Protein AF-A0A956Q7M1-F1 (afdb_monomer_lite)

Structure (mmCIF, N/CA/C/O backbone):
data_AF-A0A956Q7M1-F1
#
_entry.id   AF-A0A956Q7M1-F1
#
loop_
_atom_site.group_PDB
_atom_site.id
_atom_site.type_symbol
_atom_site.label_atom_id
_atom_site.label_alt_id
_atom_site.label_comp_id
_atom_site.label_asym_id
_atom_site.label_entity_id
_atom_site.label_seq_id
_atom_site.pdbx_PDB_ins_code
_atom_site.Cartn_x
_atom_site.Cartn_y
_atom_site.Cartn_z
_atom_site.occupancy
_atom_site.B_iso_or_equiv
_atom_site.auth_seq_id
_atom_site.auth_comp_id
_atom_site.auth_asym_id
_atom_site.auth_atom_id
_atom_site.pdbx_PDB_model_num
ATOM 1 N N . PRO A 1 1 ? 25.259 -17.061 -33.256 1.00 52.22 1 PRO A N 1
ATOM 2 C CA . PRO A 1 1 ? 23.980 -16.621 -33.874 1.00 52.22 1 PRO A CA 1
ATOM 3 C C . PRO A 1 1 ? 23.743 -17.303 -35.236 1.00 52.22 1 PRO A C 1
ATOM 5 O O . PRO A 1 1 ? 24.703 -17.543 -35.965 1.00 52.22 1 PRO A O 1
ATOM 8 N N . SER A 1 2 ? 22.492 -17.657 -35.560 1.00 52.94 2 SER A N 1
ATOM 9 C CA . SER A 1 2 ? 22.106 -18.120 -36.907 1.00 52.94 2 SER A CA 1
ATOM 10 C C . SER A 1 2 ? 22.308 -16.988 -37.921 1.00 52.94 2 SER A C 1
ATOM 12 O O . SER A 1 2 ? 21.996 -15.843 -37.611 1.00 52.94 2 SER A O 1
ATOM 14 N N . LYS A 1 3 ? 22.807 -17.294 -39.128 1.00 65.81 3 LYS A N 1
ATOM 15 C CA . LYS A 1 3 ? 22.867 -16.326 -40.244 1.00 65.81 3 LYS A CA 1
ATOM 16 C C . LYS A 1 3 ? 21.495 -16.071 -40.876 1.00 65.81 3 LYS A C 1
ATOM 18 O O . LYS A 1 3 ? 21.319 -15.090 -41.586 1.00 65.81 3 LYS A O 1
ATOM 23 N N . GLU A 1 4 ? 20.543 -16.971 -40.643 1.00 72.31 4 GLU A N 1
ATOM 24 C CA . GLU A 1 4 ? 19.163 -16.824 -41.092 1.00 72.31 4 GLU A CA 1
ATOM 25 C C . GLU A 1 4 ? 18.344 -16.098 -40.023 1.00 72.31 4 GLU A C 1
ATOM 27 O O . GLU A 1 4 ? 18.404 -16.466 -38.843 1.00 72.31 4 GLU A O 1
ATOM 32 N N . LEU A 1 5 ? 17.551 -15.110 -40.453 1.00 77.00 5 LEU A N 1
ATOM 33 C CA . LEU A 1 5 ? 16.520 -14.481 -39.635 1.00 77.00 5 LEU A CA 1
ATOM 34 C C . LEU A 1 5 ? 15.426 -15.514 -39.349 1.00 77.00 5 LEU A C 1
ATOM 36 O O . LEU A 1 5 ? 14.674 -15.918 -40.240 1.00 77.00 5 LEU A O 1
ATOM 40 N N . VAL A 1 6 ? 15.366 -15.949 -38.096 1.00 80.25 6 VAL A N 1
ATOM 41 C CA . VAL A 1 6 ? 14.472 -17.007 -37.635 1.00 80.25 6 VAL A CA 1
ATOM 42 C C . VAL A 1 6 ? 13.823 -16.563 -36.335 1.00 80.25 6 VAL A C 1
ATOM 44 O O . VAL A 1 6 ? 14.514 -16.111 -35.425 1.00 80.25 6 VAL A O 1
ATOM 47 N N . VAL A 1 7 ? 12.508 -16.738 -36.220 1.00 74.75 7 VAL A N 1
ATOM 48 C CA . VAL A 1 7 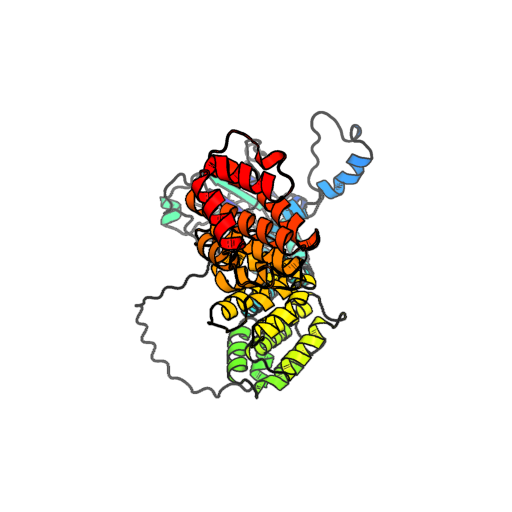? 11.799 -16.592 -34.945 1.00 74.75 7 VAL A CA 1
ATOM 49 C C . VAL A 1 7 ? 11.645 -17.991 -34.334 1.00 74.75 7 VAL A C 1
ATOM 51 O O . VAL A 1 7 ? 10.891 -18.803 -34.876 1.00 74.75 7 VAL A O 1
ATOM 54 N N . PRO A 1 8 ? 12.350 -18.311 -33.228 1.00 60.06 8 PRO A N 1
ATOM 55 C CA . PRO A 1 8 ? 12.337 -19.645 -32.615 1.00 60.06 8 PRO A CA 1
ATOM 56 C C . PRO A 1 8 ? 11.064 -19.946 -31.801 1.00 60.06 8 PRO A C 1
ATOM 58 O O . PRO A 1 8 ? 11.011 -20.934 -31.071 1.00 60.06 8 PRO A O 1
ATOM 61 N N . MET A 1 9 ? 10.033 -19.103 -31.889 1.00 58.81 9 MET A N 1
ATOM 62 C CA . MET A 1 9 ? 8.773 -19.315 -31.182 1.00 58.81 9 MET A CA 1
ATOM 63 C C . MET A 1 9 ? 7.777 -20.104 -32.026 1.00 58.81 9 MET A C 1
ATOM 65 O O . MET A 1 9 ? 7.472 -19.743 -33.160 1.00 58.81 9 MET A O 1
ATOM 69 N N . ARG A 1 10 ? 7.165 -21.106 -31.392 1.00 60.06 10 ARG A N 1
ATOM 70 C CA . ARG A 1 10 ? 5.869 -21.639 -31.810 1.00 60.06 10 ARG A CA 1
ATOM 71 C C . ARG A 1 10 ? 4.823 -20.593 -31.422 1.00 60.06 10 ARG A C 1
ATOM 73 O O . ARG A 1 10 ? 4.417 -20.547 -30.261 1.00 60.06 10 ARG A O 1
ATOM 80 N N . LEU A 1 11 ? 4.426 -19.719 -32.355 1.00 59.25 11 LEU A N 1
ATOM 81 C CA . LEU A 1 11 ? 3.188 -18.937 -32.196 1.00 59.25 11 LEU A CA 1
ATOM 82 C C . LEU A 1 11 ? 2.080 -19.911 -31.792 1.00 59.25 11 LEU A C 1
ATOM 84 O O . LEU A 1 11 ? 2.124 -21.057 -32.231 1.00 59.25 11 LEU A O 1
ATOM 88 N N . SER A 1 12 ? 1.166 -19.486 -30.918 1.00 58.25 12 SER A N 1
ATOM 89 C CA . SER A 1 12 ? 0.319 -20.349 -30.081 1.00 58.25 12 SER A CA 1
ATOM 90 C C . SER A 1 12 ? -0.614 -21.321 -30.832 1.00 58.25 12 SER A C 1
ATOM 92 O O . SER A 1 12 ? -1.838 -21.256 -30.750 1.00 58.25 12 SER A O 1
ATOM 94 N N . ALA A 1 13 ? -0.037 -22.293 -31.531 1.00 60.03 13 ALA A N 1
ATOM 95 C CA . ALA A 1 13 ? -0.723 -23.287 -32.339 1.00 60.03 13 ALA A CA 1
ATOM 96 C C . ALA A 1 13 ? -1.552 -24.247 -31.474 1.00 60.03 13 ALA A C 1
ATOM 98 O O . ALA A 1 13 ? -2.406 -24.962 -31.999 1.00 60.03 13 ALA A O 1
ATOM 99 N N . PHE A 1 14 ? -1.311 -24.240 -30.158 1.00 62.12 14 PHE A N 1
ATOM 100 C CA . PHE A 1 14 ? -1.936 -25.109 -29.164 1.00 62.12 14 PHE A CA 1
ATOM 101 C C . PHE A 1 14 ? -3.084 -24.442 -28.395 1.00 62.12 14 PHE A C 1
ATOM 103 O O . PHE A 1 14 ? -3.776 -25.131 -27.648 1.00 62.12 14 PHE A O 1
ATOM 110 N N . ASN A 1 15 ? -3.334 -23.141 -28.586 1.00 64.75 15 ASN A N 1
ATOM 111 C CA . ASN A 1 15 ? -4.529 -22.511 -28.027 1.00 64.75 15 ASN A CA 1
ATOM 112 C C . ASN A 1 15 ? -5.764 -22.891 -28.860 1.00 64.75 15 ASN A C 1
ATOM 114 O O . ASN A 1 15 ? -5.756 -22.825 -30.097 1.00 64.75 15 ASN A O 1
ATOM 118 N N . ALA A 1 16 ? -6.836 -23.290 -28.173 1.00 59.81 16 ALA A N 1
ATOM 119 C CA . ALA A 1 16 ? -8.153 -23.468 -28.777 1.00 59.81 16 ALA A CA 1
ATOM 120 C C . ALA A 1 16 ? -8.742 -22.096 -29.168 1.00 59.81 16 ALA A C 1
ATOM 122 O O . ALA A 1 16 ? -8.587 -21.139 -28.411 1.00 59.81 16 ALA A O 1
ATOM 123 N N . GLY A 1 17 ? -9.408 -22.000 -30.326 1.00 70.19 17 GLY A N 1
ATOM 124 C CA . GLY A 1 17 ? -10.055 -20.767 -30.813 1.00 70.19 17 GLY A CA 1
ATOM 125 C C . GLY A 1 17 ? -9.580 -20.288 -32.193 1.00 70.19 17 GLY A C 1
ATOM 126 O O . GLY A 1 17 ? -8.797 -20.968 -32.861 1.00 70.19 17 GLY A O 1
ATOM 127 N N . GLU A 1 18 ? -10.076 -19.126 -32.621 1.00 69.12 18 GLU A N 1
ATOM 128 C CA . GLU A 1 18 ? -9.603 -18.410 -33.817 1.00 69.12 18 GLU A CA 1
ATOM 129 C C . GLU A 1 18 ? -8.148 -17.965 -33.618 1.00 69.12 18 GLU A C 1
ATOM 131 O O . GLU A 1 18 ? -7.761 -17.551 -32.523 1.00 69.12 18 GLU A O 1
ATOM 136 N N . LEU A 1 19 ? -7.316 -18.119 -34.650 1.00 75.75 19 LEU A N 1
ATOM 137 C CA . LEU A 1 19 ? -5.864 -17.990 -34.542 1.00 75.75 19 LEU A CA 1
ATOM 138 C C . LEU A 1 19 ? -5.363 -16.801 -35.360 1.00 75.75 19 LEU A C 1
ATOM 140 O O . LEU A 1 19 ? -4.534 -16.956 -36.254 1.00 75.75 19 LEU A O 1
ATOM 144 N N . HIS A 1 20 ? -5.833 -15.608 -35.013 1.00 84.19 20 HIS A N 1
ATOM 145 C CA . HIS A 1 20 ? -5.389 -14.383 -35.665 1.00 84.19 20 HIS A CA 1
ATOM 146 C C . HIS A 1 20 ? -4.019 -13.961 -35.133 1.00 84.19 20 HIS A C 1
ATOM 148 O O . HIS A 1 20 ? -3.841 -13.765 -33.929 1.00 84.19 20 HIS A O 1
ATOM 154 N N . ASN A 1 21 ? -3.037 -13.824 -36.021 1.00 84.06 21 ASN A N 1
ATOM 155 C CA . ASN A 1 21 ? -1.682 -13.417 -35.661 1.00 84.06 21 ASN A CA 1
ATOM 156 C C . ASN A 1 21 ? -1.299 -12.142 -36.397 1.00 84.06 21 ASN A C 1
ATOM 158 O O . ASN A 1 21 ? -1.634 -11.972 -37.567 1.00 84.06 21 ASN A O 1
ATOM 162 N N . VAL A 1 22 ? -0.530 -11.286 -35.724 1.00 86.88 22 VAL A N 1
ATOM 163 C CA . VAL A 1 22 ? 0.079 -10.094 -36.317 1.00 86.88 22 VAL A CA 1
ATOM 164 C C . VAL A 1 22 ? 1.575 -10.127 -36.020 1.00 86.88 22 VAL A C 1
ATOM 166 O O . VAL A 1 22 ? 1.988 -10.231 -34.865 1.00 86.88 22 VAL A O 1
ATOM 169 N N . VAL A 1 23 ? 2.391 -10.046 -37.066 1.00 87.38 23 VAL A N 1
ATOM 170 C CA . VAL A 1 23 ? 3.852 -10.003 -36.997 1.00 87.38 23 VAL A CA 1
ATOM 171 C C . VAL A 1 23 ? 4.324 -8.678 -37.574 1.00 87.38 23 VAL A C 1
ATOM 173 O O . VAL A 1 23 ? 4.096 -8.376 -38.746 1.00 87.38 23 VAL A O 1
ATOM 176 N N . TYR A 1 24 ? 5.014 -7.908 -36.739 1.00 89.69 24 TYR A N 1
ATOM 177 C CA . TYR A 1 24 ? 5.732 -6.703 -37.132 1.00 89.69 24 TYR A CA 1
ATOM 178 C C . TYR A 1 24 ? 7.200 -7.068 -37.322 1.00 89.69 24 TYR A C 1
ATOM 180 O O . TYR A 1 24 ? 7.878 -7.424 -36.361 1.00 89.69 24 TYR A O 1
ATOM 188 N N . LEU A 1 25 ? 7.683 -7.005 -38.559 1.00 91.44 25 LEU A N 1
ATOM 189 C CA . LEU A 1 25 ? 9.064 -7.325 -38.893 1.00 91.44 25 LEU A CA 1
ATOM 190 C C . LEU A 1 25 ? 9.797 -6.081 -39.383 1.00 91.44 25 LEU A C 1
ATOM 192 O O . LEU A 1 25 ? 9.463 -5.554 -40.441 1.00 91.44 25 LEU A O 1
ATOM 196 N N . LEU A 1 26 ? 10.828 -5.659 -38.656 1.00 92.19 26 LEU A N 1
ATOM 197 C CA . LEU A 1 26 ? 11.768 -4.636 -39.102 1.00 92.19 26 LEU A CA 1
ATOM 198 C C . LEU A 1 26 ? 13.026 -5.321 -39.662 1.00 92.19 26 LEU A C 1
ATOM 200 O O . LEU A 1 26 ? 13.746 -5.982 -38.919 1.00 92.19 26 LEU A O 1
ATOM 204 N N . ALA A 1 27 ? 13.277 -5.191 -40.966 1.00 93.19 27 ALA A N 1
ATOM 205 C CA . ALA A 1 27 ? 14.401 -5.840 -41.655 1.00 93.19 27 ALA A CA 1
ATOM 206 C C . ALA A 1 27 ? 15.067 -4.899 -42.671 1.00 93.19 27 ALA A C 1
ATOM 208 O O . ALA A 1 27 ? 14.481 -3.890 -43.053 1.00 93.19 27 ALA A O 1
ATOM 209 N N . ASP A 1 28 ? 16.270 -5.233 -43.143 1.00 93.19 28 ASP A N 1
ATOM 210 C CA . ASP A 1 28 ? 17.030 -4.404 -44.102 1.00 93.19 28 ASP A CA 1
ATOM 211 C C . ASP A 1 28 ? 16.341 -4.260 -45.471 1.00 93.19 28 ASP A C 1
ATOM 213 O O . ASP A 1 28 ? 16.664 -3.376 -46.259 1.00 93.19 28 ASP A O 1
ATOM 217 N N . GLN A 1 29 ? 15.366 -5.122 -45.759 1.00 94.69 29 GLN A N 1
ATOM 218 C CA . GLN A 1 29 ? 14.578 -5.098 -46.985 1.00 94.69 29 GLN A CA 1
ATOM 219 C C . GLN A 1 29 ? 13.138 -5.562 -46.713 1.00 94.69 29 GLN A C 1
ATOM 221 O O . GLN A 1 29 ? 12.862 -6.114 -45.644 1.00 94.69 29 GLN A O 1
ATOM 226 N N . PRO A 1 30 ? 12.204 -5.356 -47.654 1.00 96.06 30 PRO A N 1
ATOM 227 C CA . PRO A 1 30 ? 10.853 -5.898 -47.570 1.00 96.06 30 PRO A CA 1
ATOM 228 C C . PRO A 1 30 ? 10.854 -7.437 -47.567 1.00 96.06 30 PRO A C 1
ATOM 230 O O . PRO A 1 30 ? 11.505 -8.069 -48.402 1.00 96.06 30 PRO A O 1
ATOM 233 N N . MET A 1 31 ? 10.129 -8.050 -46.629 1.00 95.56 31 MET A N 1
ATOM 234 C CA . MET A 1 31 ? 10.131 -9.505 -46.420 1.00 95.56 31 MET A CA 1
ATOM 235 C C . MET A 1 31 ? 8.704 -10.052 -46.282 1.00 95.56 31 MET A C 1
ATOM 237 O O . MET A 1 31 ? 7.760 -9.306 -46.033 1.00 95.56 31 MET A O 1
ATOM 241 N N . LYS A 1 32 ? 8.553 -11.375 -46.384 1.00 95.12 32 LYS A N 1
ATOM 242 C CA . LYS A 1 32 ? 7.367 -12.136 -45.959 1.00 95.12 32 LYS A CA 1
ATOM 243 C C . LYS A 1 32 ? 7.780 -13.382 -45.175 1.00 95.12 32 LYS A C 1
ATOM 245 O O . LYS A 1 32 ? 8.941 -13.787 -45.223 1.00 95.12 32 LYS A O 1
ATOM 250 N N . ILE A 1 33 ? 6.839 -14.004 -44.464 1.00 91.62 33 ILE A N 1
ATOM 251 C CA . ILE A 1 33 ? 7.066 -15.327 -43.865 1.00 91.62 33 ILE A CA 1
ATOM 252 C C . ILE A 1 33 ? 7.124 -16.362 -44.988 1.00 91.62 33 ILE A C 1
ATOM 254 O O . ILE A 1 33 ? 6.212 -16.457 -45.811 1.00 91.62 33 ILE A O 1
ATOM 258 N N . LYS A 1 34 ? 8.188 -17.162 -44.994 1.00 90.88 34 LYS A N 1
ATOM 259 C CA . LYS A 1 34 ? 8.374 -18.245 -45.954 1.00 90.88 34 LYS A CA 1
ATOM 260 C C . LYS A 1 34 ? 7.252 -19.275 -45.808 1.00 90.88 34 LYS A C 1
ATOM 262 O O . LYS A 1 34 ? 6.996 -19.770 -44.713 1.00 90.88 34 LYS A O 1
ATOM 267 N N . GLY A 1 35 ? 6.606 -19.611 -46.922 1.00 89.31 35 GLY A N 1
ATOM 268 C CA . GLY A 1 35 ? 5.497 -20.569 -46.959 1.00 89.31 35 GLY A CA 1
ATOM 269 C C . GLY A 1 35 ? 4.115 -19.979 -46.653 1.00 89.31 35 GLY A C 1
ATOM 270 O O . GLY A 1 35 ? 3.128 -20.692 -46.815 1.00 89.31 35 GLY A O 1
ATOM 271 N N . LEU A 1 36 ? 4.012 -18.695 -46.275 1.00 90.69 36 LEU A N 1
ATOM 272 C CA . LEU A 1 36 ? 2.723 -18.000 -46.235 1.00 90.69 36 LEU A CA 1
ATOM 273 C C . LEU A 1 36 ? 2.390 -17.351 -47.591 1.00 90.69 36 LEU A C 1
ATOM 275 O O . LEU A 1 36 ? 3.280 -16.804 -48.252 1.00 90.69 36 LEU A O 1
ATOM 279 N N . PRO A 1 37 ? 1.105 -17.352 -47.995 1.00 94.00 37 PRO A N 1
ATOM 280 C CA . PRO A 1 37 ? 0.623 -16.544 -49.109 1.00 94.00 37 PRO A CA 1
ATOM 281 C C . PRO A 1 37 ? 0.926 -15.050 -48.937 1.00 94.00 37 PRO A C 1
ATOM 283 O O . PRO A 1 37 ? 0.888 -14.498 -47.839 1.00 94.00 37 PRO A O 1
ATOM 286 N N . GLU A 1 38 ? 1.156 -14.364 -50.051 1.00 94.62 38 GLU A N 1
ATOM 287 C CA . GLU A 1 38 ? 1.489 -12.931 -50.075 1.00 94.62 38 GLU A CA 1
ATOM 288 C C . GLU A 1 38 ? 0.356 -12.036 -49.564 1.00 94.62 38 GLU A C 1
ATOM 290 O O . GLU A 1 38 ? 0.607 -10.940 -49.070 1.00 94.62 38 GLU A O 1
ATOM 295 N N . THR A 1 39 ? -0.881 -12.536 -49.591 1.00 92.88 39 THR A N 1
ATOM 296 C CA . THR A 1 39 ? -2.081 -11.875 -49.057 1.00 92.88 39 THR A CA 1
ATOM 297 C C . THR A 1 39 ? -2.038 -11.641 -47.545 1.00 92.88 39 THR A C 1
ATOM 299 O O . THR A 1 39 ? -2.829 -10.844 -47.029 1.00 92.88 39 THR A O 1
ATOM 302 N N . PHE A 1 40 ? -1.152 -12.338 -46.822 1.00 92.44 40 PHE A N 1
ATOM 303 C CA . PHE A 1 40 ? -0.914 -12.110 -45.395 1.00 92.44 40 PHE A CA 1
ATOM 304 C C . PHE A 1 40 ? -0.026 -10.895 -45.141 1.00 92.44 40 PHE A C 1
ATOM 306 O O . PHE A 1 40 ? -0.101 -10.311 -44.067 1.00 92.44 40 PHE A O 1
ATOM 313 N N . VAL A 1 41 ? 0.790 -10.468 -46.105 1.00 94.44 41 VAL A N 1
ATOM 314 C CA . VAL A 1 41 ? 1.486 -9.187 -45.986 1.00 94.44 41 VAL A CA 1
ATOM 315 C C . VAL A 1 41 ? 0.434 -8.097 -46.162 1.00 94.44 41 VAL A C 1
ATOM 317 O O . VAL A 1 41 ? -0.256 -8.067 -47.177 1.00 94.44 41 VAL A O 1
ATOM 320 N N . LYS A 1 42 ? 0.269 -7.225 -45.163 1.00 94.38 42 LYS A N 1
ATOM 321 C CA . LYS A 1 42 ? -0.743 -6.152 -45.167 1.00 94.38 42 LYS A CA 1
ATOM 322 C C . LYS A 1 42 ? -0.161 -4.776 -45.422 1.00 94.38 42 LYS A C 1
ATOM 324 O O . LYS A 1 42 ? -0.847 -3.903 -45.944 1.00 94.38 42 LYS A O 1
ATOM 329 N N . ARG A 1 43 ? 1.096 -4.564 -45.038 1.00 94.44 43 ARG A N 1
ATOM 330 C CA . ARG A 1 43 ? 1.747 -3.260 -45.157 1.00 94.44 43 ARG A CA 1
ATOM 331 C C . ARG A 1 43 ? 3.255 -3.415 -45.213 1.00 94.44 43 ARG A C 1
ATOM 333 O O . ARG A 1 43 ? 3.812 -4.226 -44.478 1.00 94.44 43 ARG A O 1
ATOM 340 N N . GLN A 1 44 ? 3.908 -2.588 -46.021 1.00 95.44 44 GLN A N 1
ATOM 341 C CA . GLN A 1 44 ? 5.355 -2.394 -45.975 1.00 95.44 44 GLN A CA 1
ATOM 342 C C . GLN A 1 44 ? 5.652 -0.899 -45.903 1.00 95.44 44 GLN A C 1
ATOM 344 O O . GLN A 1 44 ? 5.307 -0.145 -46.810 1.00 95.44 44 GLN A O 1
ATOM 349 N N . LEU A 1 45 ? 6.233 -0.457 -44.792 1.00 94.56 45 LEU A N 1
ATOM 350 C CA . LEU A 1 45 ? 6.570 0.942 -44.559 1.00 94.56 45 LEU A CA 1
ATOM 351 C C . LEU A 1 45 ? 8.077 1.147 -44.723 1.00 94.56 45 LEU A C 1
ATOM 353 O O . LEU A 1 45 ? 8.852 0.430 -44.077 1.00 94.56 45 LEU A O 1
ATOM 357 N N . PRO A 1 46 ? 8.511 2.134 -45.528 1.00 95.88 46 PRO A N 1
ATOM 358 C CA . PRO A 1 46 ? 9.917 2.488 -45.600 1.00 95.88 46 PRO A CA 1
ATOM 359 C C . PRO A 1 46 ? 10.378 3.041 -44.250 1.00 95.88 46 PRO A C 1
ATOM 361 O O . PRO A 1 46 ? 9.672 3.797 -43.579 1.00 95.88 46 PRO A O 1
ATOM 364 N N . GLY A 1 47 ? 11.603 2.708 -43.869 1.00 94.56 47 GLY A N 1
ATOM 365 C CA . GLY A 1 47 ? 12.186 3.057 -42.581 1.00 94.56 47 GLY A CA 1
ATOM 366 C C . GLY A 1 47 ? 12.207 4.553 -42.278 1.00 94.56 47 GLY A C 1
ATOM 367 O O . GLY A 1 47 ? 12.087 4.954 -41.125 1.00 94.56 47 GLY A O 1
ATOM 368 N N . VAL A 1 48 ? 12.300 5.405 -43.302 1.00 96.31 48 VAL A N 1
ATOM 369 C CA . VAL A 1 48 ? 12.214 6.868 -43.155 1.00 96.31 48 VAL A CA 1
ATOM 370 C C . VAL A 1 48 ? 10.841 7.304 -42.627 1.00 96.31 48 VAL A C 1
ATOM 372 O O . VAL A 1 48 ? 10.764 8.184 -41.771 1.00 96.31 48 VAL A O 1
ATOM 375 N N . GLU A 1 49 ? 9.759 6.672 -43.089 1.00 93.88 49 GLU A N 1
ATOM 376 C CA . GLU A 1 49 ? 8.402 6.943 -42.602 1.00 93.88 49 GLU A CA 1
ATOM 377 C C . GLU A 1 49 ? 8.217 6.429 -41.171 1.00 93.88 49 GLU A C 1
ATOM 379 O O . GLU A 1 49 ? 7.653 7.130 -40.330 1.00 93.88 49 GLU A O 1
ATOM 384 N N . VAL A 1 50 ? 8.745 5.237 -40.880 1.00 93.88 50 VAL A N 1
ATOM 385 C CA . VAL A 1 50 ? 8.746 4.665 -39.527 1.00 93.88 50 VAL A CA 1
ATOM 386 C C . VAL A 1 50 ? 9.494 5.589 -38.568 1.00 93.88 50 VAL A C 1
ATOM 388 O O . VAL A 1 50 ? 8.938 5.988 -37.551 1.00 93.88 50 VAL A O 1
ATOM 391 N N . TYR A 1 51 ? 10.712 6.006 -38.921 1.00 95.12 51 TYR A N 1
ATOM 392 C CA . TYR A 1 51 ? 11.518 6.940 -38.138 1.00 95.12 51 TYR A CA 1
ATOM 393 C C . TYR A 1 51 ? 10.757 8.239 -37.859 1.00 95.12 51 TYR A C 1
ATOM 395 O O . TYR A 1 51 ? 10.635 8.635 -36.702 1.00 95.12 51 TYR A O 1
ATOM 403 N N . ARG A 1 52 ? 10.160 8.851 -38.891 1.00 94.69 52 ARG A N 1
ATOM 404 C CA . ARG A 1 52 ? 9.335 10.056 -38.741 1.00 94.69 52 ARG A CA 1
ATOM 405 C C . ARG A 1 52 ? 8.212 9.857 -37.721 1.00 94.69 52 ARG A C 1
ATOM 407 O O . ARG A 1 52 ? 8.034 10.699 -36.851 1.00 94.69 52 ARG A O 1
ATOM 414 N N . ASN A 1 53 ? 7.491 8.739 -37.783 1.00 92.56 53 ASN A N 1
ATOM 415 C CA . ASN A 1 53 ? 6.404 8.446 -36.843 1.00 92.56 53 ASN A CA 1
ATOM 416 C C . ASN A 1 53 ? 6.892 8.226 -35.397 1.00 92.56 53 ASN A C 1
ATOM 418 O O . ASN A 1 53 ? 6.096 8.346 -34.467 1.00 92.56 53 ASN A O 1
ATOM 422 N N . LEU A 1 54 ? 8.171 7.902 -35.194 1.00 92.75 54 LEU A N 1
ATOM 423 C CA . LEU A 1 54 ? 8.766 7.679 -33.873 1.00 92.75 54 LEU A CA 1
ATOM 424 C C . LEU A 1 54 ? 9.378 8.947 -33.267 1.00 92.75 54 LEU A C 1
ATOM 426 O O . LEU A 1 54 ? 9.512 9.027 -32.046 1.00 92.75 54 LEU A O 1
ATOM 430 N N . THR A 1 55 ? 9.786 9.916 -34.093 1.00 92.62 55 THR A N 1
ATOM 431 C CA . THR A 1 55 ? 10.579 11.072 -33.638 1.00 92.62 55 THR A CA 1
ATOM 432 C C . THR A 1 55 ? 9.964 12.430 -33.937 1.00 92.62 55 THR A C 1
ATOM 434 O O . THR A 1 55 ? 10.266 13.392 -33.238 1.00 92.62 55 THR A O 1
ATOM 437 N N . GLU A 1 56 ? 9.144 12.547 -34.978 1.00 93.88 56 GLU A N 1
ATOM 438 C CA . GLU A 1 56 ? 8.567 13.820 -35.412 1.00 93.88 56 GLU A CA 1
ATOM 439 C C . GLU A 1 56 ? 7.099 13.949 -34.977 1.00 93.88 56 GLU A C 1
ATOM 441 O O . GLU A 1 56 ? 6.442 12.945 -34.680 1.00 93.88 56 GLU A O 1
ATOM 446 N N . PRO A 1 57 ? 6.541 15.176 -34.948 1.00 93.69 57 PRO A N 1
ATOM 447 C CA . PRO A 1 57 ? 5.130 15.374 -34.653 1.00 93.69 57 PRO A CA 1
ATOM 448 C C . PRO A 1 57 ? 4.235 14.571 -35.602 1.00 93.69 57 PRO A C 1
ATOM 450 O O . PRO A 1 57 ? 4.252 14.784 -36.818 1.00 93.69 57 PRO A O 1
ATOM 453 N N . LEU A 1 58 ? 3.400 13.700 -35.031 1.00 92.00 58 LEU A N 1
ATOM 454 C CA . LEU A 1 58 ? 2.516 12.795 -35.768 1.00 92.00 58 LEU A CA 1
ATOM 455 C C . LEU A 1 58 ? 1.670 13.538 -36.814 1.00 92.00 58 LEU A C 1
ATOM 457 O O . LEU A 1 58 ? 1.333 14.708 -36.604 1.00 92.00 58 LEU A O 1
ATOM 461 N N . PRO A 1 59 ? 1.310 12.903 -37.941 1.00 88.94 59 PRO A N 1
ATOM 462 C CA . PRO A 1 59 ? 0.557 13.564 -39.003 1.00 88.94 59 PRO A CA 1
ATOM 463 C C . PRO A 1 59 ? -0.775 14.133 -38.491 1.00 88.94 59 PRO A C 1
ATOM 465 O O . PRO A 1 59 ? -1.496 13.489 -37.730 1.00 88.94 59 PRO A O 1
ATOM 468 N N . LEU A 1 60 ? -1.093 15.360 -38.912 1.00 88.00 60 LEU A N 1
ATOM 469 C CA . LEU A 1 60 ? -2.344 16.041 -38.584 1.00 88.00 60 LEU A CA 1
ATOM 470 C C . LEU A 1 60 ? -3.393 15.736 -39.658 1.00 88.00 60 LEU A C 1
ATOM 472 O O . LEU A 1 60 ? -3.145 15.955 -40.842 1.00 88.00 60 LEU A O 1
ATOM 476 N N . LYS A 1 61 ? -4.577 15.286 -39.239 1.00 86.19 61 LYS A N 1
ATOM 477 C CA . LYS A 1 61 ? -5.757 15.150 -40.099 1.00 86.19 61 LYS A CA 1
ATOM 478 C C . LYS A 1 61 ? -6.901 15.960 -39.498 1.00 86.19 61 LYS A C 1
ATOM 480 O O . LYS A 1 61 ? -7.273 15.722 -38.353 1.00 86.19 61 LYS A O 1
ATOM 485 N N . ILE A 1 62 ? -7.445 16.899 -40.269 1.00 85.19 62 ILE A N 1
ATOM 486 C CA . ILE A 1 62 ? -8.610 17.708 -39.890 1.00 85.19 62 ILE A CA 1
ATOM 487 C C . ILE A 1 62 ? -9.805 17.195 -40.690 1.00 85.19 62 ILE A C 1
ATOM 489 O O . ILE A 1 62 ? -9.709 17.004 -41.902 1.00 85.19 62 ILE A O 1
ATOM 493 N N . LEU A 1 63 ? -10.907 16.900 -40.002 1.00 85.94 63 LEU A N 1
ATOM 494 C CA . LEU A 1 63 ? -12.139 16.406 -40.613 1.00 85.94 63 LEU A CA 1
ATOM 495 C C . LEU A 1 63 ? -13.137 17.562 -40.708 1.00 85.94 63 LEU A C 1
ATOM 497 O O . LEU A 1 63 ? -13.421 18.197 -39.699 1.00 85.94 63 LEU A O 1
ATOM 501 N N . GLY A 1 64 ? -13.667 17.820 -41.906 1.00 87.81 64 GLY A N 1
ATOM 502 C CA . GLY A 1 64 ? -14.694 18.848 -42.113 1.00 87.81 64 GLY A CA 1
ATOM 503 C C . GLY A 1 64 ? -14.190 20.297 -42.100 1.00 87.81 64 GLY A C 1
ATOM 504 O O . GLY A 1 64 ? -15.001 21.197 -41.922 1.00 87.81 64 GLY A O 1
ATOM 505 N N . GLY A 1 65 ? -12.885 20.527 -42.286 1.00 90.31 65 GLY A N 1
ATOM 506 C CA . GLY A 1 65 ? -12.294 21.867 -42.307 1.00 90.31 65 GLY A CA 1
ATOM 507 C C . GLY A 1 65 ? -10.787 21.859 -42.569 1.00 90.31 65 GLY A C 1
ATOM 508 O O . GLY A 1 65 ? -10.209 20.856 -42.995 1.00 90.31 65 GLY A O 1
ATOM 509 N N . THR A 1 66 ? -10.152 22.988 -42.288 1.00 91.19 66 THR A N 1
ATOM 510 C CA . THR A 1 66 ? -8.732 23.288 -42.482 1.00 91.19 66 THR A CA 1
ATOM 511 C C . THR A 1 66 ? -8.073 23.693 -41.161 1.00 91.19 66 THR A C 1
ATOM 513 O O . THR A 1 66 ? -8.731 23.868 -40.137 1.00 91.19 66 THR A O 1
ATOM 516 N N . ILE A 1 67 ? -6.745 23.853 -41.163 1.00 89.38 67 ILE A N 1
ATOM 517 C CA . ILE A 1 67 ? -6.023 24.352 -39.980 1.00 89.38 67 ILE A CA 1
ATOM 518 C C . ILE A 1 67 ? -6.457 25.771 -39.612 1.00 89.38 67 ILE A C 1
ATOM 520 O O . ILE A 1 67 ? -6.315 26.174 -38.455 1.00 89.38 67 ILE A O 1
ATOM 524 N N . ASP A 1 68 ? -7.005 26.507 -40.582 1.00 92.19 68 ASP A N 1
ATOM 525 C CA . ASP A 1 68 ? -7.415 27.881 -40.375 1.00 92.19 68 ASP A CA 1
ATOM 526 C C . ASP A 1 68 ? -8.688 28.015 -39.542 1.00 92.19 68 ASP A C 1
ATOM 528 O O . ASP A 1 68 ? -8.836 28.992 -38.808 1.00 92.19 68 ASP A O 1
ATOM 532 N N . ASP A 1 69 ? -9.501 26.958 -39.522 1.00 92.94 69 ASP A N 1
ATOM 533 C CA . ASP A 1 69 ? -10.721 26.854 -38.722 1.00 92.94 69 ASP A CA 1
ATOM 534 C C . ASP A 1 69 ? -10.439 26.576 -37.232 1.00 92.94 69 ASP A C 1
ATOM 536 O O . ASP A 1 69 ? -11.343 26.624 -36.396 1.00 92.94 69 ASP A O 1
ATOM 540 N N . LEU A 1 70 ? -9.182 26.293 -36.864 1.00 91.44 70 LEU A N 1
ATOM 541 C CA . LEU A 1 70 ? -8.783 26.086 -35.473 1.00 91.44 70 LEU A CA 1
ATOM 542 C C . LEU A 1 70 ? -8.572 27.419 -34.750 1.00 91.44 70 LEU A C 1
ATOM 544 O O . LEU A 1 70 ? -7.801 28.277 -35.197 1.00 91.44 70 LEU A O 1
ATOM 548 N N . SER A 1 71 ? -9.155 27.537 -33.556 1.00 94.31 71 SER A N 1
ATOM 549 C CA . SER A 1 71 ? -8.881 28.641 -32.631 1.00 94.31 71 SER A CA 1
ATOM 550 C C . SER A 1 71 ? -7.403 28.692 -32.217 1.00 94.31 71 SER A C 1
ATOM 552 O O . SER A 1 71 ? -6.699 27.679 -32.215 1.00 94.31 71 SER A O 1
ATOM 554 N N . ALA A 1 72 ? -6.928 29.864 -31.785 1.00 94.50 72 ALA A N 1
ATOM 555 C CA . ALA A 1 72 ? -5.545 30.040 -31.331 1.00 94.50 72 ALA A CA 1
ATOM 556 C C . ALA A 1 72 ? -5.161 29.076 -30.189 1.00 94.50 72 ALA A C 1
ATOM 558 O O . ALA A 1 72 ? -4.067 28.511 -30.198 1.00 94.50 72 ALA A O 1
ATOM 559 N N . ALA A 1 73 ? -6.080 28.822 -29.249 1.00 93.19 73 ALA A N 1
ATOM 560 C CA . ALA A 1 73 ? -5.873 27.868 -28.160 1.00 93.19 73 ALA A CA 1
ATOM 561 C C . ALA A 1 73 ? -5.727 26.424 -28.669 1.00 93.19 73 ALA A C 1
ATOM 563 O O . ALA A 1 73 ? -4.842 25.700 -28.218 1.00 93.19 73 ALA A O 1
ATOM 564 N N . GLN A 1 74 ? -6.541 26.010 -29.647 1.00 91.69 74 GLN A N 1
ATOM 565 C CA . GLN A 1 74 ? -6.417 24.685 -30.260 1.00 91.69 74 GLN A CA 1
ATOM 566 C C . GLN A 1 74 ? -5.095 24.544 -31.021 1.00 91.69 74 GLN A C 1
ATOM 568 O O . GLN A 1 74 ? -4.408 23.537 -30.856 1.00 91.69 74 GLN A O 1
ATOM 573 N N . ARG A 1 75 ? -4.690 25.565 -31.792 1.00 92.19 75 ARG A N 1
ATOM 574 C CA . ARG A 1 75 ? -3.395 25.567 -32.496 1.00 92.19 75 ARG A CA 1
ATOM 575 C C . ARG A 1 75 ? -2.216 25.449 -31.527 1.00 92.19 75 ARG A C 1
ATOM 577 O O . ARG A 1 75 ? -1.295 24.684 -31.798 1.00 92.19 75 ARG A O 1
ATOM 584 N N . ALA A 1 76 ? -2.272 26.135 -30.383 1.00 92.62 76 ALA A N 1
ATOM 585 C CA . ALA A 1 76 ? -1.239 26.064 -29.349 1.00 92.62 76 ALA A CA 1
ATOM 586 C C . ALA A 1 76 ? -1.096 24.663 -28.723 1.00 92.62 76 ALA A C 1
ATOM 588 O O . ALA A 1 76 ? -0.008 24.292 -28.290 1.00 92.62 76 ALA A O 1
ATOM 589 N N . GLN A 1 77 ? -2.164 23.858 -28.709 1.00 93.38 77 GLN A N 1
ATOM 590 C CA . GLN A 1 77 ? -2.133 22.487 -28.187 1.00 93.38 77 GLN A CA 1
ATOM 591 C C . GLN A 1 77 ? -1.663 21.442 -29.211 1.00 93.38 77 GLN A C 1
ATOM 593 O O . GLN A 1 77 ? -1.279 20.339 -28.812 1.00 93.38 77 GLN A O 1
ATOM 598 N N . LEU A 1 78 ? -1.658 21.761 -30.513 1.00 91.69 78 LEU A N 1
ATOM 599 C CA . LEU A 1 78 ? -1.304 20.804 -31.570 1.00 91.69 78 LEU A CA 1
ATOM 600 C C . LEU A 1 78 ? 0.064 20.130 -31.366 1.00 91.69 78 LEU A C 1
ATOM 602 O O . LEU A 1 78 ? 0.127 18.917 -31.560 1.00 91.69 78 LEU A O 1
ATOM 606 N N . PRO A 1 79 ? 1.152 20.822 -30.963 1.00 91.62 79 PRO A N 1
ATOM 607 C CA . PRO A 1 79 ? 2.437 20.158 -30.734 1.00 91.62 79 PRO A CA 1
ATOM 608 C C . PRO A 1 79 ? 2.360 19.058 -29.668 1.00 91.62 79 PRO A C 1
ATOM 610 O O . PRO A 1 79 ? 2.843 17.953 -29.898 1.00 91.62 79 PRO A O 1
ATOM 613 N N . ALA A 1 80 ? 1.687 19.321 -28.542 1.00 92.00 80 ALA A N 1
ATOM 614 C CA . ALA A 1 80 ? 1.526 18.349 -27.461 1.00 92.00 80 ALA A CA 1
ATOM 615 C C . ALA A 1 80 ? 0.649 17.160 -27.885 1.00 92.00 80 ALA A C 1
ATOM 617 O O . ALA A 1 80 ? 0.997 16.008 -27.640 1.00 92.00 80 ALA A O 1
ATOM 618 N N . GLN A 1 81 ? -0.455 17.419 -28.595 1.00 91.12 81 GLN A N 1
ATOM 619 C CA . GLN A 1 81 ? -1.346 16.368 -29.110 1.00 91.12 81 GLN A CA 1
ATOM 620 C C . GLN A 1 81 ? -0.664 15.467 -30.151 1.00 91.12 81 GLN A C 1
ATOM 622 O O . GLN A 1 81 ? -1.014 14.291 -30.307 1.00 91.12 81 GLN A O 1
ATOM 627 N N . ARG A 1 82 ? 0.309 16.021 -30.877 1.00 94.06 82 ARG A N 1
ATOM 628 C CA . ARG A 1 82 ? 1.085 15.338 -31.915 1.00 94.06 82 ARG A CA 1
ATOM 629 C C . ARG A 1 82 ? 2.395 14.753 -31.391 1.00 94.06 82 ARG A C 1
ATOM 631 O O . ARG A 1 82 ? 3.129 14.189 -32.197 1.00 94.06 82 ARG A O 1
ATOM 638 N N . ASN A 1 83 ? 2.683 14.853 -30.091 1.00 93.31 83 ASN A N 1
ATOM 639 C CA . ASN A 1 83 ? 3.870 14.238 -29.511 1.00 93.31 83 ASN A CA 1
ATOM 640 C C . ASN A 1 83 ? 3.832 12.710 -29.753 1.00 93.31 83 ASN A C 1
ATOM 642 O O . ASN A 1 83 ? 2.853 12.067 -29.349 1.00 93.31 83 ASN A O 1
ATOM 646 N N . PRO A 1 84 ? 4.844 12.121 -30.422 1.00 93.62 84 PRO A N 1
ATOM 647 C CA . PRO A 1 84 ? 4.909 10.680 -30.619 1.00 93.62 84 PRO A CA 1
ATOM 648 C C . PRO A 1 84 ? 5.200 9.907 -29.326 1.00 93.62 84 PRO A C 1
ATOM 650 O O . PRO A 1 84 ? 4.800 8.753 -29.252 1.00 93.62 84 PRO A O 1
ATOM 653 N N . ASP A 1 85 ? 5.825 10.495 -28.301 1.00 89.31 85 ASP A N 1
ATOM 654 C CA . ASP A 1 85 ? 6.247 9.781 -27.082 1.00 89.31 85 ASP A CA 1
ATOM 655 C C . ASP A 1 85 ? 5.133 8.948 -26.414 1.00 89.31 85 ASP A C 1
ATOM 657 O O . ASP A 1 85 ? 5.308 7.736 -26.281 1.00 89.31 85 ASP A O 1
ATOM 661 N N . PRO A 1 86 ? 3.957 9.509 -26.054 1.00 89.56 86 PRO A N 1
ATOM 662 C CA . PRO A 1 86 ? 2.905 8.739 -25.381 1.00 89.56 86 PRO A CA 1
ATOM 663 C C . PRO A 1 86 ? 2.232 7.682 -26.271 1.00 89.56 86 PRO A C 1
ATOM 665 O O . PRO A 1 86 ? 1.457 6.874 -25.770 1.00 89.56 86 PRO A O 1
ATOM 668 N N . LYS A 1 87 ? 2.467 7.709 -27.589 1.00 89.88 87 LYS A N 1
ATOM 669 C CA . LYS A 1 87 ? 1.782 6.853 -28.574 1.00 89.88 87 LYS A CA 1
ATOM 670 C C . LYS A 1 87 ? 2.704 5.778 -29.148 1.00 89.88 87 LYS A C 1
ATOM 672 O O . LYS A 1 87 ? 2.312 4.624 -29.262 1.00 89.88 87 LYS A O 1
ATOM 677 N N . ASN A 1 88 ? 3.932 6.169 -29.474 1.00 92.06 88 ASN A N 1
ATOM 678 C CA . ASN A 1 88 ? 4.925 5.381 -30.194 1.00 92.06 88 ASN A CA 1
ATOM 679 C C . ASN A 1 88 ? 6.251 5.240 -29.420 1.00 92.06 88 ASN A C 1
ATOM 681 O O . ASN A 1 88 ? 7.167 4.593 -29.925 1.00 92.06 88 ASN A O 1
ATOM 685 N N . GLY A 1 89 ? 6.381 5.810 -28.214 1.00 88.56 89 GLY A N 1
ATOM 686 C CA . GLY A 1 89 ? 7.620 5.776 -27.424 1.00 88.56 89 GLY A CA 1
ATOM 687 C C . GLY A 1 89 ? 8.110 4.359 -27.115 1.00 88.56 89 GLY A C 1
ATOM 688 O O . GLY A 1 89 ? 9.286 4.068 -27.311 1.00 88.56 89 GLY A O 1
ATOM 689 N N . ILE A 1 90 ? 7.200 3.445 -26.759 1.00 87.56 90 ILE A N 1
ATOM 690 C CA . ILE A 1 90 ? 7.526 2.026 -26.523 1.00 87.56 90 ILE A CA 1
ATOM 691 C C . ILE A 1 90 ? 8.092 1.372 -27.791 1.00 87.56 90 ILE A C 1
ATOM 693 O O . ILE A 1 90 ? 9.120 0.705 -27.736 1.00 87.56 90 ILE A O 1
ATOM 697 N N . ALA A 1 91 ? 7.450 1.580 -28.946 1.00 89.38 91 ALA A N 1
ATOM 698 C CA . ALA A 1 91 ? 7.929 1.031 -30.215 1.00 89.38 91 ALA A CA 1
ATOM 699 C C . ALA A 1 91 ? 9.297 1.616 -30.598 1.00 89.38 91 ALA A C 1
ATOM 701 O O . ALA A 1 91 ? 10.170 0.893 -31.072 1.00 89.38 91 ALA A O 1
ATOM 702 N N . ARG A 1 92 ? 9.503 2.916 -30.348 1.00 92.50 92 ARG A N 1
ATOM 703 C CA . ARG A 1 92 ? 10.788 3.591 -30.565 1.00 92.50 92 ARG A CA 1
ATOM 704 C C . ARG A 1 92 ? 11.894 2.943 -29.741 1.00 92.50 92 ARG A C 1
ATOM 706 O O . ARG A 1 92 ? 12.965 2.680 -30.282 1.00 92.50 92 ARG A O 1
ATOM 713 N N . GLU A 1 93 ? 11.639 2.709 -28.457 1.00 90.06 93 GLU A N 1
ATOM 714 C CA . GLU A 1 93 ? 12.598 2.074 -27.554 1.00 90.06 93 GLU A CA 1
ATOM 715 C C . GLU A 1 93 ? 12.881 0.628 -27.957 1.00 90.06 93 GLU A C 1
ATOM 717 O O . GLU A 1 93 ? 14.047 0.260 -28.059 1.00 90.06 93 GLU A O 1
ATOM 722 N N . LEU A 1 94 ? 11.847 -0.155 -28.280 1.00 89.56 94 LEU A N 1
ATOM 723 C CA . LEU A 1 94 ? 11.992 -1.547 -28.708 1.00 89.56 94 LEU A CA 1
ATOM 724 C C . LEU A 1 94 ? 12.829 -1.662 -29.987 1.00 89.56 94 LEU A C 1
ATOM 726 O O . LEU A 1 94 ? 13.821 -2.385 -30.005 1.00 89.56 94 LEU A O 1
ATOM 730 N N . PHE A 1 95 ? 12.509 -0.885 -31.028 1.00 91.88 95 PHE A N 1
ATOM 731 C CA . PHE A 1 95 ? 13.289 -0.904 -32.268 1.00 91.88 95 PHE A CA 1
ATOM 732 C C . PHE A 1 95 ? 14.736 -0.468 -32.049 1.00 91.88 95 PHE A C 1
ATOM 734 O O . PHE A 1 95 ? 15.652 -1.077 -32.595 1.00 91.88 95 PHE A O 1
ATOM 741 N N . ALA A 1 96 ? 14.967 0.586 -31.263 1.00 92.69 96 ALA A N 1
ATOM 742 C CA . ALA A 1 96 ? 16.324 1.033 -30.986 1.00 92.69 96 ALA A CA 1
ATOM 743 C C . ALA A 1 96 ? 17.110 -0.002 -30.164 1.00 92.69 96 ALA A C 1
ATOM 745 O O . ALA A 1 96 ? 18.291 -0.206 -30.442 1.00 92.69 96 ALA A O 1
ATOM 746 N N . SER A 1 97 ? 16.466 -0.660 -29.194 1.00 91.50 97 SER A N 1
ATOM 747 C CA . SER A 1 97 ? 17.079 -1.698 -28.360 1.00 91.50 97 SER A CA 1
ATOM 748 C C . SER A 1 97 ? 17.470 -2.920 -29.192 1.00 91.50 97 SER A C 1
ATOM 750 O O . SER A 1 97 ? 18.624 -3.349 -29.150 1.00 91.50 97 SER A O 1
ATOM 752 N N . ASP A 1 98 ? 16.567 -3.416 -30.041 1.00 89.44 98 ASP A N 1
ATOM 753 C CA . ASP A 1 98 ? 16.843 -4.546 -30.934 1.00 89.44 98 ASP A CA 1
ATOM 754 C C . ASP A 1 98 ? 17.979 -4.223 -31.914 1.00 89.44 98 ASP A C 1
ATOM 756 O O . ASP A 1 98 ? 18.881 -5.031 -32.148 1.00 89.44 98 ASP A O 1
ATOM 760 N N . LEU A 1 99 ? 17.998 -3.007 -32.466 1.00 91.56 99 LEU A N 1
ATOM 761 C CA . LEU A 1 99 ? 19.061 -2.586 -33.378 1.00 91.56 99 LEU A CA 1
ATOM 762 C C . LEU A 1 99 ? 20.410 -2.412 -32.686 1.00 91.56 99 LEU A C 1
ATOM 764 O O . LEU A 1 99 ? 21.454 -2.652 -33.306 1.00 91.56 99 LEU A O 1
ATOM 768 N N . LEU A 1 100 ? 20.403 -1.994 -31.421 1.00 92.62 100 LEU A N 1
ATOM 769 C CA . LEU A 1 100 ? 21.604 -1.928 -30.603 1.00 92.62 100 LEU A CA 1
ATOM 770 C C . LEU A 1 100 ? 22.119 -3.347 -30.344 1.00 92.62 100 LEU A C 1
ATOM 772 O O . LEU A 1 100 ? 23.310 -3.589 -30.518 1.00 92.62 100 LEU A O 1
ATOM 776 N N . ALA A 1 101 ? 21.220 -4.290 -30.040 1.00 90.62 101 ALA A N 1
ATOM 777 C CA . ALA A 1 101 ? 21.541 -5.693 -29.769 1.00 90.62 101 ALA A CA 1
ATOM 778 C C . ALA A 1 101 ? 22.205 -6.350 -30.979 1.00 90.62 101 ALA A C 1
ATOM 780 O O . ALA A 1 101 ? 23.294 -6.914 -30.871 1.00 90.62 101 ALA A O 1
ATOM 781 N N . VAL A 1 102 ? 21.612 -6.166 -32.162 1.00 87.06 102 VAL A N 1
ATOM 782 C CA . VAL A 1 102 ? 22.197 -6.609 -33.435 1.00 87.06 102 VAL A CA 1
ATOM 783 C C . VAL A 1 102 ? 23.552 -5.943 -33.687 1.00 87.06 102 VAL A C 1
ATOM 785 O O . VAL A 1 102 ? 24.484 -6.597 -34.144 1.00 87.06 102 VAL A O 1
ATOM 788 N N . GLY A 1 103 ? 23.682 -4.644 -33.400 1.00 87.56 103 GLY A N 1
ATOM 789 C CA . GLY A 1 103 ? 24.930 -3.904 -33.608 1.00 87.56 103 GLY A CA 1
ATOM 790 C C . GLY A 1 103 ? 26.074 -4.323 -32.680 1.00 87.56 103 GLY A C 1
ATOM 791 O O . GLY A 1 103 ? 27.234 -4.182 -33.058 1.00 87.56 103 GLY A O 1
ATOM 792 N N . GLN A 1 104 ? 25.756 -4.824 -31.487 1.00 89.94 104 GLN A N 1
ATOM 793 C CA . GLN A 1 104 ? 26.725 -5.226 -30.464 1.00 89.94 104 GLN A CA 1
ATOM 794 C C . GLN A 1 104 ? 26.942 -6.744 -30.379 1.00 89.94 104 GLN A C 1
ATOM 796 O O . GLN A 1 104 ? 27.792 -7.177 -29.608 1.00 89.94 104 GLN A O 1
ATOM 801 N N . ASP A 1 105 ? 26.187 -7.542 -31.144 1.00 87.81 105 ASP A N 1
ATOM 802 C CA . ASP A 1 105 ? 26.107 -9.007 -31.001 1.00 87.81 105 ASP A CA 1
ATOM 803 C C . ASP A 1 105 ? 25.810 -9.434 -29.547 1.00 87.81 105 ASP A C 1
ATOM 805 O O . ASP A 1 105 ? 26.384 -10.379 -29.005 1.00 87.81 105 ASP A O 1
ATOM 809 N N . ALA A 1 106 ? 24.908 -8.696 -28.890 1.00 87.88 106 ALA A N 1
ATOM 810 C CA . ALA A 1 106 ? 24.536 -8.885 -27.491 1.00 87.88 106 ALA A CA 1
ATOM 811 C C . ALA A 1 106 ? 23.020 -9.059 -27.351 1.00 87.88 106 ALA A C 1
ATOM 813 O O . ALA A 1 106 ? 22.250 -8.375 -28.013 1.00 87.88 106 ALA A O 1
ATOM 814 N N . LEU A 1 107 ? 22.582 -9.965 -26.470 1.00 84.44 107 LEU A N 1
ATOM 815 C CA . LEU A 1 107 ? 21.154 -10.213 -26.213 1.00 84.44 107 LEU A CA 1
ATOM 816 C C . LEU A 1 107 ? 20.555 -9.318 -25.120 1.00 84.44 107 LEU A C 1
ATOM 818 O O . LEU A 1 107 ? 19.338 -9.292 -24.975 1.00 84.44 107 LEU A O 1
ATOM 822 N N . ILE A 1 108 ? 21.397 -8.681 -24.303 1.00 87.38 108 ILE A N 1
ATOM 823 C CA . ILE A 1 108 ? 20.980 -7.853 -23.167 1.00 87.38 108 ILE A CA 1
ATOM 824 C C . ILE A 1 108 ? 21.924 -6.658 -23.066 1.00 87.38 108 ILE A C 1
ATOM 826 O O . ILE A 1 108 ? 23.146 -6.839 -23.054 1.00 87.38 108 ILE A O 1
ATOM 830 N N . HIS A 1 109 ? 21.356 -5.467 -22.912 1.00 90.81 109 HIS A N 1
ATOM 831 C CA . HIS A 1 109 ? 22.092 -4.212 -22.759 1.00 90.81 109 HIS A CA 1
ATOM 832 C C . HIS A 1 109 ? 22.447 -3.898 -21.311 1.00 90.81 109 HIS A C 1
ATOM 834 O O . HIS A 1 109 ? 21.774 -4.321 -20.372 1.00 90.81 109 HIS A O 1
ATOM 840 N N . ASP A 1 110 ? 23.457 -3.054 -21.106 1.00 89.94 110 ASP A N 1
ATOM 841 C CA . ASP A 1 110 ? 23.864 -2.632 -19.760 1.00 89.94 110 ASP A CA 1
ATOM 842 C C . ASP A 1 110 ? 22.735 -1.939 -18.981 1.00 89.94 110 ASP A C 1
ATOM 844 O O . ASP A 1 110 ? 22.600 -2.147 -17.773 1.00 89.94 110 ASP A O 1
ATOM 848 N N . PHE A 1 111 ? 21.893 -1.137 -19.645 1.00 91.06 111 PHE A N 1
ATOM 849 C CA . PHE A 1 111 ? 20.753 -0.489 -18.985 1.00 91.06 111 PHE A CA 1
ATOM 850 C C . PHE A 1 111 ? 19.654 -1.492 -18.598 1.00 91.06 111 PHE A C 1
ATOM 852 O O . PHE A 1 111 ? 19.029 -1.314 -17.557 1.00 91.06 111 PHE A O 1
ATOM 859 N N . GLU A 1 112 ? 19.469 -2.577 -19.357 1.00 91.81 112 GLU A N 1
ATOM 860 C CA . GLU A 1 112 ? 18.522 -3.659 -19.031 1.00 91.81 112 GLU A CA 1
ATOM 861 C C . GLU A 1 112 ? 19.042 -4.511 -17.867 1.00 91.81 112 GLU A C 1
ATOM 863 O O . GLU A 1 112 ? 18.289 -4.889 -16.967 1.00 91.81 112 GLU A O 1
ATOM 868 N N . LYS A 1 113 ? 20.359 -4.766 -17.819 1.00 92.56 113 LYS A N 1
ATOM 869 C CA . LYS A 1 113 ? 21.000 -5.409 -16.660 1.00 92.56 113 LYS A CA 1
ATOM 870 C C . LYS A 1 113 ? 20.822 -4.568 -15.395 1.00 92.56 113 LYS A C 1
ATOM 872 O O . LYS A 1 113 ? 20.492 -5.113 -14.341 1.00 92.56 113 LYS A O 1
ATOM 877 N N . LYS A 1 114 ? 20.998 -3.245 -15.496 1.00 92.94 114 LYS A N 1
ATOM 878 C CA . LYS A 1 114 ? 20.737 -2.310 -14.391 1.00 92.94 114 LYS A CA 1
ATOM 879 C C . LYS A 1 114 ? 19.271 -2.318 -13.985 1.00 92.94 114 LYS A C 1
ATOM 881 O O . LYS A 1 114 ? 18.986 -2.432 -12.802 1.00 92.94 114 LYS A O 1
ATOM 886 N N . GLU A 1 115 ? 18.345 -2.268 -14.936 1.00 94.19 115 GLU A N 1
ATOM 887 C CA . GLU A 1 115 ? 16.913 -2.362 -14.650 1.00 94.19 115 GLU A CA 1
ATOM 888 C C . GLU A 1 115 ? 16.574 -3.624 -13.855 1.00 94.19 115 GLU A C 1
ATOM 890 O O . GLU A 1 115 ? 15.931 -3.549 -12.807 1.00 94.19 115 GLU A O 1
ATOM 895 N N . LYS A 1 116 ? 17.098 -4.777 -14.282 1.00 94.19 116 LYS A N 1
ATOM 896 C CA . LYS A 1 116 ? 16.945 -6.038 -13.555 1.00 94.19 116 LYS A CA 1
ATOM 897 C C . LYS A 1 116 ? 17.490 -5.953 -12.125 1.00 94.19 116 LYS A C 1
ATOM 899 O O . LYS A 1 116 ? 16.817 -6.409 -11.202 1.00 94.19 116 LYS A O 1
ATOM 904 N N . ALA A 1 117 ? 18.660 -5.345 -11.930 1.00 95.31 117 ALA A N 1
ATOM 905 C CA . ALA A 1 117 ? 19.232 -5.129 -10.603 1.00 95.31 117 ALA A CA 1
ATOM 906 C C . ALA A 1 117 ? 18.329 -4.247 -9.717 1.00 95.31 117 ALA A C 1
ATOM 908 O O . ALA A 1 117 ? 18.076 -4.596 -8.564 1.00 95.31 117 ALA A O 1
ATOM 909 N N . LEU A 1 118 ? 17.777 -3.150 -10.250 1.00 96.31 118 LEU A N 1
ATOM 910 C CA . LEU A 1 118 ? 16.844 -2.275 -9.523 1.00 96.31 118 LEU A CA 1
ATOM 911 C C . LEU A 1 118 ? 15.544 -2.997 -9.150 1.00 96.31 118 LEU A C 1
ATOM 913 O O . LEU A 1 118 ? 15.045 -2.836 -8.034 1.00 96.31 118 LEU A O 1
ATOM 917 N N . LEU A 1 119 ? 15.005 -3.819 -10.056 1.00 96.06 119 LEU A N 1
ATOM 918 C CA . LEU A 1 119 ? 13.828 -4.646 -9.785 1.00 96.06 119 LEU A CA 1
ATOM 919 C C . LEU A 1 119 ? 14.105 -5.668 -8.679 1.00 96.06 119 LEU A C 1
ATOM 921 O O . LEU A 1 119 ? 13.239 -5.900 -7.838 1.00 96.06 119 LEU A O 1
ATOM 925 N N . GLU A 1 120 ? 15.301 -6.253 -8.653 1.00 96.88 120 GLU A N 1
ATOM 926 C CA . GLU A 1 120 ? 15.696 -7.195 -7.609 1.00 96.88 120 GLU A CA 1
ATOM 927 C C . GLU A 1 120 ? 15.869 -6.516 -6.242 1.00 96.88 120 GLU A C 1
ATOM 929 O O . GLU A 1 120 ? 15.407 -7.040 -5.227 1.00 96.88 120 GLU A O 1
ATOM 934 N N . ILE A 1 121 ? 16.474 -5.326 -6.205 1.00 98.12 121 ILE A N 1
ATOM 935 C CA . ILE A 1 121 ? 16.543 -4.497 -4.991 1.00 98.12 121 ILE A CA 1
ATOM 936 C C . ILE A 1 121 ? 15.127 -4.198 -4.486 1.00 98.12 121 ILE A C 1
ATOM 938 O O . ILE A 1 121 ? 14.858 -4.343 -3.292 1.00 98.12 121 ILE A O 1
ATOM 942 N N . GLY A 1 122 ? 14.217 -3.839 -5.399 1.00 97.69 122 GLY A N 1
ATOM 943 C CA . GLY A 1 122 ? 12.806 -3.627 -5.098 1.00 97.69 122 GLY A CA 1
ATOM 944 C C . GLY A 1 122 ? 12.153 -4.853 -4.459 1.00 97.69 122 GLY A C 1
ATOM 945 O O . GLY A 1 122 ? 11.567 -4.733 -3.388 1.00 97.69 122 GLY A O 1
ATOM 946 N N . GLU A 1 123 ? 12.326 -6.043 -5.040 1.00 97.12 123 GLU A N 1
ATOM 947 C CA . GLU A 1 123 ? 11.809 -7.302 -4.476 1.00 97.12 123 GLU A CA 1
ATOM 948 C C . GLU A 1 123 ? 12.367 -7.605 -3.085 1.00 97.12 123 GLU A C 1
ATOM 950 O O . GLU A 1 123 ? 11.623 -7.955 -2.170 1.00 97.12 123 GLU A O 1
ATOM 955 N N . ARG A 1 124 ? 13.676 -7.425 -2.878 1.00 97.38 124 ARG A N 1
ATOM 956 C CA . ARG A 1 124 ? 14.311 -7.682 -1.574 1.00 97.38 124 ARG A CA 1
ATOM 957 C C . ARG A 1 124 ? 13.778 -6.763 -0.466 1.00 97.38 124 ARG A C 1
ATOM 959 O O . ARG A 1 124 ? 13.836 -7.158 0.703 1.00 97.38 124 ARG A O 1
ATOM 966 N N . LEU A 1 125 ? 13.269 -5.586 -0.838 1.00 98.25 125 LEU A N 1
ATOM 967 C CA . LEU A 1 125 ? 12.678 -4.564 0.031 1.00 98.25 125 LEU A CA 1
ATOM 968 C C . LEU A 1 125 ? 11.137 -4.532 -0.007 1.00 98.25 125 LEU A C 1
ATOM 970 O O . LEU A 1 125 ? 10.543 -3.617 0.565 1.00 98.25 125 LEU A O 1
ATOM 974 N N . ASP A 1 126 ? 10.481 -5.492 -0.670 1.00 97.69 126 ASP A N 1
ATOM 975 C CA . ASP A 1 126 ? 9.018 -5.540 -0.834 1.00 97.69 126 ASP A CA 1
ATOM 976 C C . ASP A 1 126 ? 8.412 -4.282 -1.510 1.00 97.69 126 ASP A C 1
ATOM 978 O O . ASP A 1 126 ? 7.252 -3.910 -1.305 1.00 97.69 126 ASP A O 1
ATOM 982 N N . LEU A 1 127 ? 9.194 -3.623 -2.368 1.00 97.50 127 LEU A N 1
ATOM 983 C CA . LEU A 1 127 ? 8.793 -2.451 -3.142 1.00 97.50 127 LEU A CA 1
ATOM 984 C C . LEU A 1 127 ? 8.267 -2.865 -4.517 1.00 97.50 127 LEU A C 1
ATOM 986 O O . LEU A 1 127 ? 9.019 -3.304 -5.387 1.00 97.50 127 LEU A O 1
ATOM 990 N N . ARG A 1 128 ? 6.965 -2.668 -4.735 1.00 95.06 128 ARG A N 1
ATOM 991 C CA . ARG A 1 128 ? 6.282 -2.868 -6.020 1.00 95.06 128 ARG A CA 1
ATOM 992 C C . ARG A 1 128 ? 5.166 -1.841 -6.182 1.00 95.06 128 ARG A C 1
ATOM 994 O O . ARG A 1 128 ? 4.495 -1.523 -5.205 1.00 95.06 128 ARG A O 1
ATOM 1001 N N . GLY A 1 129 ? 4.935 -1.390 -7.412 1.00 94.00 129 GLY A N 1
ATOM 1002 C CA . GLY A 1 129 ? 3.872 -0.437 -7.737 1.00 94.00 129 GLY A CA 1
ATOM 1003 C C . GLY A 1 129 ? 4.326 0.643 -8.720 1.00 94.00 129 GLY A C 1
ATOM 1004 O O . GLY A 1 129 ? 5.519 0.728 -9.023 1.00 94.00 129 GLY A O 1
ATOM 1005 N N . PRO A 1 130 ? 3.390 1.459 -9.231 1.00 95.56 130 PRO A N 1
ATOM 1006 C CA . PRO A 1 130 ? 3.704 2.525 -10.178 1.00 95.56 130 PRO A CA 1
ATOM 1007 C C . PRO A 1 130 ? 4.708 3.536 -9.611 1.00 95.56 130 PRO A C 1
ATOM 1009 O O . PRO A 1 130 ? 5.585 3.980 -10.342 1.00 95.56 130 PRO A O 1
ATOM 1012 N N . GLU A 1 131 ? 4.658 3.829 -8.310 1.00 96.06 131 GLU A N 1
ATOM 1013 C CA . GLU A 1 131 ? 5.512 4.838 -7.680 1.00 96.06 131 GLU A CA 1
ATOM 1014 C C . GLU A 1 131 ? 6.995 4.443 -7.706 1.00 96.06 131 GLU A C 1
ATOM 1016 O O . GLU A 1 131 ? 7.848 5.262 -8.033 1.00 96.06 131 GLU A O 1
ATOM 1021 N N . ILE A 1 132 ? 7.331 3.182 -7.395 1.00 97.31 132 ILE A N 1
ATOM 1022 C CA . ILE A 1 132 ? 8.728 2.722 -7.473 1.00 97.31 132 ILE A CA 1
ATOM 1023 C C . ILE A 1 132 ? 9.175 2.504 -8.922 1.00 97.31 132 ILE A C 1
ATOM 1025 O O . ILE A 1 132 ? 10.336 2.751 -9.245 1.00 97.31 132 ILE A O 1
ATOM 1029 N N . ASN A 1 133 ? 8.261 2.080 -9.801 1.00 95.06 133 ASN A N 1
ATOM 1030 C CA . ASN A 1 133 ? 8.556 1.912 -11.222 1.00 95.06 133 ASN A CA 1
ATOM 1031 C C . ASN A 1 133 ? 8.938 3.251 -11.861 1.00 95.06 133 ASN A C 1
ATOM 1033 O O . ASN A 1 133 ? 9.908 3.308 -12.609 1.00 95.06 133 ASN A O 1
ATOM 1037 N N . GLU A 1 134 ? 8.233 4.329 -11.514 1.00 95.56 134 GLU A N 1
ATOM 1038 C CA . GLU A 1 134 ? 8.549 5.673 -11.990 1.00 95.56 134 GLU A CA 1
ATOM 1039 C C . GLU A 1 134 ? 9.938 6.132 -11.524 1.00 95.56 134 GLU A C 1
ATOM 1041 O O . GLU A 1 134 ? 10.715 6.645 -12.326 1.00 95.56 134 GLU A O 1
ATOM 1046 N N . LEU A 1 135 ? 10.304 5.897 -10.258 1.00 97.06 135 LEU A N 1
ATOM 1047 C CA . LEU A 1 135 ? 11.634 6.255 -9.749 1.00 97.06 135 LEU A CA 1
ATOM 1048 C C . LEU A 1 135 ? 12.760 5.474 -10.445 1.00 97.06 135 LEU A C 1
ATOM 1050 O O . LEU A 1 135 ? 13.813 6.043 -10.743 1.00 97.06 135 LEU A O 1
ATOM 1054 N N . ASN A 1 136 ? 12.541 4.184 -10.718 1.00 96.31 136 ASN A N 1
ATOM 1055 C CA . ASN A 1 136 ? 13.481 3.367 -11.487 1.00 96.31 136 ASN A CA 1
ATOM 1056 C C . ASN A 1 136 ? 13.614 3.889 -12.924 1.00 96.31 136 ASN A C 1
ATOM 1058 O O . ASN A 1 136 ? 14.729 4.058 -13.416 1.00 96.31 136 ASN A O 1
ATOM 1062 N N . GLU A 1 137 ? 12.492 4.198 -13.574 1.00 93.12 137 GLU A N 1
ATOM 1063 C CA . GLU A 1 137 ? 12.461 4.719 -14.940 1.00 93.12 137 GLU A CA 1
ATOM 1064 C C . GLU A 1 137 ? 13.168 6.076 -15.043 1.00 93.12 137 GLU A C 1
ATOM 1066 O O . GLU A 1 137 ? 14.023 6.270 -15.904 1.00 93.12 137 GLU A O 1
ATOM 1071 N N . GLN A 1 138 ? 12.916 6.996 -14.108 1.00 94.00 138 GLN A N 1
ATOM 1072 C CA . GLN A 1 138 ? 13.608 8.285 -14.047 1.00 94.00 138 GLN A CA 1
ATOM 1073 C C . GLN A 1 138 ? 15.130 8.113 -13.943 1.00 94.00 138 GLN A C 1
ATOM 1075 O O . GLN A 1 138 ? 15.874 8.841 -14.604 1.00 94.00 138 GLN A O 1
ATOM 1080 N N . TYR A 1 139 ? 15.603 7.136 -13.162 1.00 93.88 139 TYR A N 1
ATOM 1081 C CA . TYR A 1 139 ? 17.030 6.843 -13.037 1.00 93.88 139 TYR A CA 1
ATOM 1082 C C . TYR A 1 139 ? 17.628 6.258 -14.327 1.00 93.88 139 TYR A C 1
ATOM 1084 O O . TYR A 1 139 ? 18.719 6.659 -14.742 1.00 93.88 139 TYR A O 1
ATOM 1092 N N . LEU A 1 140 ? 16.918 5.336 -14.981 1.00 93.88 140 LEU A N 1
ATOM 1093 C CA . LEU A 1 140 ? 17.403 4.640 -16.175 1.00 93.88 140 LEU A CA 1
ATOM 1094 C C . LEU A 1 140 ? 17.310 5.494 -17.445 1.00 93.88 140 LEU A C 1
ATOM 1096 O O . LEU A 1 140 ? 18.185 5.377 -18.309 1.00 93.88 140 LEU A O 1
ATOM 1100 N N . SER A 1 141 ? 16.307 6.373 -17.531 1.00 91.62 141 SER A N 1
ATOM 1101 C CA . SER A 1 141 ? 15.914 7.124 -18.733 1.00 91.62 141 SER A CA 1
ATOM 1102 C C . SER A 1 141 ? 17.088 7.783 -19.456 1.00 91.62 141 SER A C 1
ATOM 1104 O O . SER A 1 141 ? 17.275 7.562 -20.646 1.00 91.62 141 SER A O 1
ATOM 1106 N N . LYS A 1 142 ? 17.952 8.519 -18.743 1.00 88.94 142 LYS A N 1
ATOM 1107 C CA . LYS A 1 142 ? 19.110 9.206 -19.342 1.00 88.94 142 LYS A CA 1
ATOM 1108 C C . LYS A 1 142 ? 20.112 8.239 -19.965 1.00 88.94 142 LYS A C 1
ATOM 1110 O O . LYS A 1 142 ? 20.626 8.497 -21.049 1.00 88.94 142 LYS A O 1
ATOM 1115 N N . SER A 1 143 ? 20.410 7.141 -19.270 1.00 89.56 143 SER A N 1
ATOM 1116 C CA . SER A 1 143 ? 21.355 6.134 -19.767 1.00 89.56 143 SER A CA 1
ATOM 1117 C C . SER A 1 143 ? 20.778 5.361 -20.951 1.00 89.56 143 SER A C 1
ATOM 1119 O O . SER A 1 143 ? 21.487 5.124 -21.928 1.00 89.56 143 SER A O 1
ATOM 1121 N N . ARG A 1 144 ? 19.476 5.051 -20.895 1.00 92.94 144 ARG A N 1
ATOM 1122 C CA . ARG A 1 144 ? 18.738 4.410 -21.981 1.00 92.94 144 ARG A CA 1
ATOM 1123 C C . ARG A 1 144 ? 18.692 5.325 -23.204 1.00 92.94 144 ARG A C 1
ATOM 1125 O O . ARG A 1 144 ? 19.109 4.916 -24.280 1.00 92.94 144 ARG A O 1
ATOM 1132 N N . GLU A 1 145 ? 18.289 6.585 -23.050 1.00 91.06 145 GLU A N 1
ATOM 1133 C CA . GLU A 1 145 ? 18.237 7.554 -24.152 1.00 91.06 145 GLU A CA 1
ATOM 1134 C C . GLU A 1 145 ? 19.617 7.750 -24.796 1.00 91.06 145 GLU A C 1
ATOM 1136 O O . GLU A 1 145 ? 19.732 7.704 -26.021 1.00 91.06 145 GLU A O 1
ATOM 1141 N N . ALA A 1 146 ? 20.674 7.910 -23.992 1.00 91.25 146 ALA A N 1
ATOM 1142 C CA . ALA A 1 146 ? 22.035 8.073 -24.497 1.00 91.25 146 ALA A CA 1
ATOM 1143 C C . ALA A 1 146 ? 22.505 6.870 -25.336 1.00 91.25 146 ALA A C 1
ATOM 1145 O O . ALA A 1 146 ? 23.183 7.064 -26.345 1.00 91.25 146 ALA A O 1
ATOM 1146 N N . ALA A 1 147 ? 22.121 5.649 -24.949 1.00 92.44 147 ALA A N 1
ATOM 1147 C CA . ALA A 1 147 ? 22.444 4.430 -25.686 1.00 92.44 147 ALA A CA 1
ATOM 1148 C C . ALA A 1 147 ? 21.592 4.262 -26.957 1.00 92.44 147 ALA A C 1
ATOM 1150 O O . ALA A 1 147 ? 22.111 3.892 -28.010 1.00 92.44 147 ALA A O 1
ATOM 1151 N N . LEU A 1 148 ? 20.289 4.551 -26.880 1.00 93.12 148 LEU A N 1
ATOM 1152 C CA . LEU A 1 148 ? 19.330 4.257 -27.949 1.00 93.12 148 LEU A CA 1
ATOM 1153 C C . LEU A 1 148 ? 19.280 5.332 -29.044 1.00 93.12 148 LEU A C 1
ATOM 1155 O O . LEU A 1 148 ? 19.093 5.018 -30.223 1.00 93.12 148 LEU A O 1
ATOM 1159 N N . LYS A 1 149 ? 19.469 6.609 -28.693 1.00 91.38 149 LYS A N 1
ATOM 1160 C CA . LYS A 1 149 ? 19.332 7.742 -29.624 1.00 91.38 149 LYS A CA 1
ATOM 1161 C C . LYS A 1 149 ? 20.254 7.665 -30.852 1.00 91.38 149 LYS A C 1
ATOM 1163 O O . LYS A 1 149 ? 19.755 7.915 -31.952 1.00 91.38 149 LYS A O 1
ATOM 1168 N N . PRO A 1 150 ? 21.548 7.297 -30.738 1.00 91.31 150 PRO A N 1
ATOM 1169 C CA . PRO A 1 150 ? 2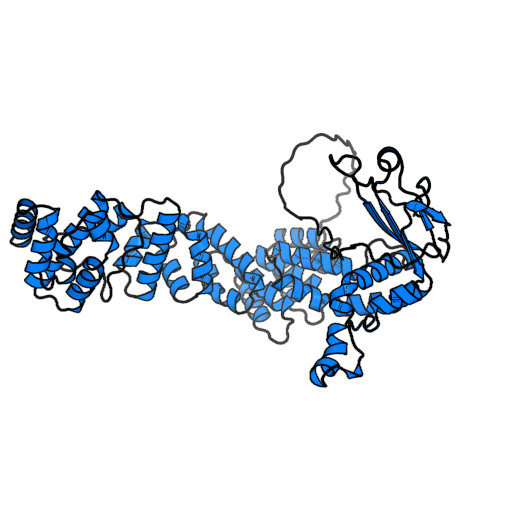2.424 7.157 -31.905 1.00 91.31 150 PRO A CA 1
ATOM 1170 C C . PRO A 1 150 ? 21.997 6.018 -32.839 1.00 91.31 150 PRO A C 1
ATOM 1172 O O . PRO A 1 150 ? 22.182 6.100 -34.052 1.00 91.31 150 PRO A O 1
ATOM 1175 N N . VAL A 1 151 ? 21.405 4.961 -32.279 1.00 93.19 151 VAL A N 1
ATOM 1176 C CA . VAL A 1 151 ? 21.022 3.754 -33.020 1.00 93.19 151 VAL A CA 1
ATOM 1177 C C . VAL A 1 151 ? 19.711 3.943 -33.769 1.00 93.19 151 VAL A C 1
ATOM 1179 O O . VAL A 1 151 ? 19.566 3.431 -34.876 1.00 93.19 151 VAL A O 1
ATOM 1182 N N . LEU A 1 152 ? 18.780 4.725 -33.217 1.00 93.81 152 LEU A N 1
ATOM 1183 C CA . LEU A 1 152 ? 17.446 4.919 -33.788 1.00 93.81 152 LEU A CA 1
ATOM 1184 C C . LEU A 1 152 ? 17.475 5.403 -35.249 1.00 93.81 152 LEU A C 1
ATOM 1186 O O . LEU A 1 152 ? 16.600 5.054 -36.036 1.00 93.81 152 LEU A O 1
ATOM 1190 N N . ALA A 1 153 ? 18.499 6.162 -35.653 1.00 94.19 153 ALA A N 1
ATOM 1191 C CA . ALA A 1 153 ? 18.659 6.604 -37.038 1.00 94.19 153 ALA A CA 1
ATOM 1192 C C . ALA A 1 153 ? 18.821 5.445 -38.042 1.00 94.19 153 ALA A C 1
ATOM 1194 O O . ALA A 1 153 ? 18.468 5.616 -39.210 1.00 94.19 153 ALA A O 1
ATOM 1195 N N . ARG A 1 154 ? 19.286 4.264 -37.605 1.00 94.50 154 ARG A N 1
ATOM 1196 C CA . ARG A 1 154 ? 19.409 3.061 -38.449 1.00 94.50 154 ARG A CA 1
ATOM 1197 C C . ARG A 1 154 ? 18.059 2.558 -38.949 1.00 94.50 154 ARG A C 1
ATOM 1199 O O . ARG A 1 154 ? 18.006 2.014 -40.045 1.00 94.50 154 ARG A O 1
ATOM 1206 N N . VAL A 1 155 ? 16.964 2.843 -38.233 1.00 95.00 155 VAL A N 1
ATOM 1207 C CA . VAL A 1 155 ? 15.597 2.531 -38.687 1.00 95.00 155 VAL A CA 1
ATOM 1208 C C . VAL A 1 155 ? 15.335 3.093 -40.086 1.00 95.00 155 VAL A C 1
ATOM 1210 O O . VAL A 1 155 ? 14.647 2.450 -40.866 1.00 95.00 155 VAL A O 1
ATOM 1213 N N . LYS A 1 156 ? 15.934 4.239 -40.456 1.00 96.06 156 LYS A N 1
ATOM 1214 C CA . LYS A 1 156 ? 15.772 4.860 -41.786 1.00 96.06 156 LYS A CA 1
ATOM 1215 C C . LYS A 1 156 ? 16.178 3.954 -42.952 1.00 96.06 156 LYS A C 1
ATOM 1217 O O . LYS A 1 156 ? 15.687 4.160 -44.056 1.00 96.06 156 LYS A O 1
ATOM 1222 N N . GLN A 1 157 ? 17.070 2.996 -42.711 1.00 95.69 157 GLN A N 1
ATOM 1223 C CA . GLN A 1 157 ? 17.628 2.093 -43.721 1.00 95.69 157 GLN A CA 1
ATOM 1224 C C . GLN A 1 157 ? 16.862 0.766 -43.820 1.00 95.69 157 GLN A C 1
ATOM 1226 O O . GLN A 1 157 ? 17.261 -0.110 -44.575 1.00 95.69 157 GLN A O 1
ATOM 1231 N N . MET A 1 158 ? 15.783 0.608 -43.053 1.00 95.69 158 MET A N 1
ATOM 1232 C CA . MET A 1 158 ? 15.047 -0.647 -42.923 1.00 95.69 158 MET A CA 1
ATOM 1233 C C . MET A 1 158 ? 13.659 -0.556 -43.558 1.00 95.69 158 MET A C 1
ATOM 1235 O O . MET A 1 158 ? 13.228 0.495 -44.028 1.00 95.69 158 MET A O 1
ATOM 1239 N N . THR A 1 159 ? 12.932 -1.666 -43.555 1.00 96.19 159 THR A N 1
ATOM 1240 C CA . THR A 1 159 ? 11.521 -1.757 -43.928 1.00 96.19 159 THR A CA 1
ATOM 1241 C C . THR A 1 159 ? 10.753 -2.426 -42.798 1.00 96.19 159 THR A C 1
ATOM 1243 O O . THR A 1 159 ? 11.126 -3.512 -42.353 1.00 96.19 159 THR A O 1
ATOM 1246 N N . LEU A 1 160 ? 9.663 -1.798 -42.351 1.00 95.62 160 LEU A N 1
ATOM 1247 C CA . LEU A 1 160 ? 8.708 -2.419 -41.435 1.00 95.62 160 LEU A CA 1
ATOM 1248 C C . LEU A 1 160 ? 7.628 -3.133 -42.249 1.00 95.62 160 LEU A C 1
ATOM 1250 O O . LEU A 1 160 ? 6.835 -2.492 -42.935 1.00 95.62 160 LEU A O 1
ATOM 1254 N N . THR A 1 161 ? 7.581 -4.455 -42.153 1.00 94.81 161 THR A N 1
ATOM 1255 C CA . THR A 1 161 ? 6.557 -5.303 -42.766 1.00 94.81 161 THR A CA 1
ATOM 1256 C C . THR A 1 161 ? 5.534 -5.713 -41.710 1.00 94.81 161 THR A C 1
ATOM 1258 O O . THR A 1 161 ? 5.904 -6.254 -40.670 1.00 94.81 161 THR A O 1
ATOM 1261 N N . VAL A 1 162 ? 4.249 -5.496 -41.991 1.00 93.50 162 VAL A N 1
ATOM 1262 C CA . VAL A 1 162 ? 3.127 -6.026 -41.205 1.00 93.50 162 VAL A CA 1
ATOM 1263 C C . VAL A 1 162 ? 2.586 -7.260 -41.911 1.00 93.50 162 VAL A C 1
ATOM 1265 O O . VAL A 1 162 ? 2.158 -7.178 -43.066 1.00 93.50 162 VAL A O 1
ATOM 1268 N N . ILE A 1 163 ? 2.615 -8.396 -41.221 1.00 91.38 163 ILE A N 1
ATOM 1269 C CA . ILE A 1 163 ? 2.107 -9.681 -41.703 1.00 91.38 163 ILE A CA 1
ATOM 1270 C C . ILE A 1 163 ? 0.991 -10.109 -40.760 1.00 91.38 163 ILE A C 1
ATOM 1272 O O . ILE A 1 163 ? 1.232 -10.280 -39.570 1.00 91.38 163 ILE A O 1
ATOM 1276 N N . GLU A 1 164 ? -0.224 -10.257 -41.268 1.00 91.06 164 GLU A N 1
ATOM 1277 C CA . GLU A 1 164 ? -1.412 -10.440 -40.442 1.00 91.06 164 GLU A CA 1
ATOM 1278 C C . GLU A 1 164 ? -2.409 -11.417 -41.064 1.00 91.06 164 GLU A C 1
ATOM 1280 O O . GLU A 1 164 ? -2.698 -11.362 -42.265 1.00 91.06 164 GLU A O 1
ATOM 1285 N N . GLY A 1 165 ? -2.960 -12.282 -40.214 1.00 89.25 165 GLY A N 1
ATOM 1286 C CA . GLY A 1 165 ? -4.101 -13.143 -40.505 1.00 89.25 165 GLY A CA 1
ATOM 1287 C C . GLY A 1 165 ? -4.063 -14.465 -39.740 1.00 89.25 165 GLY A C 1
ATOM 1288 O O . GLY A 1 165 ? -3.218 -14.687 -38.867 1.00 89.25 165 GLY A O 1
ATOM 1289 N N . ASP A 1 166 ? -4.962 -15.369 -40.120 1.00 88.81 166 ASP A N 1
ATOM 1290 C CA . ASP A 1 166 ? -5.011 -16.738 -39.611 1.00 88.81 166 ASP A CA 1
ATOM 1291 C C . ASP A 1 166 ? -3.916 -17.608 -40.238 1.00 88.81 166 ASP A C 1
ATOM 1293 O O . ASP A 1 166 ? -4.091 -18.234 -41.288 1.00 88.81 166 ASP A O 1
ATOM 1297 N N . PHE A 1 167 ? -2.740 -17.624 -39.612 1.00 86.56 167 PHE A N 1
ATOM 1298 C CA . PHE A 1 167 ? -1.617 -18.420 -40.101 1.00 86.56 167 PHE A CA 1
ATOM 1299 C C . PHE A 1 167 ? -1.919 -19.927 -39.976 1.00 86.56 167 PHE A C 1
ATOM 1301 O O . PHE A 1 167 ? -2.436 -20.365 -38.942 1.00 86.56 167 PHE A O 1
ATOM 1308 N N . PRO A 1 168 ? -1.561 -20.763 -40.972 1.00 86.31 168 PRO A N 1
ATOM 1309 C CA . PRO A 1 168 ? -1.795 -22.201 -40.908 1.00 86.31 168 PRO A CA 1
ATOM 1310 C C . PRO A 1 168 ? -1.128 -22.827 -39.677 1.00 86.31 168 PRO A C 1
ATOM 1312 O O . PRO A 1 168 ? 0.087 -22.731 -39.498 1.00 86.31 168 PRO A O 1
ATOM 1315 N N . ARG A 1 169 ? -1.915 -23.514 -38.837 1.00 82.94 169 ARG A N 1
ATOM 1316 C CA . ARG A 1 169 ? -1.429 -24.141 -37.591 1.00 82.94 169 ARG A CA 1
ATOM 1317 C C . ARG A 1 169 ? -0.279 -25.116 -37.831 1.00 82.94 169 ARG A C 1
ATOM 1319 O O . ARG A 1 169 ? 0.656 -25.153 -37.038 1.00 82.94 169 ARG A O 1
ATOM 1326 N N . ASP A 1 170 ? -0.316 -25.851 -38.941 1.00 81.44 170 ASP A N 1
ATOM 1327 C CA . ASP A 1 170 ? 0.741 -26.794 -39.316 1.00 81.44 170 ASP A CA 1
ATOM 1328 C C . ASP A 1 170 ? 2.087 -26.099 -39.552 1.00 81.44 170 ASP A C 1
ATOM 1330 O O . ASP A 1 170 ? 3.123 -26.639 -39.168 1.00 81.44 170 ASP A O 1
ATOM 1334 N N . LEU A 1 171 ? 2.071 -24.889 -40.126 1.00 80.19 171 LEU A N 1
ATOM 1335 C CA . LEU A 1 171 ? 3.274 -24.083 -40.338 1.00 80.19 171 LEU A CA 1
ATOM 1336 C C . LEU A 1 171 ? 3.854 -23.611 -38.997 1.00 80.19 171 LEU A C 1
ATOM 1338 O O . LEU A 1 171 ? 5.060 -23.681 -38.791 1.00 80.19 171 LEU A O 1
ATOM 1342 N N . LEU A 1 172 ? 2.993 -23.184 -38.067 1.00 78.62 172 LEU A N 1
ATOM 1343 C CA . LEU A 1 172 ? 3.399 -22.690 -36.744 1.00 78.62 172 LEU A CA 1
ATOM 1344 C C . LEU A 1 172 ? 3.860 -23.793 -35.780 1.00 78.62 172 LEU A C 1
ATOM 1346 O O . LEU A 1 172 ? 4.639 -23.530 -34.863 1.00 78.62 172 LEU A O 1
ATOM 1350 N N . ALA A 1 173 ? 3.344 -25.013 -35.942 1.00 75.25 173 ALA A N 1
ATOM 1351 C CA . ALA A 1 173 ? 3.622 -26.132 -35.047 1.00 75.25 173 ALA A CA 1
ATOM 1352 C C . ALA A 1 173 ? 4.898 -26.907 -35.414 1.00 75.25 173 ALA A C 1
ATOM 1354 O O . ALA A 1 173 ? 5.517 -27.500 -34.525 1.00 75.25 173 ALA A O 1
ATOM 1355 N N . ARG A 1 174 ? 5.267 -26.946 -36.702 1.00 72.00 174 ARG A N 1
ATOM 1356 C CA . ARG A 1 174 ? 6.337 -27.816 -37.218 1.00 72.00 174 ARG A CA 1
ATOM 1357 C C . ARG A 1 174 ? 7.705 -27.147 -37.256 1.00 72.00 174 ARG A C 1
ATOM 1359 O O . ARG A 1 174 ? 8.676 -27.769 -36.835 1.00 72.00 174 ARG A O 1
ATOM 1366 N N . ASP A 1 175 ? 7.769 -25.902 -37.715 1.00 69.25 175 ASP A N 1
ATOM 1367 C CA . ASP A 1 175 ? 9.026 -25.236 -38.047 1.00 69.25 175 ASP A CA 1
ATOM 1368 C C . ASP A 1 175 ? 9.182 -23.901 -37.317 1.00 69.25 175 ASP A C 1
ATOM 1370 O O . ASP A 1 175 ? 8.211 -23.238 -36.954 1.00 69.25 175 ASP A O 1
ATOM 1374 N N . ASN A 1 176 ? 10.433 -23.473 -37.133 1.00 81.44 176 ASN A N 1
ATOM 1375 C CA . ASN A 1 176 ? 10.691 -22.082 -36.785 1.00 81.44 176 ASN A CA 1
ATOM 1376 C C . ASN A 1 176 ? 10.303 -21.186 -37.968 1.00 81.44 176 ASN A C 1
ATOM 1378 O O . ASN A 1 176 ? 10.588 -21.511 -39.124 1.00 81.44 176 ASN A O 1
ATOM 1382 N N . ILE A 1 177 ? 9.722 -20.024 -37.678 1.00 85.25 177 ILE A N 1
ATOM 1383 C CA . ILE A 1 177 ? 9.292 -19.082 -38.711 1.00 85.25 177 ILE A CA 1
ATOM 1384 C C . ILE A 1 177 ? 10.533 -18.481 -39.373 1.00 85.25 177 ILE A C 1
ATOM 1386 O O . ILE A 1 177 ? 11.369 -17.867 -38.704 1.00 85.25 177 ILE A O 1
ATOM 1390 N N . ARG A 1 178 ? 10.641 -18.664 -40.692 1.00 89.06 178 ARG A N 1
ATOM 1391 C CA . ARG A 1 178 ? 11.690 -18.078 -41.537 1.00 89.06 178 ARG A CA 1
ATOM 1392 C C . ARG A 1 178 ? 11.104 -17.005 -42.435 1.00 89.06 178 ARG A C 1
ATOM 1394 O O . ARG A 1 178 ? 9.912 -17.029 -42.740 1.00 89.06 178 ARG A O 1
ATOM 1401 N N . PHE A 1 179 ? 11.961 -16.115 -42.913 1.00 91.94 179 PHE A N 1
ATOM 1402 C CA . PHE A 1 179 ? 11.559 -15.013 -43.776 1.00 91.94 179 PHE A CA 1
ATOM 1403 C C . PHE A 1 179 ? 12.291 -15.060 -45.111 1.00 91.94 179 PHE A C 1
ATOM 1405 O O . PHE A 1 179 ? 13.446 -15.478 -45.182 1.00 91.94 179 PHE A O 1
ATOM 1412 N N . GLU A 1 180 ? 11.615 -14.613 -46.163 1.00 94.19 180 GLU A N 1
ATOM 1413 C CA . GLU A 1 180 ? 12.182 -14.462 -47.501 1.00 94.19 180 GLU A CA 1
ATOM 1414 C C . GLU A 1 180 ? 11.845 -13.083 -48.088 1.00 94.19 180 GLU A C 1
ATOM 1416 O O . GLU A 1 180 ? 10.850 -12.478 -47.674 1.00 94.19 180 GLU A O 1
ATOM 1421 N N . PRO A 1 181 ? 12.665 -12.559 -49.018 1.00 96.50 181 PRO A N 1
ATOM 1422 C CA . PRO A 1 181 ? 12.427 -11.253 -49.622 1.00 96.50 181 PRO A CA 1
ATOM 1423 C C . PRO A 1 181 ? 11.095 -11.221 -50.371 1.00 96.50 181 PRO A C 1
ATOM 1425 O O . PRO A 1 181 ? 10.780 -12.129 -51.139 1.00 96.50 181 PRO A O 1
ATOM 1428 N N . TYR A 1 182 ? 10.321 -10.162 -50.164 1.00 96.94 182 TYR A N 1
ATOM 1429 C CA . TYR A 1 182 ? 9.076 -9.923 -50.887 1.00 96.94 182 TYR A CA 1
ATOM 1430 C C . TYR A 1 182 ? 8.734 -8.441 -50.835 1.00 96.94 182 TYR A C 1
ATOM 1432 O O . TYR A 1 182 ? 8.576 -7.895 -49.747 1.00 96.94 182 TYR A O 1
ATOM 1440 N N . ALA A 1 183 ? 8.581 -7.810 -51.997 1.00 96.69 183 ALA A N 1
ATOM 1441 C CA . ALA A 1 183 ? 8.128 -6.431 -52.117 1.00 96.69 183 ALA A CA 1
ATOM 1442 C C . ALA A 1 183 ? 6.666 -6.411 -52.571 1.00 96.69 183 ALA A C 1
ATOM 1444 O O . ALA A 1 183 ? 6.327 -6.902 -53.648 1.00 96.69 183 ALA A O 1
ATOM 1445 N N . MET A 1 184 ? 5.801 -5.840 -51.741 1.00 94.25 184 MET A N 1
ATOM 1446 C CA . MET A 1 184 ? 4.393 -5.663 -52.053 1.00 94.25 184 MET A CA 1
ATOM 1447 C C . MET A 1 184 ? 4.229 -4.630 -53.179 1.00 94.25 184 MET A C 1
ATOM 1449 O O . MET A 1 184 ? 4.827 -3.557 -53.095 1.00 94.25 184 MET A O 1
ATOM 1453 N N . PRO A 1 185 ? 3.379 -4.887 -54.191 1.00 93.94 185 PRO A N 1
ATOM 1454 C CA . PRO A 1 185 ? 3.071 -3.891 -55.213 1.00 93.94 185 PRO A CA 1
ATOM 1455 C C . PRO A 1 185 ? 2.471 -2.614 -54.607 1.00 93.94 185 PRO A C 1
ATOM 1457 O O . PRO A 1 185 ? 1.556 -2.696 -53.785 1.00 93.94 185 PRO A O 1
ATOM 1460 N N . ASP A 1 186 ? 2.896 -1.433 -55.066 1.00 88.50 186 ASP A N 1
ATOM 1461 C CA . ASP A 1 186 ? 2.427 -0.131 -54.546 1.00 88.50 186 ASP A CA 1
ATOM 1462 C C . ASP A 1 186 ? 0.898 0.014 -54.559 1.00 88.50 186 ASP A C 1
ATOM 1464 O O . ASP A 1 186 ? 0.297 0.595 -53.654 1.00 88.50 186 ASP A O 1
ATOM 1468 N N . ALA A 1 187 ? 0.240 -0.563 -55.570 1.00 87.94 187 ALA A N 1
ATOM 1469 C CA . ALA A 1 187 ? -1.214 -0.562 -55.678 1.00 87.94 187 ALA A CA 1
ATOM 1470 C C . ALA A 1 187 ? -1.904 -1.303 -54.517 1.00 87.94 187 ALA A C 1
ATOM 1472 O O . ALA A 1 187 ? -3.004 -0.909 -54.132 1.00 87.94 187 ALA A O 1
ATOM 1473 N N . ALA A 1 188 ? -1.259 -2.335 -53.965 1.00 86.31 188 ALA A N 1
ATOM 1474 C CA . ALA A 1 188 ? -1.725 -3.111 -52.818 1.00 86.31 188 ALA A CA 1
ATOM 1475 C C . ALA A 1 188 ? -1.212 -2.546 -51.481 1.00 86.31 188 ALA A C 1
ATOM 1477 O O . ALA A 1 188 ? -1.887 -2.681 -50.463 1.00 86.31 188 ALA A O 1
ATOM 1478 N N . ASN A 1 189 ? -0.069 -1.849 -51.480 1.00 88.00 189 ASN A N 1
ATOM 1479 C CA . ASN A 1 189 ? 0.513 -1.222 -50.294 1.00 88.00 189 ASN A CA 1
ATOM 1480 C C . ASN A 1 189 ? -0.163 0.120 -49.970 1.00 88.00 189 ASN A C 1
ATOM 1482 O O . ASN A 1 189 ? 0.462 1.185 -49.947 1.00 88.00 189 ASN A O 1
ATOM 1486 N N . ARG A 1 190 ? -1.467 0.079 -49.690 1.00 80.56 190 ARG A N 1
ATOM 1487 C CA . ARG A 1 190 ? -2.267 1.245 -49.287 1.00 80.56 190 ARG A CA 1
ATOM 1488 C C . ARG A 1 190 ? -2.541 1.221 -47.782 1.00 80.56 190 ARG A C 1
ATOM 1490 O O . ARG A 1 190 ? -2.579 0.143 -47.194 1.00 80.56 190 ARG A O 1
ATOM 1497 N N . PRO A 1 191 ? -2.719 2.382 -47.130 1.00 69.69 191 PRO A N 1
ATOM 1498 C CA . PRO A 1 191 ? -3.224 2.415 -45.764 1.00 69.69 191 PRO A CA 1
ATOM 1499 C C . PRO A 1 191 ? -4.628 1.803 -45.770 1.00 69.69 191 PRO A C 1
ATOM 1501 O O . PRO A 1 191 ? -5.548 2.376 -46.355 1.00 69.69 191 PRO A O 1
ATOM 1504 N N . VAL A 1 192 ? -4.794 0.619 -45.186 1.00 59.00 192 VAL A N 1
ATOM 1505 C CA . VAL A 1 192 ? -6.113 -0.009 -45.075 1.00 59.00 192 VAL A CA 1
ATOM 1506 C C . VAL A 1 192 ? -6.896 0.764 -44.010 1.00 59.00 192 VAL A C 1
ATOM 1508 O O . V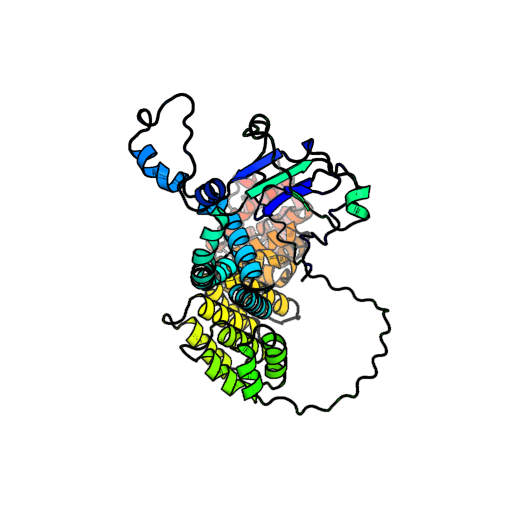AL A 1 192 ? -6.465 0.864 -42.865 1.00 59.00 192 VAL A O 1
ATOM 1511 N N . HIS A 1 193 ? -8.014 1.381 -44.406 1.00 45.19 193 HIS A N 1
ATOM 1512 C CA . HIS A 1 193 ? -8.896 2.153 -43.518 1.00 45.19 193 HIS A CA 1
ATOM 1513 C C . HIS A 1 193 ? -9.883 1.278 -42.726 1.00 45.19 193 HIS A C 1
ATOM 1515 O O . HIS A 1 193 ? -10.684 1.801 -41.952 1.00 45.19 193 HIS A O 1
ATOM 1521 N N . GLU A 1 194 ? -9.835 -0.041 -42.892 1.00 36.19 194 GLU A N 1
ATOM 1522 C CA . GLU A 1 194 ? -10.631 -0.960 -42.091 1.00 36.19 194 GLU A CA 1
ATOM 1523 C C . GLU A 1 194 ? -10.036 -1.029 -40.697 1.00 36.19 194 GLU A C 1
ATOM 1525 O O . GLU A 1 194 ? -8.973 -1.607 -40.525 1.00 36.19 194 GLU A O 1
ATOM 1530 N N . GLY A 1 195 ? -10.705 -0.398 -39.730 1.00 33.31 195 GLY A N 1
ATOM 1531 C CA . GLY A 1 195 ? -10.957 -0.994 -38.418 1.00 33.31 195 GLY A CA 1
ATOM 1532 C C . GLY A 1 195 ? -9.786 -1.613 -37.654 1.00 33.31 195 GLY A C 1
ATOM 1533 O O . GLY A 1 195 ? -10.045 -2.361 -36.717 1.00 33.31 195 GLY A O 1
ATOM 1534 N N . LEU A 1 196 ? -8.531 -1.292 -37.972 1.00 36.22 196 LEU A N 1
ATOM 1535 C CA . LEU A 1 196 ? -7.419 -1.419 -37.057 1.00 36.22 196 LEU A CA 1
ATOM 1536 C C . LEU A 1 196 ? -7.726 -0.389 -35.984 1.00 36.22 196 LEU A C 1
ATOM 1538 O O . LEU A 1 196 ? -7.267 0.755 -36.001 1.00 36.22 196 LEU A O 1
ATOM 1542 N N . ALA A 1 197 ? -8.541 -0.825 -35.021 1.00 31.47 197 ALA A N 1
ATOM 1543 C CA . ALA A 1 197 ? -8.230 -0.558 -33.645 1.00 31.47 197 ALA A CA 1
ATOM 1544 C C . ALA A 1 197 ? -6.703 -0.554 -33.592 1.00 31.47 197 ALA A C 1
ATOM 1546 O O . ALA A 1 197 ? -6.058 -1.572 -33.855 1.00 31.47 197 ALA A O 1
ATOM 1547 N N . LEU A 1 198 ? -6.122 0.612 -33.310 1.00 34.00 198 LEU A N 1
ATOM 1548 C CA . LEU A 1 198 ? -4.944 0.605 -32.478 1.00 34.00 198 LEU A CA 1
ATOM 1549 C C . LEU A 1 198 ? -5.376 -0.220 -31.264 1.00 34.00 198 LEU A C 1
ATOM 1551 O O . LEU A 1 198 ? -5.911 0.304 -30.290 1.00 34.00 198 LEU A O 1
ATOM 1555 N N . VAL A 1 199 ? -5.202 -1.539 -31.357 1.00 32.16 199 VAL A N 1
ATOM 1556 C CA . VAL A 1 199 ? -4.816 -2.343 -30.229 1.00 32.16 199 VAL A CA 1
ATOM 1557 C C . VAL A 1 199 ? -3.576 -1.598 -29.801 1.00 32.16 199 VAL A C 1
ATOM 1559 O O . VAL A 1 199 ? -2.524 -1.677 -30.438 1.00 32.16 199 VAL A O 1
ATOM 1562 N N . GLY A 1 200 ? -3.766 -0.723 -28.808 1.00 28.27 200 GLY A N 1
ATOM 1563 C CA . GLY A 1 200 ? -2.655 -0.167 -28.078 1.00 28.27 200 GLY A CA 1
ATOM 1564 C C . GLY A 1 200 ? -1.723 -1.333 -27.814 1.00 28.27 200 GLY A C 1
ATOM 1565 O O . GLY A 1 200 ? -2.185 -2.461 -27.633 1.00 28.27 200 GLY A O 1
ATOM 1566 N N . LEU A 1 201 ? -0.426 -1.077 -27.863 1.00 32.22 201 LEU A N 1
ATOM 1567 C CA . LEU A 1 201 ? 0.572 -1.977 -27.314 1.00 32.22 201 LEU A CA 1
ATOM 1568 C C . LEU A 1 201 ? 0.225 -2.243 -25.832 1.00 32.22 201 LEU A C 1
ATOM 1570 O O . LEU A 1 201 ? 0.855 -1.732 -24.918 1.00 32.22 201 LEU A O 1
ATOM 1574 N N . ALA A 1 202 ? -0.786 -3.073 -25.585 1.00 27.86 202 ALA A N 1
ATOM 1575 C CA . ALA A 1 202 ? -0.878 -3.988 -24.485 1.00 27.86 202 ALA A CA 1
ATOM 1576 C C . ALA A 1 202 ? 0.153 -5.049 -24.842 1.00 27.86 202 ALA A C 1
ATOM 1578 O O . ALA A 1 202 ? -0.156 -6.147 -25.307 1.00 27.86 202 ALA A O 1
ATOM 1579 N N . LEU A 1 203 ? 1.420 -4.662 -24.683 1.00 29.22 203 LEU A N 1
ATOM 1580 C CA . LEU A 1 203 ? 2.446 -5.635 -24.413 1.00 29.22 203 LEU A CA 1
ATOM 1581 C C . LEU A 1 203 ? 1.878 -6.513 -23.309 1.00 29.22 203 LEU A C 1
ATOM 1583 O O . LEU A 1 203 ? 1.460 -6.031 -22.253 1.00 29.22 203 LEU A O 1
ATOM 1587 N N . LEU A 1 204 ? 1.855 -7.805 -23.604 1.00 28.91 204 LEU A N 1
ATOM 1588 C CA . LEU A 1 204 ? 2.001 -8.870 -22.638 1.00 28.91 204 LEU A CA 1
ATOM 1589 C C . LEU A 1 204 ? 3.233 -8.555 -21.770 1.00 28.91 204 LEU A C 1
ATOM 1591 O O . LEU A 1 204 ? 4.296 -9.148 -21.922 1.00 28.91 204 LEU A O 1
ATOM 1595 N N . GLY A 1 205 ? 3.080 -7.605 -20.847 1.00 26.08 205 GLY A N 1
ATOM 1596 C CA . GLY A 1 205 ? 3.802 -7.559 -19.596 1.00 26.08 205 GLY A CA 1
ATOM 1597 C C . GLY A 1 205 ? 3.354 -8.800 -18.855 1.00 26.08 205 GLY A C 1
ATOM 1598 O O . GLY A 1 205 ? 2.341 -8.796 -18.157 1.00 26.08 205 GLY A O 1
ATOM 1599 N N . GLY A 1 206 ? 4.048 -9.900 -19.141 1.00 25.34 206 GLY A N 1
ATOM 1600 C CA . GLY A 1 206 ? 3.809 -11.184 -18.526 1.00 25.34 206 GLY A CA 1
ATOM 1601 C C . GLY A 1 206 ? 3.742 -11.005 -17.019 1.00 25.34 206 GLY A C 1
ATOM 1602 O O . GLY A 1 206 ? 4.700 -10.569 -16.384 1.00 25.34 206 GLY A O 1
ATOM 1603 N N . LEU A 1 207 ? 2.575 -11.349 -16.484 1.00 26.80 207 LEU A N 1
ATOM 1604 C CA . LEU A 1 207 ? 2.321 -11.685 -15.096 1.00 26.80 207 LEU A CA 1
ATOM 1605 C C . LEU A 1 207 ? 3.505 -12.468 -14.515 1.00 26.80 207 LEU A C 1
ATOM 1607 O O . LEU A 1 207 ? 3.576 -13.690 -14.624 1.00 26.80 207 LEU A O 1
ATOM 1611 N N . TRP A 1 208 ? 4.401 -11.773 -13.819 1.00 27.53 208 TRP A N 1
ATOM 1612 C CA . TRP A 1 208 ? 5.262 -12.381 -12.811 1.00 27.53 208 TRP A CA 1
ATOM 1613 C C . TRP A 1 208 ? 4.421 -12.596 -11.548 1.00 27.53 208 TRP A C 1
ATOM 1615 O O . TRP A 1 208 ? 4.572 -11.941 -10.521 1.00 27.53 208 TRP A O 1
ATOM 1625 N N . ALA A 1 209 ? 3.453 -13.506 -11.654 1.00 26.53 209 ALA A N 1
ATOM 1626 C CA . ALA A 1 209 ? 2.741 -14.045 -10.512 1.00 26.53 209 ALA A CA 1
ATOM 1627 C C . ALA A 1 209 ? 3.540 -15.242 -9.999 1.00 26.53 209 ALA A C 1
ATOM 1629 O O . ALA A 1 209 ? 3.464 -16.353 -10.525 1.00 26.53 209 ALA A O 1
ATOM 1630 N N . GLY A 1 210 ? 4.330 -15.006 -8.955 1.00 26.91 210 GLY A N 1
ATOM 1631 C CA . GLY A 1 210 ? 4.942 -16.079 -8.197 1.00 26.91 210 GLY A CA 1
ATOM 1632 C C . GLY A 1 210 ? 3.879 -17.029 -7.645 1.00 26.91 210 GLY A C 1
ATOM 1633 O O . GLY A 1 210 ? 3.028 -16.640 -6.846 1.00 26.91 210 GLY A O 1
ATOM 1634 N N . ARG A 1 211 ? 3.978 -18.312 -7.996 1.00 27.17 211 ARG A N 1
ATOM 1635 C CA . ARG A 1 211 ? 3.558 -19.392 -7.101 1.00 27.17 211 ARG A CA 1
ATOM 1636 C C . ARG A 1 211 ? 4.373 -20.652 -7.360 1.00 27.17 211 ARG A C 1
ATOM 1638 O O . ARG A 1 211 ? 4.194 -21.356 -8.345 1.00 27.17 211 ARG A O 1
ATOM 1645 N N . ARG A 1 212 ? 5.270 -20.927 -6.411 1.00 32.47 212 ARG A N 1
ATOM 1646 C CA . ARG A 1 212 ? 5.928 -22.221 -6.212 1.00 32.47 212 ARG A CA 1
ATOM 1647 C C . ARG A 1 212 ? 4.886 -23.343 -6.169 1.00 32.47 212 ARG A C 1
ATOM 1649 O O . ARG A 1 212 ? 3.947 -23.247 -5.381 1.00 32.47 212 ARG A O 1
ATOM 1656 N N . ARG A 1 213 ? 5.162 -24.449 -6.862 1.00 27.05 213 ARG A N 1
ATOM 1657 C CA . ARG A 1 213 ? 5.086 -25.810 -6.304 1.00 27.05 213 ARG A CA 1
ATOM 1658 C C . ARG A 1 213 ? 6.064 -26.725 -7.046 1.00 27.05 213 ARG A C 1
ATOM 1660 O O . ARG A 1 213 ? 6.024 -26.842 -8.262 1.00 27.05 213 ARG A O 1
ATOM 1667 N N . LEU A 1 214 ? 6.962 -27.316 -6.260 1.00 30.22 214 LEU A N 1
ATOM 1668 C CA . LEU A 1 214 ? 7.868 -28.405 -6.612 1.00 30.22 214 LEU A CA 1
ATOM 1669 C C . LEU A 1 214 ? 7.102 -29.657 -7.067 1.00 30.22 214 LEU A C 1
ATOM 1671 O O . LEU A 1 214 ? 6.093 -29.994 -6.452 1.00 30.22 214 LEU A O 1
ATOM 1675 N N . THR A 1 215 ? 7.651 -30.389 -8.042 1.00 27.80 215 THR A N 1
ATOM 1676 C CA . THR A 1 215 ? 8.119 -31.800 -7.944 1.00 27.80 215 THR A CA 1
ATOM 1677 C C . THR A 1 215 ? 8.660 -32.227 -9.326 1.00 27.80 215 THR A C 1
ATOM 1679 O O . THR A 1 215 ? 7.955 -32.125 -10.317 1.00 27.80 215 THR A O 1
ATOM 1682 N N . LEU A 1 216 ? 9.982 -32.336 -9.510 1.00 26.27 216 LEU A N 1
ATOM 1683 C CA . LEU A 1 216 ? 10.871 -33.502 -9.319 1.00 26.27 216 LEU A CA 1
ATOM 1684 C C . LEU A 1 216 ? 10.789 -34.554 -10.445 1.00 26.27 216 LEU A C 1
ATOM 1686 O O . LEU A 1 216 ? 9.790 -35.253 -10.542 1.00 26.27 216 LEU A O 1
ATOM 1690 N N . ALA A 1 217 ? 11.877 -34.678 -11.221 1.00 24.20 217 ALA A N 1
ATOM 1691 C CA . ALA A 1 217 ? 12.542 -35.927 -11.647 1.00 24.20 217 ALA A CA 1
ATOM 1692 C C . ALA A 1 217 ? 13.253 -35.746 -13.005 1.00 24.20 217 ALA A C 1
ATOM 1694 O O . ALA A 1 217 ? 12.746 -36.115 -14.058 1.00 24.20 217 ALA A O 1
ATOM 1695 N N . GLY A 1 218 ? 14.461 -35.183 -12.965 1.00 25.11 218 GLY A N 1
ATOM 1696 C CA . GLY A 1 218 ? 15.399 -35.155 -14.086 1.00 25.11 218 GLY A CA 1
ATOM 1697 C C . GLY A 1 218 ? 16.801 -35.387 -13.543 1.00 25.11 218 GLY A C 1
ATOM 1698 O O . GLY A 1 218 ? 17.519 -34.442 -13.239 1.00 25.11 218 GLY A O 1
ATOM 1699 N N . LEU A 1 219 ? 17.121 -36.659 -13.316 1.00 26.61 219 LEU A N 1
ATOM 1700 C CA . LEU A 1 219 ? 18.375 -37.161 -12.768 1.00 26.61 219 LEU A CA 1
ATOM 1701 C C . LEU A 1 219 ? 19.532 -36.861 -13.743 1.00 26.61 219 LEU A C 1
ATOM 1703 O O . LEU A 1 219 ? 19.788 -37.634 -14.661 1.00 26.61 219 LEU A O 1
ATOM 1707 N N . LEU A 1 220 ? 20.236 -35.746 -13.543 1.00 28.05 220 LEU A N 1
ATOM 1708 C CA . LEU A 1 220 ? 21.553 -35.500 -14.133 1.00 28.05 220 LEU A CA 1
ATOM 1709 C C . LEU A 1 220 ? 22.615 -35.817 -13.077 1.00 28.05 220 LEU A C 1
ATOM 1711 O O . LEU A 1 220 ? 22.954 -34.991 -12.232 1.00 28.05 220 LEU A O 1
ATOM 1715 N N . LEU A 1 221 ? 23.125 -37.048 -13.131 1.00 31.00 221 LEU A N 1
ATOM 1716 C CA . LEU A 1 221 ? 24.376 -37.453 -12.494 1.00 31.00 221 LEU A CA 1
ATOM 1717 C C . LEU A 1 221 ? 25.538 -36.763 -13.225 1.00 31.00 221 LEU A C 1
ATOM 1719 O O . LEU A 1 221 ? 26.191 -37.347 -14.083 1.00 31.00 221 LEU A O 1
ATOM 1723 N N . ALA A 1 222 ? 25.773 -35.494 -12.899 1.00 33.41 222 ALA A N 1
ATOM 1724 C CA . ALA A 1 222 ? 27.037 -34.830 -13.173 1.00 33.41 222 ALA A CA 1
ATOM 1725 C C . ALA A 1 222 ? 27.947 -35.054 -11.962 1.00 33.41 222 ALA A C 1
ATOM 1727 O O . ALA A 1 222 ? 27.754 -34.470 -10.897 1.00 33.41 222 ALA A O 1
ATOM 1728 N N . THR A 1 223 ? 28.936 -35.930 -12.109 1.00 38.12 223 THR A N 1
ATOM 1729 C CA . THR A 1 223 ? 30.037 -36.086 -11.157 1.00 38.12 223 THR A CA 1
ATOM 1730 C C . THR A 1 223 ? 30.914 -34.834 -11.207 1.00 38.12 223 THR A C 1
ATOM 1732 O O . THR A 1 223 ? 31.897 -34.779 -11.944 1.00 38.12 223 THR A O 1
ATOM 1735 N N . SER A 1 224 ? 30.540 -33.795 -10.462 1.00 39.38 224 SER A N 1
ATOM 1736 C CA . SER A 1 224 ? 31.375 -32.612 -10.275 1.00 39.38 224 SER A CA 1
ATOM 1737 C C . SER A 1 224 ? 32.441 -32.904 -9.223 1.00 39.38 224 SER A C 1
ATOM 1739 O O . SER A 1 224 ? 32.140 -33.027 -8.036 1.00 39.38 224 SER A O 1
ATOM 1741 N N . LEU A 1 225 ? 33.696 -32.969 -9.662 1.00 39.47 225 LEU A N 1
ATOM 1742 C CA . LEU A 1 225 ? 34.856 -32.682 -8.824 1.00 39.47 225 LEU A CA 1
ATOM 1743 C C . LEU A 1 225 ? 34.656 -31.285 -8.220 1.00 39.47 225 LEU A C 1
ATOM 1745 O O . LEU A 1 225 ? 34.867 -30.274 -8.888 1.00 39.47 225 LEU A O 1
ATOM 1749 N N . THR A 1 226 ? 34.194 -31.210 -6.973 1.00 43.53 226 THR A N 1
ATOM 1750 C CA . THR A 1 226 ? 34.122 -29.948 -6.238 1.00 43.53 226 THR A CA 1
ATOM 1751 C C . THR A 1 226 ? 35.541 -29.536 -5.882 1.00 43.53 226 THR A C 1
ATOM 1753 O O . THR A 1 226 ? 36.089 -29.957 -4.862 1.00 43.53 226 THR A O 1
ATOM 1756 N N . VAL A 1 227 ? 36.150 -28.713 -6.730 1.00 43.22 227 VAL A N 1
ATOM 1757 C CA . VAL A 1 227 ? 37.260 -27.865 -6.305 1.00 43.22 227 VAL A CA 1
ATOM 1758 C C . VAL A 1 227 ? 36.703 -27.000 -5.175 1.00 43.22 227 VAL A C 1
ATOM 1760 O O . VAL A 1 227 ? 35.818 -26.178 -5.406 1.00 43.22 227 VAL A O 1
ATOM 1763 N N . TRP A 1 228 ? 37.155 -27.238 -3.942 1.00 52.69 228 TRP A N 1
ATOM 1764 C CA . TRP A 1 228 ? 36.865 -26.382 -2.792 1.00 52.69 228 TRP A CA 1
ATOM 1765 C C . TRP A 1 228 ? 37.514 -25.017 -3.044 1.00 52.69 228 TRP A C 1
ATOM 1767 O O . TRP A 1 228 ? 38.642 -24.760 -2.632 1.00 52.69 228 TRP A O 1
ATOM 1777 N N . ALA A 1 229 ? 36.831 -24.148 -3.786 1.00 68.25 229 ALA A N 1
ATOM 1778 C CA . ALA A 1 229 ? 37.225 -22.756 -3.890 1.00 68.25 229 ALA A CA 1
ATOM 1779 C C . ALA A 1 229 ? 37.058 -22.123 -2.503 1.00 68.25 229 ALA A C 1
ATOM 1781 O O . ALA A 1 229 ? 36.003 -22.256 -1.877 1.00 68.25 229 ALA A O 1
ATOM 1782 N N . ALA A 1 230 ? 38.107 -21.466 -2.005 1.00 81.56 230 ALA A N 1
ATOM 1783 C CA . ALA A 1 230 ? 38.028 -20.714 -0.761 1.00 81.56 230 ALA A CA 1
ATOM 1784 C C . ALA A 1 230 ? 36.858 -19.718 -0.835 1.00 81.56 230 ALA A C 1
ATOM 1786 O O . ALA A 1 230 ? 36.662 -19.063 -1.862 1.00 81.56 230 ALA A O 1
ATOM 1787 N N . ALA A 1 231 ? 36.079 -19.613 0.246 1.00 87.69 231 ALA A N 1
ATOM 1788 C CA . ALA A 1 231 ? 34.962 -18.679 0.296 1.00 87.69 231 ALA A CA 1
ATOM 1789 C C . ALA A 1 231 ? 35.465 -17.248 0.007 1.00 87.69 231 ALA A C 1
ATOM 1791 O O . ALA A 1 231 ? 36.486 -16.842 0.571 1.00 87.69 231 ALA A O 1
ATOM 1792 N N . PRO A 1 232 ? 34.773 -16.467 -0.843 1.00 93.62 232 PRO A N 1
ATOM 1793 C CA . PRO A 1 232 ? 35.222 -15.127 -1.217 1.00 93.62 232 PRO A CA 1
ATOM 1794 C C . PRO A 1 232 ? 35.352 -14.221 0.016 1.00 93.62 232 PRO A C 1
ATOM 1796 O O . PRO A 1 232 ? 34.613 -14.372 0.991 1.00 93.62 232 PRO A O 1
ATOM 1799 N N . SER A 1 233 ? 36.280 -13.263 0.010 1.00 96.69 233 SER A N 1
ATOM 1800 C CA . SER A 1 233 ? 36.393 -12.278 1.096 1.00 96.69 233 SER A CA 1
ATOM 1801 C C . SER A 1 233 ? 35.173 -11.343 1.131 1.00 96.69 233 SER A C 1
ATOM 1803 O O . SER A 1 233 ? 34.441 -11.223 0.149 1.00 96.69 233 SER A O 1
ATOM 1805 N N . VAL A 1 234 ? 34.937 -10.664 2.263 1.00 97.44 234 VAL A N 1
ATOM 1806 C CA . VAL A 1 234 ? 33.856 -9.661 2.366 1.00 97.44 234 VAL A CA 1
ATOM 1807 C C . VAL A 1 234 ? 34.041 -8.553 1.324 1.00 97.44 234 VAL A C 1
ATOM 1809 O O . VAL A 1 234 ? 33.072 -8.178 0.675 1.00 97.44 234 VAL A O 1
ATOM 1812 N N . ASP A 1 235 ? 35.272 -8.093 1.094 1.00 97.56 235 ASP A N 1
ATOM 1813 C CA . ASP A 1 235 ? 35.560 -7.060 0.091 1.00 97.56 235 ASP A CA 1
ATOM 1814 C C . ASP A 1 235 ? 35.251 -7.526 -1.337 1.00 97.56 235 ASP A C 1
ATOM 1816 O O . ASP A 1 235 ? 34.669 -6.773 -2.118 1.00 97.56 235 ASP A O 1
ATOM 1820 N N . ALA A 1 236 ? 35.566 -8.785 -1.670 1.00 97.38 236 ALA A N 1
ATOM 1821 C CA . ALA A 1 236 ? 35.223 -9.361 -2.969 1.00 97.38 236 ALA A CA 1
ATOM 1822 C C . ALA A 1 236 ? 33.700 -9.445 -3.167 1.00 97.38 236 ALA A C 1
ATOM 1824 O O . ALA A 1 236 ? 33.198 -9.149 -4.251 1.00 97.38 236 ALA A O 1
ATOM 1825 N N . LEU A 1 237 ? 32.956 -9.793 -2.112 1.00 98.00 237 LEU A N 1
ATOM 1826 C CA . LEU A 1 237 ? 31.494 -9.811 -2.140 1.00 98.00 237 LEU A CA 1
ATOM 1827 C C . LEU A 1 237 ? 30.896 -8.401 -2.268 1.00 98.00 237 LEU A C 1
ATOM 1829 O O . LEU A 1 237 ? 29.962 -8.207 -3.039 1.00 98.00 237 LEU A O 1
ATOM 1833 N N . LEU A 1 238 ? 31.444 -7.405 -1.564 1.00 97.44 238 LEU A N 1
ATOM 1834 C CA . LEU A 1 238 ? 31.007 -6.007 -1.678 1.00 97.44 238 LEU A CA 1
ATOM 1835 C C . LEU A 1 238 ? 31.249 -5.453 -3.086 1.00 97.44 238 LEU A C 1
ATOM 1837 O O . LEU A 1 238 ? 30.389 -4.754 -3.623 1.00 97.44 238 LEU A O 1
ATOM 1841 N N . ALA A 1 239 ? 32.386 -5.785 -3.702 1.00 96.75 239 ALA A N 1
ATOM 1842 C CA . ALA A 1 239 ? 32.669 -5.433 -5.091 1.00 96.75 239 ALA A CA 1
ATOM 1843 C C . ALA A 1 239 ? 31.689 -6.117 -6.062 1.00 96.75 239 ALA A C 1
ATOM 1845 O O . ALA A 1 239 ? 31.199 -5.478 -6.990 1.00 96.75 239 ALA A O 1
ATOM 1846 N N . ALA A 1 240 ? 31.336 -7.382 -5.810 1.00 96.81 240 ALA A N 1
ATOM 1847 C CA . ALA A 1 240 ? 30.396 -8.138 -6.637 1.00 96.81 240 ALA A CA 1
ATOM 1848 C C . ALA A 1 240 ? 28.953 -7.595 -6.611 1.00 96.81 240 ALA A C 1
ATOM 1850 O O . ALA A 1 240 ? 28.180 -7.921 -7.505 1.00 96.81 240 ALA A O 1
ATOM 1851 N N . LEU A 1 241 ? 28.586 -6.731 -5.653 1.00 96.75 241 LEU A N 1
ATOM 1852 C CA . LEU A 1 241 ? 27.282 -6.049 -5.656 1.00 96.75 241 LEU A CA 1
ATOM 1853 C C . LEU A 1 241 ? 27.103 -5.068 -6.830 1.00 96.75 241 LEU A C 1
ATOM 1855 O O . LEU A 1 241 ? 25.977 -4.664 -7.105 1.00 96.75 241 LEU A O 1
ATOM 1859 N N . ALA A 1 242 ? 28.187 -4.667 -7.504 1.00 94.12 242 ALA A N 1
ATOM 1860 C CA . ALA A 1 242 ? 28.128 -3.824 -8.700 1.00 94.12 242 ALA A CA 1
ATOM 1861 C C . ALA A 1 242 ? 27.884 -4.627 -9.992 1.00 94.12 242 ALA A C 1
ATOM 1863 O O . ALA A 1 242 ? 27.626 -4.033 -11.035 1.00 94.12 242 ALA A O 1
ATOM 1864 N N . ASP A 1 243 ? 27.983 -5.958 -9.936 1.00 93.44 243 ASP A N 1
ATOM 1865 C CA . ASP A 1 243 ? 27.777 -6.853 -11.075 1.00 93.44 243 ASP A CA 1
ATOM 1866 C C . ASP A 1 243 ? 26.344 -7.414 -11.036 1.00 93.44 243 ASP A C 1
ATOM 1868 O O . ASP A 1 243 ? 26.049 -8.243 -10.171 1.00 93.44 243 ASP A O 1
ATOM 1872 N N . PRO A 1 244 ? 25.446 -7.027 -11.963 1.00 90.25 244 PRO A N 1
ATOM 1873 C CA . PRO A 1 244 ? 24.054 -7.483 -11.972 1.00 90.25 244 PRO A CA 1
ATOM 1874 C C . PRO A 1 244 ? 23.875 -9.007 -12.029 1.00 90.25 244 PRO A C 1
ATOM 1876 O O . PRO A 1 244 ? 22.830 -9.513 -11.627 1.00 90.25 244 PRO A O 1
ATOM 1879 N N . GLU A 1 245 ? 24.866 -9.754 -12.522 1.00 90.25 245 GLU A N 1
ATOM 1880 C CA . GLU A 1 245 ? 24.798 -11.216 -12.617 1.00 90.25 245 GLU A CA 1
ATOM 1881 C C . GLU A 1 245 ? 25.207 -11.903 -11.306 1.00 90.25 245 GLU A C 1
ATOM 1883 O O . GLU A 1 245 ? 24.774 -13.023 -11.027 1.00 90.25 245 GLU A O 1
ATOM 1888 N N . ARG A 1 246 ? 26.014 -11.231 -10.474 1.00 95.31 246 ARG A N 1
ATOM 1889 C CA . ARG A 1 246 ? 26.561 -11.784 -9.221 1.00 95.31 246 ARG A CA 1
ATOM 1890 C C . ARG A 1 246 ? 25.995 -11.138 -7.963 1.00 95.31 246 ARG A C 1
ATOM 1892 O O . ARG A 1 246 ? 26.077 -11.749 -6.896 1.00 95.31 246 ARG A O 1
ATOM 1899 N N . ALA A 1 247 ? 25.408 -9.949 -8.074 1.00 96.12 247 ALA A N 1
ATOM 1900 C CA . ALA A 1 247 ? 24.974 -9.139 -6.944 1.00 96.12 247 ALA A CA 1
ATOM 1901 C C . ALA A 1 247 ? 24.003 -9.885 -6.024 1.00 96.12 247 ALA A C 1
ATOM 1903 O O . ALA A 1 247 ? 24.162 -9.826 -4.808 1.00 96.12 247 ALA A O 1
ATOM 1904 N N . SER A 1 248 ? 23.070 -10.658 -6.587 1.00 94.69 248 SER A N 1
ATOM 1905 C CA . SER A 1 248 ? 22.120 -11.465 -5.813 1.00 94.69 248 SER A CA 1
ATOM 1906 C C . SER A 1 248 ? 22.814 -12.479 -4.898 1.00 94.69 248 SER A C 1
ATOM 1908 O O . SER A 1 248 ? 22.632 -12.466 -3.680 1.00 94.69 248 SER A O 1
ATOM 1910 N N . SER A 1 249 ? 23.683 -13.317 -5.472 1.00 96.31 249 SER A N 1
ATOM 1911 C CA . SER A 1 249 ? 24.416 -14.337 -4.715 1.00 96.31 249 SER A CA 1
ATOM 1912 C C . SER A 1 249 ? 25.384 -13.707 -3.713 1.00 96.31 249 SER A C 1
ATOM 1914 O O . SER A 1 249 ? 25.541 -14.207 -2.597 1.00 96.31 249 SER A O 1
ATOM 1916 N N . ALA A 1 250 ? 26.015 -12.589 -4.083 1.00 97.75 250 ALA A N 1
ATOM 1917 C CA . ALA A 1 250 ? 26.899 -11.863 -3.187 1.00 97.75 250 ALA A CA 1
ATOM 1918 C C . ALA A 1 250 ? 26.140 -11.247 -2.000 1.00 97.75 250 ALA A C 1
ATOM 1920 O O . ALA A 1 250 ? 26.612 -11.331 -0.866 1.00 97.75 250 ALA A O 1
ATOM 1921 N N . ALA A 1 251 ? 24.950 -10.688 -2.238 1.00 98.06 251 ALA A N 1
ATOM 1922 C CA . ALA A 1 251 ? 24.075 -10.151 -1.202 1.00 98.06 251 ALA A CA 1
ATOM 1923 C C . ALA A 1 251 ? 23.676 -11.230 -0.186 1.00 98.06 251 ALA A C 1
ATOM 1925 O O . ALA A 1 251 ? 23.778 -10.999 1.018 1.00 98.06 251 ALA A O 1
ATOM 1926 N N . ASP A 1 252 ? 23.298 -12.422 -0.648 1.00 97.62 252 ASP A N 1
ATOM 1927 C CA . ASP A 1 252 ? 22.922 -13.528 0.240 1.00 97.62 252 ASP A CA 1
ATOM 1928 C C . ASP A 1 252 ? 24.096 -13.959 1.135 1.00 97.62 252 ASP A C 1
ATOM 1930 O O . ASP A 1 252 ? 23.953 -14.030 2.358 1.00 97.62 252 ASP A O 1
ATOM 1934 N N . GLN A 1 253 ? 25.295 -14.108 0.563 1.00 97.81 253 GLN A N 1
ATOM 1935 C CA . GLN A 1 253 ? 26.508 -14.422 1.329 1.00 97.81 253 GLN A CA 1
ATOM 1936 C C . GLN A 1 253 ? 26.892 -13.310 2.322 1.00 97.81 253 GLN A C 1
ATOM 1938 O O . GLN A 1 253 ? 27.400 -13.587 3.411 1.00 97.81 253 GLN A O 1
ATOM 1943 N N . LEU A 1 254 ? 26.663 -12.037 1.980 1.00 98.31 254 LEU A N 1
ATOM 1944 C CA . LEU A 1 254 ? 26.891 -10.913 2.895 1.00 98.31 254 LEU A CA 1
ATOM 1945 C C . LEU A 1 254 ? 25.880 -10.898 4.045 1.00 98.31 254 LEU A C 1
ATOM 1947 O O . LEU A 1 254 ? 26.269 -10.578 5.170 1.00 98.31 254 LEU A O 1
ATOM 1951 N N . ILE A 1 255 ? 24.619 -11.258 3.797 1.00 97.88 255 ILE A N 1
ATOM 1952 C CA . ILE A 1 255 ? 23.583 -11.377 4.834 1.00 97.88 255 ILE A CA 1
ATOM 1953 C C . ILE A 1 255 ? 23.934 -12.505 5.811 1.00 97.88 255 ILE A C 1
ATOM 1955 O O . ILE A 1 255 ? 23.840 -12.311 7.025 1.00 97.88 255 ILE A O 1
ATOM 1959 N N . GLU A 1 256 ? 24.401 -13.652 5.313 1.00 97.44 256 GLU A N 1
ATOM 1960 C CA . GLU A 1 256 ? 24.827 -14.788 6.144 1.00 97.44 256 GLU A CA 1
ATOM 1961 C C . GLU A 1 256 ? 25.976 -14.426 7.098 1.00 97.44 256 GLU A C 1
ATOM 1963 O O . GLU A 1 256 ? 26.001 -14.875 8.246 1.00 97.44 256 GLU A O 1
ATOM 1968 N N . ARG A 1 257 ? 26.889 -13.545 6.669 1.00 97.75 257 ARG A N 1
ATOM 1969 C CA . ARG A 1 257 ? 28.048 -13.096 7.465 1.00 97.75 257 ARG A CA 1
ATOM 1970 C C . ARG A 1 257 ? 27.724 -12.047 8.531 1.00 97.75 257 ARG A C 1
ATOM 1972 O O . ARG A 1 257 ? 28.546 -11.819 9.424 1.00 97.75 257 ARG A O 1
ATOM 1979 N N . ARG A 1 258 ? 26.541 -11.424 8.470 1.00 96.75 258 ARG A N 1
ATOM 1980 C CA . ARG A 1 258 ? 26.005 -10.476 9.466 1.00 96.75 258 ARG A CA 1
ATOM 1981 C C . ARG A 1 258 ? 27.040 -9.442 9.938 1.00 96.75 258 ARG A C 1
ATOM 1983 O O . ARG A 1 258 ? 27.392 -8.531 9.204 1.00 96.75 258 ARG A O 1
ATOM 1990 N N . GLN A 1 259 ? 27.547 -9.584 11.166 1.00 96.88 259 GLN A N 1
ATOM 1991 C CA . GLN A 1 259 ? 28.425 -8.603 11.811 1.00 96.88 259 GLN A CA 1
ATOM 1992 C C . GLN A 1 259 ? 29.733 -8.366 11.045 1.00 96.88 259 GLN A C 1
ATOM 1994 O O . GLN A 1 259 ? 30.246 -7.251 11.069 1.00 96.88 259 GLN A O 1
ATOM 1999 N N . GLN A 1 260 ? 30.258 -9.381 10.349 1.00 97.56 260 GLN A N 1
ATOM 2000 C CA . GLN A 1 260 ? 31.515 -9.256 9.603 1.00 97.56 260 GLN A CA 1
ATOM 2001 C C . GLN A 1 260 ? 31.365 -8.361 8.362 1.00 97.56 260 GLN A C 1
ATOM 2003 O O . GLN A 1 260 ? 32.311 -7.678 7.979 1.00 97.56 260 GLN A O 1
ATOM 2008 N N . SER A 1 261 ? 30.185 -8.350 7.734 1.00 98.19 261 SER A N 1
ATOM 2009 C CA . SER A 1 261 ? 29.889 -7.551 6.539 1.00 98.19 261 SER A CA 1
ATOM 2010 C C . SER A 1 261 ? 29.296 -6.177 6.855 1.00 98.19 261 SER A C 1
ATOM 2012 O O . SER A 1 261 ? 29.438 -5.263 6.039 1.00 98.19 261 SER A O 1
ATOM 2014 N N . THR A 1 262 ? 28.672 -5.993 8.025 1.00 98.38 262 THR A N 1
ATOM 2015 C CA . THR A 1 262 ? 27.978 -4.746 8.392 1.00 98.38 262 THR A CA 1
ATOM 2016 C C . THR A 1 262 ? 28.826 -3.481 8.197 1.00 98.38 262 THR A C 1
ATOM 2018 O O . THR A 1 262 ? 28.320 -2.552 7.567 1.00 98.38 262 THR A O 1
ATOM 2021 N N . PRO A 1 263 ? 30.098 -3.390 8.648 1.00 98.56 263 PRO A N 1
ATOM 2022 C CA . PRO A 1 263 ? 30.889 -2.167 8.470 1.00 98.56 263 PRO A CA 1
ATOM 2023 C C . PRO A 1 263 ? 31.085 -1.786 6.996 1.00 98.56 263 PRO A C 1
ATOM 2025 O O . PRO A 1 263 ? 30.937 -0.619 6.627 1.00 98.56 263 PRO A O 1
ATOM 2028 N N . GLY A 1 264 ? 31.366 -2.776 6.144 1.00 98.44 264 GLY A N 1
ATOM 2029 C CA . GLY A 1 264 ? 31.541 -2.574 4.708 1.00 98.44 264 GLY A CA 1
ATOM 2030 C C . GLY A 1 264 ? 30.239 -2.184 4.008 1.00 98.44 264 GLY A C 1
ATOM 2031 O O . GLY A 1 264 ? 30.231 -1.246 3.215 1.00 98.44 264 GLY A O 1
ATOM 2032 N N . LEU A 1 265 ? 29.121 -2.820 4.370 1.00 98.56 265 LEU A N 1
ATOM 2033 C CA . LEU A 1 265 ? 27.788 -2.476 3.864 1.00 98.56 265 LEU A CA 1
ATOM 2034 C C . LEU A 1 265 ? 27.364 -1.053 4.259 1.00 98.56 265 LEU A C 1
ATOM 2036 O O . LEU A 1 265 ? 26.849 -0.312 3.424 1.00 98.56 265 LEU A O 1
ATOM 2040 N N . LEU A 1 266 ? 27.615 -0.642 5.507 1.00 98.38 266 LEU A N 1
ATOM 2041 C CA . LEU A 1 266 ? 27.335 0.718 5.981 1.00 98.38 266 LEU A CA 1
ATOM 2042 C C . LEU A 1 266 ? 28.154 1.761 5.217 1.00 98.38 266 LEU A C 1
ATOM 2044 O O . LEU A 1 266 ? 27.607 2.790 4.816 1.00 98.38 266 LEU A O 1
ATOM 2048 N N . LYS A 1 267 ? 29.449 1.490 5.000 1.00 98.25 267 LYS A N 1
ATOM 2049 C CA . LYS A 1 267 ? 30.337 2.351 4.208 1.00 98.25 267 LYS A CA 1
ATOM 2050 C C . LYS A 1 267 ? 29.871 2.439 2.755 1.00 98.25 267 LYS A C 1
ATOM 2052 O O . LYS A 1 267 ? 29.832 3.531 2.202 1.00 98.25 267 LYS A O 1
ATOM 2057 N N . LEU A 1 268 ? 29.489 1.315 2.154 1.00 98.38 268 LEU A N 1
ATOM 2058 C CA . LEU A 1 268 ? 29.047 1.253 0.765 1.00 98.38 268 LEU A CA 1
ATOM 2059 C C . LEU A 1 268 ? 27.709 1.972 0.550 1.00 98.38 268 LEU A C 1
ATOM 2061 O O . LEU A 1 268 ? 27.606 2.808 -0.341 1.00 98.38 268 LEU A O 1
ATOM 2065 N N . ALA A 1 269 ? 26.711 1.748 1.410 1.00 98.12 269 ALA A N 1
ATOM 2066 C CA . ALA A 1 269 ? 25.438 2.474 1.353 1.00 98.12 269 ALA A CA 1
ATOM 2067 C C . ALA A 1 269 ? 25.636 4.003 1.469 1.00 98.12 269 ALA A C 1
ATOM 2069 O O . ALA A 1 269 ? 24.870 4.788 0.906 1.00 98.12 269 ALA A O 1
ATOM 2070 N N . ALA A 1 270 ? 26.690 4.428 2.173 1.00 97.31 270 ALA A N 1
ATOM 2071 C CA . ALA A 1 270 ? 27.080 5.820 2.371 1.00 97.31 270 ALA A CA 1
ATOM 2072 C C . ALA A 1 270 ? 27.914 6.451 1.251 1.00 97.31 270 ALA A C 1
ATOM 2074 O O . ALA A 1 270 ? 28.110 7.664 1.274 1.00 97.31 270 ALA A O 1
ATOM 2075 N N . ALA A 1 271 ? 28.471 5.650 0.346 1.00 97.19 271 ALA A N 1
ATOM 2076 C CA . ALA A 1 271 ? 29.494 6.109 -0.578 1.00 97.19 271 ALA A CA 1
ATOM 2077 C C . ALA A 1 271 ? 28.886 6.984 -1.684 1.00 97.19 271 ALA A C 1
ATOM 2079 O O . ALA A 1 271 ? 28.292 6.480 -2.639 1.00 97.19 271 ALA A O 1
ATOM 2080 N N . GLN A 1 272 ? 29.048 8.302 -1.562 1.00 93.31 272 GLN A N 1
ATOM 2081 C CA . GLN A 1 272 ? 28.700 9.237 -2.630 1.00 93.31 272 GLN A CA 1
ATOM 2082 C C . GLN A 1 272 ? 29.521 8.917 -3.888 1.00 93.31 272 GLN A C 1
ATOM 2084 O O . GLN A 1 272 ? 30.721 8.658 -3.808 1.00 93.31 272 GLN A O 1
ATOM 2089 N N . GLY A 1 273 ? 28.861 8.893 -5.048 1.00 90.12 273 GLY A N 1
ATOM 2090 C CA . GLY A 1 273 ? 29.481 8.550 -6.332 1.00 90.12 273 GLY A CA 1
ATOM 2091 C C . GLY A 1 273 ? 29.640 7.050 -6.615 1.00 90.12 273 GLY A C 1
ATOM 2092 O O . GLY A 1 273 ? 30.015 6.702 -7.731 1.00 90.12 273 GLY A O 1
ATOM 2093 N N . ALA A 1 274 ? 29.334 6.159 -5.663 1.00 92.88 274 ALA A N 1
ATOM 2094 C CA . ALA A 1 274 ? 29.259 4.727 -5.954 1.00 92.88 274 ALA A CA 1
ATOM 2095 C C . ALA A 1 274 ? 28.055 4.399 -6.856 1.00 92.88 274 ALA A C 1
ATOM 2097 O O . ALA A 1 274 ? 27.065 5.139 -6.878 1.00 92.88 274 ALA A O 1
ATOM 2098 N N . ASP A 1 275 ? 28.132 3.270 -7.570 1.00 93.94 275 ASP A N 1
ATOM 2099 C CA . ASP A 1 275 ? 27.035 2.789 -8.413 1.00 93.94 275 ASP A CA 1
ATOM 2100 C C . ASP A 1 275 ? 25.749 2.626 -7.590 1.00 93.94 275 ASP A C 1
ATOM 2102 O O . ASP A 1 275 ? 25.751 2.074 -6.485 1.00 93.94 275 ASP A O 1
ATOM 2106 N N . LEU A 1 276 ? 24.633 3.125 -8.125 1.00 95.38 276 LEU A N 1
ATOM 2107 C CA . LEU A 1 276 ? 23.383 3.178 -7.376 1.00 95.38 276 LEU A CA 1
ATOM 2108 C C . LEU A 1 276 ? 22.844 1.775 -7.072 1.00 95.38 276 LEU A C 1
ATOM 2110 O O . LEU A 1 276 ? 22.331 1.551 -5.976 1.00 95.38 276 LEU A O 1
ATOM 2114 N N . SER A 1 277 ? 23.009 0.825 -7.995 1.00 95.19 277 SER A N 1
ATOM 2115 C CA . SER A 1 277 ? 22.602 -0.573 -7.807 1.00 95.19 277 SER A CA 1
ATOM 2116 C C . SER A 1 277 ? 23.411 -1.204 -6.677 1.00 95.19 277 SER A C 1
ATOM 2118 O O . SER A 1 277 ? 22.847 -1.810 -5.767 1.00 95.19 277 SER A O 1
ATOM 2120 N N . GLN A 1 278 ? 24.726 -0.968 -6.665 1.00 97.19 278 GLN A N 1
ATOM 2121 C CA . GLN A 1 278 ? 25.617 -1.443 -5.606 1.00 97.19 278 GLN A CA 1
ATOM 2122 C C . GLN A 1 278 ? 25.191 -0.915 -4.222 1.00 97.19 278 GLN A C 1
ATOM 2124 O O . GLN A 1 278 ? 25.106 -1.675 -3.250 1.00 97.19 278 GLN A O 1
ATOM 2129 N N . ARG A 1 279 ? 24.863 0.382 -4.128 1.00 98.25 279 ARG A N 1
ATOM 2130 C CA . ARG A 1 279 ? 24.339 1.002 -2.898 1.00 98.25 279 ARG A CA 1
ATOM 2131 C C . ARG A 1 279 ? 22.976 0.428 -2.502 1.00 98.25 279 ARG A C 1
ATOM 2133 O O . ARG A 1 279 ? 22.747 0.169 -1.321 1.00 98.25 279 ARG A O 1
ATOM 2140 N N . GLY A 1 280 ? 22.084 0.205 -3.467 1.00 98.19 280 GLY A N 1
ATOM 2141 C CA . GLY A 1 280 ? 20.755 -0.363 -3.241 1.00 98.19 280 GLY A CA 1
ATOM 2142 C C . GLY A 1 280 ? 20.801 -1.794 -2.704 1.00 98.19 280 GLY A C 1
ATOM 2143 O O . GLY A 1 280 ? 20.138 -2.095 -1.711 1.00 98.19 280 GLY A O 1
ATOM 2144 N N . PHE A 1 281 ? 21.660 -2.654 -3.259 1.00 98.56 281 PHE A N 1
ATOM 2145 C CA . PHE A 1 281 ? 21.896 -3.989 -2.703 1.00 98.56 281 PHE A CA 1
ATOM 2146 C C . PHE A 1 281 ? 22.482 -3.933 -1.293 1.00 98.56 281 PHE A C 1
ATOM 2148 O O . PHE A 1 281 ? 22.071 -4.714 -0.431 1.00 98.56 281 PHE A O 1
ATOM 2155 N N . ALA A 1 282 ? 23.397 -2.997 -1.021 1.00 98.69 282 ALA A N 1
ATOM 2156 C CA . ALA A 1 282 ? 23.928 -2.824 0.326 1.00 98.69 282 ALA A CA 1
ATOM 2157 C C . ALA A 1 282 ? 22.817 -2.458 1.329 1.00 98.69 282 ALA A C 1
ATOM 2159 O O . ALA A 1 282 ? 22.740 -3.055 2.403 1.00 98.69 282 ALA A O 1
ATOM 2160 N N . ILE A 1 283 ? 21.908 -1.547 0.959 1.00 98.81 283 ILE A N 1
ATOM 2161 C CA . ILE A 1 283 ? 20.720 -1.190 1.753 1.00 98.81 283 ILE A CA 1
ATOM 2162 C C . ILE A 1 283 ? 19.800 -2.403 1.964 1.00 98.81 283 ILE A C 1
ATOM 2164 O O . ILE A 1 283 ? 19.353 -2.639 3.087 1.00 98.81 283 ILE A O 1
ATOM 2168 N N . ALA A 1 284 ? 19.558 -3.209 0.927 1.00 98.62 284 ALA A N 1
ATOM 2169 C CA . ALA A 1 284 ? 18.753 -4.425 1.032 1.00 98.62 284 ALA A CA 1
ATOM 2170 C C . ALA A 1 284 ? 19.378 -5.470 1.978 1.00 98.62 284 ALA A C 1
ATOM 2172 O O . ALA A 1 284 ? 18.670 -6.079 2.781 1.00 98.62 284 ALA A O 1
ATOM 2173 N N . CYS A 1 285 ? 20.705 -5.639 1.951 1.00 98.62 285 CYS A N 1
ATOM 2174 C CA . CYS A 1 285 ? 21.416 -6.495 2.907 1.00 98.62 285 CYS A CA 1
ATOM 2175 C C . CYS A 1 285 ? 21.269 -5.969 4.340 1.00 98.62 285 CYS A C 1
ATOM 2177 O O . CYS A 1 285 ? 20.952 -6.725 5.258 1.00 98.62 285 CYS A O 1
ATOM 2179 N N . LEU A 1 286 ? 21.454 -4.660 4.527 1.00 98.69 286 LEU A N 1
ATOM 2180 C CA . LEU A 1 286 ? 21.313 -3.992 5.819 1.00 98.69 286 LEU A CA 1
ATOM 2181 C C . LEU A 1 286 ? 19.900 -4.152 6.402 1.00 98.69 286 LEU A C 1
ATOM 2183 O O . LEU A 1 286 ? 19.777 -4.410 7.597 1.00 98.69 286 LEU A O 1
ATOM 2187 N N . ALA A 1 287 ? 18.851 -4.090 5.574 1.00 98.31 287 ALA A N 1
ATOM 2188 C CA . ALA A 1 287 ? 17.469 -4.335 5.997 1.00 98.31 287 ALA A CA 1
ATOM 2189 C C . ALA A 1 287 ? 17.287 -5.721 6.644 1.00 98.31 287 ALA A C 1
ATOM 2191 O O . ALA A 1 287 ? 16.579 -5.859 7.641 1.00 98.31 287 ALA A O 1
ATOM 2192 N N . ARG A 1 288 ? 17.956 -6.745 6.093 1.00 97.88 288 ARG A N 1
ATOM 2193 C CA . ARG A 1 288 ? 17.900 -8.134 6.579 1.00 97.88 288 ARG A CA 1
ATOM 2194 C C . ARG A 1 288 ? 18.770 -8.370 7.812 1.00 97.88 288 ARG A C 1
ATOM 2196 O O . ARG A 1 288 ? 18.412 -9.190 8.652 1.00 97.88 288 ARG A O 1
ATOM 2203 N N . ILE A 1 289 ? 19.899 -7.669 7.923 1.00 98.00 289 ILE A N 1
ATOM 2204 C CA . ILE A 1 289 ? 20.804 -7.772 9.077 1.00 98.00 289 ILE A CA 1
ATOM 2205 C C . ILE A 1 289 ? 20.223 -7.040 10.298 1.00 98.00 289 ILE A C 1
ATOM 2207 O O . ILE A 1 289 ? 20.259 -7.575 11.406 1.00 98.00 289 ILE A O 1
ATOM 2211 N N . GLY A 1 290 ? 19.676 -5.838 10.099 1.00 96.88 290 GLY A N 1
ATOM 2212 C CA . GLY A 1 290 ? 19.121 -4.999 11.161 1.00 96.88 290 GLY A CA 1
ATOM 2213 C C . GLY A 1 290 ? 20.160 -4.485 12.171 1.00 96.88 290 GLY A C 1
ATOM 2214 O O . GLY A 1 290 ? 21.369 -4.522 11.945 1.00 96.88 290 GLY A O 1
ATOM 2215 N N . GLY A 1 291 ? 19.676 -3.980 13.309 1.00 96.31 291 GLY A N 1
ATOM 2216 C CA . GLY A 1 291 ? 20.498 -3.442 14.401 1.00 96.31 291 GLY A CA 1
ATOM 2217 C C . GLY A 1 291 ? 20.500 -1.910 14.486 1.00 96.31 291 GLY A C 1
ATOM 2218 O O . GLY A 1 291 ? 20.228 -1.209 13.515 1.00 96.31 291 GLY A O 1
ATOM 2219 N N . SER A 1 292 ? 20.820 -1.367 15.664 1.00 96.38 292 SER A N 1
ATOM 2220 C CA . SER A 1 292 ? 20.703 0.075 15.958 1.00 96.38 292 SER A CA 1
ATOM 2221 C C . SER A 1 292 ? 21.634 0.960 15.121 1.00 96.38 292 SER A C 1
ATOM 2223 O O . SER A 1 292 ? 21.236 2.038 14.677 1.00 96.38 292 SER A O 1
ATOM 2225 N N . GLN A 1 293 ? 22.866 0.505 14.862 1.00 97.38 293 GLN A N 1
ATOM 2226 C CA . GLN A 1 293 ? 23.802 1.207 13.974 1.00 97.38 293 GLN A CA 1
ATOM 2227 C C . GLN A 1 293 ? 23.275 1.264 12.536 1.00 97.38 293 GLN A C 1
ATOM 2229 O O . GLN A 1 293 ? 23.403 2.291 11.867 1.00 97.38 293 GLN A O 1
ATOM 2234 N N . VAL A 1 294 ? 22.651 0.173 12.083 1.00 98.00 294 VAL A N 1
ATOM 2235 C CA . VAL A 1 294 ? 22.022 0.089 10.765 1.00 98.00 294 VAL A CA 1
ATOM 2236 C C . VAL A 1 294 ? 20.836 1.039 10.680 1.00 98.00 294 VAL A C 1
ATOM 2238 O O . VAL A 1 294 ? 20.801 1.859 9.765 1.00 98.00 294 VAL A O 1
ATOM 2241 N N . ASP A 1 295 ? 19.929 1.014 11.660 1.00 97.75 295 ASP A N 1
ATOM 2242 C CA . ASP A 1 295 ? 18.778 1.924 11.686 1.00 97.75 295 ASP A CA 1
ATOM 2243 C C . ASP A 1 295 ? 19.215 3.394 11.679 1.00 97.75 295 ASP A C 1
ATOM 2245 O O . ASP A 1 295 ? 18.733 4.178 10.864 1.00 97.75 295 ASP A O 1
ATOM 2249 N N . THR A 1 296 ? 20.212 3.750 12.497 1.00 98.06 296 THR A N 1
ATOM 2250 C CA . THR A 1 296 ? 20.776 5.109 12.538 1.00 98.06 296 THR A CA 1
ATOM 2251 C C . THR A 1 296 ? 21.304 5.534 11.167 1.00 98.06 296 THR A C 1
ATOM 2253 O O . THR A 1 296 ? 21.087 6.667 10.730 1.00 98.06 296 THR A O 1
ATOM 2256 N N . ARG A 1 297 ? 22.006 4.639 10.460 1.00 98.12 297 ARG A N 1
ATOM 2257 C CA . ARG A 1 297 ? 22.538 4.938 9.127 1.00 98.12 297 ARG A CA 1
ATOM 2258 C C . ARG A 1 297 ? 21.423 5.092 8.098 1.00 98.12 297 ARG A C 1
ATOM 2260 O O . ARG A 1 297 ? 21.445 6.065 7.345 1.00 98.12 297 ARG A O 1
ATOM 2267 N N . LEU A 1 298 ? 20.462 4.172 8.069 1.00 98.44 298 LEU A N 1
ATOM 2268 C CA . LEU A 1 298 ? 19.322 4.239 7.155 1.00 98.44 298 LEU A CA 1
ATOM 2269 C C . LEU A 1 298 ? 18.464 5.481 7.429 1.00 98.44 298 LEU A C 1
ATOM 2271 O O . LEU A 1 298 ? 17.970 6.102 6.491 1.00 98.44 298 LEU A O 1
ATOM 2275 N N . GLN A 1 299 ? 18.337 5.888 8.697 1.00 98.19 299 GLN A N 1
ATOM 2276 C CA . GLN A 1 299 ? 17.622 7.099 9.088 1.00 98.19 299 GLN A CA 1
ATOM 2277 C C . GLN A 1 299 ? 18.273 8.358 8.526 1.00 98.19 299 GLN A C 1
ATOM 2279 O O . GLN A 1 299 ? 17.574 9.241 8.034 1.00 98.19 299 GLN A O 1
ATOM 2284 N N . ARG A 1 300 ? 19.607 8.440 8.585 1.00 98.25 300 ARG A N 1
ATOM 2285 C CA . ARG A 1 300 ? 20.350 9.540 7.960 1.00 98.25 300 ARG A CA 1
ATOM 2286 C C . ARG A 1 300 ? 20.156 9.534 6.448 1.00 98.25 300 ARG A C 1
ATOM 2288 O O . ARG A 1 300 ? 19.857 10.581 5.898 1.00 98.25 300 ARG A O 1
ATOM 2295 N N . LEU A 1 301 ? 20.253 8.366 5.807 1.00 98.12 301 LEU A N 1
ATOM 2296 C CA . LEU A 1 301 ? 20.123 8.244 4.353 1.00 98.12 301 LEU A CA 1
ATOM 2297 C C . LEU A 1 301 ? 18.756 8.703 3.831 1.00 98.12 301 LEU A C 1
ATOM 2299 O O . LEU A 1 301 ? 18.722 9.462 2.874 1.00 98.12 301 LEU A O 1
ATOM 2303 N N . HIS A 1 302 ? 17.629 8.298 4.432 1.00 98.12 302 HIS A N 1
ATOM 2304 C CA . HIS A 1 302 ? 16.316 8.725 3.905 1.00 98.12 302 HIS A CA 1
ATOM 2305 C C . HIS A 1 302 ? 15.997 10.207 4.168 1.00 98.12 302 HIS A C 1
ATOM 2307 O O . HIS A 1 302 ? 15.213 10.807 3.427 1.00 98.12 302 HIS A O 1
ATOM 2313 N N . ARG A 1 303 ? 16.640 10.811 5.176 1.00 98.00 303 ARG A N 1
ATOM 2314 C CA . ARG A 1 303 ? 16.526 12.243 5.503 1.00 98.00 303 ARG A CA 1
ATOM 2315 C C . ARG A 1 303 ? 17.483 13.138 4.720 1.00 98.00 303 ARG A C 1
ATOM 2317 O O . ARG A 1 303 ? 17.293 14.347 4.737 1.00 98.00 303 ARG A O 1
ATOM 2324 N N . ASP A 1 304 ? 18.500 12.575 4.079 1.00 97.88 304 ASP A N 1
ATOM 2325 C CA . ASP A 1 304 ? 19.490 13.343 3.334 1.00 97.88 304 ASP A CA 1
ATOM 2326 C C . ASP A 1 304 ? 18.911 13.779 1.984 1.00 97.88 304 ASP A C 1
ATOM 2328 O O . ASP A 1 304 ? 18.773 12.980 1.062 1.00 97.88 304 ASP A O 1
ATOM 2332 N N . GLU A 1 305 ? 18.543 15.054 1.870 1.00 97.19 305 GLU A N 1
ATOM 2333 C CA . GLU A 1 305 ? 17.969 15.620 0.646 1.00 97.19 305 GLU A CA 1
ATOM 2334 C C . GLU A 1 305 ? 18.977 15.727 -0.505 1.00 97.19 305 GLU A C 1
ATOM 2336 O O . GLU A 1 305 ? 18.559 15.896 -1.649 1.00 97.19 305 GLU A O 1
ATOM 2341 N N . SER A 1 306 ? 20.281 15.588 -0.230 1.00 96.56 306 SER A N 1
ATOM 2342 C CA . SER A 1 306 ? 21.302 15.519 -1.282 1.00 96.56 306 SER A CA 1
ATOM 2343 C C . SER A 1 306 ? 21.316 14.168 -2.006 1.00 96.56 306 SER A C 1
ATOM 2345 O O . SER A 1 306 ? 21.839 14.064 -3.117 1.00 96.56 306 SER A O 1
ATOM 2347 N N . GLU A 1 307 ? 20.717 13.134 -1.409 1.00 97.38 307 GLU A N 1
ATOM 2348 C CA . GLU A 1 307 ? 20.587 11.816 -2.018 1.00 97.38 307 GLU A CA 1
ATOM 2349 C C . GLU A 1 307 ? 19.383 11.744 -2.965 1.00 97.38 307 GLU A C 1
ATOM 2351 O O . GLU A 1 307 ? 18.345 12.382 -2.769 1.00 97.38 307 GLU A O 1
ATOM 2356 N N . SER A 1 308 ? 19.487 10.886 -3.984 1.00 96.62 308 SER A N 1
ATOM 2357 C CA . SER A 1 308 ? 18.371 10.641 -4.906 1.00 96.62 308 SER A CA 1
ATOM 2358 C C . SER A 1 308 ? 17.125 10.129 -4.171 1.00 96.62 308 SER A C 1
ATOM 2360 O O . SER A 1 308 ? 17.220 9.328 -3.235 1.00 96.62 308 SER A O 1
ATOM 2362 N N . LEU A 1 309 ? 15.939 10.526 -4.643 1.00 97.88 309 LEU A N 1
ATOM 2363 C CA . LEU A 1 309 ? 14.664 10.066 -4.083 1.00 97.88 309 LEU A CA 1
ATOM 2364 C C . LEU A 1 309 ? 14.540 8.531 -4.092 1.00 97.88 309 LEU A C 1
ATOM 2366 O O . LEU A 1 309 ? 14.006 7.957 -3.144 1.00 97.88 309 LEU A O 1
ATOM 2370 N N . LEU A 1 310 ? 15.091 7.863 -5.111 1.00 97.94 310 LEU A N 1
ATOM 2371 C CA . LEU A 1 310 ? 15.130 6.402 -5.208 1.00 97.94 310 LEU A CA 1
ATOM 2372 C C . LEU A 1 310 ? 15.915 5.769 -4.046 1.00 97.94 310 LEU A C 1
ATOM 2374 O O . LEU A 1 310 ? 15.388 4.913 -3.336 1.00 97.94 310 LEU A O 1
ATOM 2378 N N . LEU A 1 311 ? 17.135 6.247 -3.780 1.00 98.25 311 LEU A N 1
ATOM 2379 C CA . LEU A 1 311 ? 17.948 5.750 -2.666 1.00 98.25 311 LEU A CA 1
ATOM 2380 C C . LEU A 1 311 ? 17.281 6.013 -1.307 1.00 98.25 311 LEU A C 1
ATOM 2382 O O . LEU A 1 311 ? 17.257 5.136 -0.441 1.00 98.25 311 LEU A O 1
ATOM 2386 N N . ARG A 1 312 ? 16.716 7.213 -1.122 1.00 98.62 312 ARG A N 1
ATOM 2387 C CA . ARG A 1 312 ? 15.992 7.585 0.103 1.00 98.62 312 ARG A CA 1
ATOM 2388 C C . ARG A 1 312 ? 14.784 6.675 0.333 1.00 98.62 312 ARG A C 1
ATOM 2390 O O . ARG A 1 312 ? 14.564 6.228 1.457 1.00 98.62 312 ARG A O 1
ATOM 2397 N N . THR A 1 313 ? 14.065 6.338 -0.738 1.00 98.75 313 THR A N 1
ATOM 2398 C CA . THR A 1 313 ? 12.935 5.399 -0.721 1.00 98.75 313 THR A CA 1
ATOM 2399 C C . THR A 1 313 ? 13.382 3.995 -0.317 1.00 98.75 313 THR A C 1
ATOM 2401 O O . THR A 1 313 ? 12.765 3.392 0.561 1.00 98.75 313 THR A O 1
ATOM 2404 N N . TRP A 1 314 ? 14.485 3.482 -0.874 1.00 98.75 314 TRP A N 1
ATOM 2405 C CA . TRP A 1 314 ? 15.046 2.192 -0.454 1.00 98.75 314 TRP A CA 1
ATOM 2406 C C . TRP A 1 314 ? 15.477 2.193 1.010 1.00 98.75 314 TRP A C 1
ATOM 2408 O O . TRP A 1 314 ? 15.198 1.237 1.729 1.00 98.75 314 TRP A O 1
ATOM 2418 N N . ALA A 1 315 ? 16.117 3.266 1.480 1.00 98.75 315 ALA A N 1
ATOM 2419 C CA . ALA A 1 315 ? 16.509 3.391 2.879 1.00 98.75 315 ALA A CA 1
ATOM 2420 C C . ALA A 1 315 ? 15.285 3.425 3.813 1.00 98.75 315 ALA A C 1
ATOM 2422 O O . ALA A 1 315 ? 15.298 2.775 4.858 1.00 98.75 315 ALA A O 1
ATOM 2423 N N . ALA A 1 316 ? 14.209 4.120 3.434 1.00 98.69 316 ALA A N 1
ATOM 2424 C CA . ALA A 1 316 ? 12.950 4.122 4.177 1.00 98.69 316 ALA A CA 1
ATOM 2425 C C . ALA A 1 316 ? 12.304 2.723 4.222 1.00 98.69 316 ALA A C 1
ATOM 2427 O O . ALA A 1 316 ? 11.933 2.256 5.301 1.00 98.69 316 ALA A O 1
ATOM 2428 N N . ALA A 1 317 ? 12.246 2.026 3.083 1.00 98.69 317 ALA A N 1
ATOM 2429 C CA . ALA A 1 317 ? 11.752 0.651 2.992 1.00 98.69 317 ALA A CA 1
ATOM 2430 C C . ALA A 1 317 ? 12.577 -0.310 3.857 1.00 98.69 317 ALA A C 1
ATOM 2432 O O . ALA A 1 317 ? 12.020 -1.106 4.607 1.00 98.69 317 ALA A O 1
ATOM 2433 N N . ALA A 1 318 ? 13.905 -0.181 3.826 1.00 98.69 318 ALA A N 1
ATOM 2434 C CA . ALA A 1 318 ? 14.814 -0.980 4.636 1.00 98.69 318 ALA A CA 1
ATOM 2435 C C . ALA A 1 318 ? 14.577 -0.795 6.141 1.00 98.69 318 ALA A C 1
ATOM 2437 O O . ALA A 1 318 ? 14.607 -1.773 6.885 1.00 98.69 318 ALA A O 1
ATOM 2438 N N . ARG A 1 319 ? 14.284 0.430 6.604 1.00 98.44 319 ARG A N 1
ATOM 2439 C CA . ARG A 1 319 ? 13.926 0.673 8.015 1.00 98.44 319 ARG A CA 1
ATOM 2440 C C . ARG A 1 319 ? 12.626 -0.016 8.397 1.00 98.44 319 ARG A C 1
ATOM 2442 O O . ARG A 1 319 ? 12.575 -0.666 9.439 1.00 98.44 319 ARG A O 1
ATOM 2449 N N . ILE A 1 320 ? 11.603 0.088 7.549 1.00 98.19 320 ILE A N 1
ATOM 2450 C CA . ILE A 1 320 ? 10.329 -0.612 7.745 1.00 98.19 320 ILE A CA 1
ATOM 2451 C C . ILE A 1 320 ? 10.581 -2.119 7.825 1.00 98.19 320 ILE A C 1
ATOM 2453 O O . ILE A 1 320 ? 10.180 -2.750 8.799 1.00 98.19 320 ILE A O 1
ATOM 2457 N N . GLU A 1 321 ? 11.311 -2.682 6.865 1.00 97.81 321 GLU A N 1
ATOM 2458 C CA . GLU A 1 321 ? 11.581 -4.118 6.793 1.00 97.81 321 GLU A CA 1
ATOM 2459 C C . GLU A 1 321 ? 12.420 -4.627 7.973 1.00 97.81 321 GLU A C 1
ATOM 2461 O O . GLU A 1 321 ? 12.171 -5.716 8.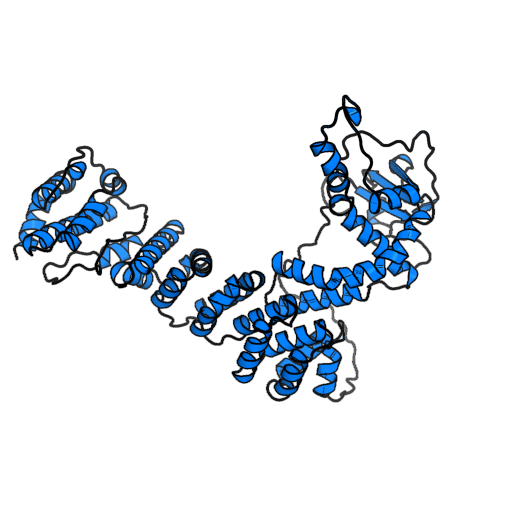491 1.00 97.81 321 GLU A O 1
ATOM 2466 N N . SER A 1 322 ? 13.361 -3.820 8.469 1.00 96.94 322 SER A N 1
ATOM 2467 C CA . SER A 1 322 ? 14.221 -4.176 9.606 1.00 96.94 322 SER A CA 1
ATOM 2468 C C . SER A 1 322 ? 13.544 -4.068 10.979 1.00 96.94 322 SER A C 1
ATOM 2470 O O . SER A 1 322 ? 14.134 -4.475 11.982 1.00 96.94 322 SER A O 1
ATOM 2472 N N . SER A 1 323 ? 12.318 -3.537 11.053 1.00 96.06 323 SER A N 1
ATOM 2473 C CA . SER A 1 323 ? 11.597 -3.396 12.323 1.00 96.06 323 SER A CA 1
ATOM 2474 C C . SER A 1 323 ? 11.404 -4.756 13.013 1.00 96.06 323 SER A C 1
ATOM 2476 O O . SER A 1 323 ? 10.949 -5.744 12.423 1.00 96.06 323 SER A O 1
ATOM 2478 N N . ALA A 1 324 ? 11.779 -4.820 14.289 1.00 93.31 324 ALA A N 1
ATOM 2479 C CA . ALA A 1 324 ? 11.728 -6.043 15.087 1.00 93.31 324 ALA A CA 1
ATOM 2480 C C . ALA A 1 324 ? 10.375 -6.219 15.786 1.00 93.31 324 ALA A C 1
ATOM 2482 O O . ALA A 1 324 ? 9.954 -7.345 16.046 1.00 93.31 324 ALA A O 1
ATOM 2483 N N . SER A 1 325 ? 9.683 -5.114 16.066 1.00 91.62 325 SER A N 1
ATOM 2484 C CA . SER A 1 325 ? 8.374 -5.112 16.712 1.00 91.62 325 SER A CA 1
ATOM 2485 C C . SER A 1 325 ? 7.358 -4.307 15.920 1.00 91.62 325 SER A C 1
ATOM 2487 O O . SER A 1 325 ? 7.692 -3.492 15.058 1.00 91.62 325 SER A O 1
ATOM 2489 N N . LEU A 1 326 ? 6.093 -4.536 16.248 1.00 89.44 326 LEU A N 1
ATOM 2490 C CA . LEU A 1 326 ? 4.994 -3.793 15.666 1.00 89.44 326 LEU A CA 1
ATOM 2491 C C . LEU A 1 326 ? 4.984 -2.328 16.130 1.00 89.44 326 LEU A C 1
ATOM 2493 O O . LEU A 1 326 ? 4.655 -1.465 15.326 1.00 89.44 326 LEU A O 1
ATOM 2497 N N . GLU A 1 327 ? 5.427 -2.004 17.352 1.00 90.12 327 GLU A N 1
ATOM 2498 C CA . GLU A 1 327 ? 5.649 -0.605 17.750 1.00 90.12 327 GLU A CA 1
ATOM 2499 C C . GLU A 1 327 ? 6.630 0.110 16.814 1.00 90.12 327 GLU A C 1
ATOM 2501 O O . GLU A 1 327 ? 6.306 1.179 16.303 1.00 90.12 327 GLU A O 1
ATOM 2506 N N . GLN A 1 328 ? 7.779 -0.508 16.522 1.00 92.88 328 GLN A N 1
ATOM 2507 C CA . GLN A 1 328 ? 8.770 0.069 15.608 1.00 92.88 328 GLN A CA 1
ATOM 2508 C C . GLN A 1 328 ? 8.214 0.233 14.190 1.00 92.88 328 GLN A C 1
ATOM 2510 O O . GLN A 1 328 ? 8.479 1.234 13.529 1.00 92.88 328 GLN A O 1
ATOM 2515 N N . THR A 1 329 ? 7.411 -0.723 13.712 1.00 94.06 329 THR A N 1
ATOM 2516 C CA . THR A 1 329 ? 6.719 -0.577 12.425 1.00 94.06 329 THR A CA 1
ATOM 2517 C C . THR A 1 329 ? 5.791 0.631 12.445 1.00 94.06 329 THR A C 1
ATOM 2519 O O . THR A 1 329 ? 5.835 1.439 11.525 1.00 94.06 329 THR A O 1
ATOM 2522 N N . LEU A 1 330 ? 4.988 0.809 13.497 1.00 91.50 330 LEU A N 1
ATOM 2523 C CA . LEU A 1 330 ? 4.055 1.935 13.610 1.00 91.50 330 LEU A CA 1
ATOM 2524 C C . LEU A 1 330 ? 4.766 3.294 13.688 1.00 91.50 330 LEU A C 1
ATOM 2526 O O . LEU A 1 330 ? 4.281 4.259 13.100 1.00 91.50 330 LEU A O 1
ATOM 2530 N N . GLU A 1 331 ? 5.937 3.377 14.323 1.00 92.50 331 GLU A N 1
ATOM 2531 C CA . GLU A 1 331 ? 6.788 4.582 14.314 1.00 92.50 331 GLU A CA 1
ATOM 2532 C C . GLU A 1 331 ? 7.235 4.983 12.894 1.00 92.50 331 GLU A C 1
ATOM 2534 O O . GLU A 1 331 ? 7.522 6.153 12.613 1.00 92.50 331 GLU A O 1
ATOM 2539 N N . HIS A 1 332 ? 7.250 4.025 11.964 1.00 95.00 332 HIS A N 1
ATOM 2540 C CA . HIS A 1 332 ? 7.555 4.246 10.555 1.00 95.00 332 HIS A CA 1
ATOM 2541 C C . HIS A 1 332 ? 6.337 4.589 9.691 1.00 95.00 332 HIS A C 1
ATOM 2543 O O . HIS A 1 332 ? 6.509 4.816 8.496 1.00 95.00 332 HIS A O 1
ATOM 2549 N N . ALA A 1 333 ? 5.127 4.712 10.247 1.00 92.06 333 ALA A N 1
ATOM 2550 C CA . ALA A 1 333 ? 3.930 5.022 9.456 1.00 92.06 333 ALA A CA 1
ATOM 2551 C C . ALA A 1 333 ? 4.046 6.350 8.679 1.00 92.06 333 ALA A C 1
ATOM 2553 O O . ALA A 1 333 ? 3.562 6.461 7.557 1.00 92.06 333 ALA A O 1
ATOM 2554 N N . GLN A 1 334 ? 4.758 7.339 9.227 1.00 92.62 334 GLN A N 1
ATOM 2555 C CA . GLN A 1 334 ? 5.063 8.605 8.542 1.00 92.62 334 GLN A CA 1
ATOM 2556 C C . GLN A 1 334 ? 5.934 8.436 7.282 1.00 92.62 334 GLN A C 1
ATOM 2558 O O . GLN A 1 334 ? 5.882 9.272 6.382 1.00 92.62 334 GLN A O 1
ATOM 2563 N N . LEU A 1 335 ? 6.728 7.359 7.192 1.00 95.56 335 LEU A N 1
ATOM 2564 C CA . LEU A 1 335 ? 7.537 7.076 6.003 1.00 95.56 335 LEU A CA 1
ATOM 2565 C C . LEU A 1 335 ? 6.654 6.735 4.801 1.00 95.56 335 LEU A C 1
ATOM 2567 O O . LEU A 1 335 ? 7.045 7.047 3.686 1.00 95.56 335 LEU A O 1
ATOM 2571 N N . VAL A 1 336 ? 5.460 6.174 5.014 1.00 94.00 336 VAL A N 1
ATOM 2572 C CA . VAL A 1 336 ? 4.508 5.886 3.928 1.00 94.00 336 VAL A CA 1
ATOM 2573 C C . VAL A 1 336 ? 3.997 7.179 3.294 1.00 94.00 336 VAL A C 1
ATOM 2575 O O . VAL A 1 336 ? 3.877 7.259 2.077 1.00 94.00 336 VAL A O 1
ATOM 2578 N N . THR A 1 337 ? 3.754 8.216 4.099 1.00 91.12 337 THR A N 1
ATOM 2579 C CA . THR A 1 337 ? 3.336 9.531 3.597 1.00 91.12 337 THR A CA 1
ATOM 2580 C C . THR A 1 337 ? 4.459 10.232 2.832 1.00 91.12 337 THR A C 1
ATOM 2582 O O . THR A 1 337 ? 4.208 10.824 1.789 1.00 91.12 337 THR A O 1
ATOM 2585 N N . MET A 1 338 ? 5.699 10.156 3.329 1.00 95.00 338 MET A N 1
ATOM 2586 C CA . MET A 1 338 ? 6.855 10.784 2.671 1.00 95.00 338 MET A CA 1
ATOM 2587 C C . MET A 1 338 ? 7.341 10.008 1.440 1.00 95.00 338 MET A C 1
ATOM 2589 O O . MET A 1 338 ? 7.824 10.609 0.485 1.00 95.00 338 MET A O 1
ATOM 2593 N N . PHE A 1 339 ? 7.214 8.680 1.459 1.00 97.12 339 PHE A N 1
ATOM 2594 C CA . PHE A 1 339 ? 7.670 7.767 0.413 1.00 97.12 339 PHE A CA 1
ATOM 2595 C C . PHE A 1 339 ? 6.545 6.780 0.061 1.00 97.12 339 PHE A C 1
ATOM 2597 O O . PHE A 1 339 ? 6.571 5.633 0.525 1.00 97.12 339 PHE A O 1
ATOM 2604 N N . PRO A 1 340 ? 5.566 7.183 -0.773 1.00 95.38 340 PRO A N 1
ATOM 2605 C CA . PRO A 1 340 ? 4.387 6.368 -1.090 1.00 95.38 340 PRO A CA 1
ATOM 2606 C C . PRO A 1 340 ? 4.699 4.953 -1.595 1.00 95.38 340 PRO A C 1
ATOM 2608 O O . PRO A 1 340 ? 4.002 4.001 -1.246 1.00 95.38 340 PRO A O 1
ATOM 2611 N N . ALA A 1 341 ? 5.812 4.783 -2.316 1.00 97.06 341 ALA A N 1
ATOM 2612 C CA . ALA A 1 341 ? 6.316 3.485 -2.768 1.00 97.06 341 ALA A CA 1
ATOM 2613 C C . ALA A 1 341 ? 6.534 2.460 -1.631 1.00 97.06 341 ALA A C 1
ATOM 2615 O O . ALA A 1 341 ? 6.484 1.255 -1.869 1.00 97.06 341 ALA A O 1
ATOM 2616 N N . THR A 1 342 ? 6.740 2.911 -0.387 1.00 97.38 342 THR A N 1
ATOM 2617 C CA . THR A 1 342 ? 6.947 2.044 0.788 1.00 97.38 342 THR A CA 1
ATOM 2618 C C . THR A 1 342 ? 5.653 1.483 1.386 1.00 97.38 342 THR A C 1
ATOM 2620 O O . THR A 1 342 ? 5.711 0.645 2.290 1.00 97.38 342 THR A O 1
ATOM 2623 N N . ARG A 1 343 ? 4.475 1.897 0.885 1.00 94.25 343 ARG A N 1
ATOM 2624 C CA . ARG A 1 343 ? 3.164 1.456 1.391 1.00 94.25 343 ARG A CA 1
ATOM 2625 C C . ARG A 1 343 ? 3.052 -0.067 1.432 1.00 94.25 343 ARG A C 1
ATOM 2627 O O . ARG A 1 343 ? 2.598 -0.619 2.433 1.00 94.25 343 ARG A O 1
ATOM 2634 N N . ARG A 1 344 ? 3.489 -0.751 0.371 1.00 94.19 344 ARG A N 1
ATOM 2635 C CA . ARG A 1 344 ? 3.442 -2.216 0.284 1.00 94.19 344 ARG A CA 1
ATOM 2636 C C . ARG A 1 344 ? 4.339 -2.880 1.336 1.00 94.19 344 ARG A C 1
ATOM 2638 O O . ARG A 1 344 ? 3.842 -3.717 2.088 1.00 94.19 344 ARG A O 1
ATOM 2645 N N . THR A 1 345 ? 5.608 -2.474 1.433 1.00 96.88 345 THR A N 1
ATOM 2646 C CA . THR A 1 345 ? 6.556 -2.962 2.451 1.00 96.88 345 THR A CA 1
ATOM 2647 C C . THR A 1 345 ? 5.972 -2.806 3.854 1.00 96.88 345 THR A C 1
ATOM 2649 O O . THR A 1 345 ? 5.945 -3.752 4.640 1.00 96.88 345 THR A O 1
ATOM 2652 N N . PHE A 1 346 ? 5.412 -1.630 4.154 1.00 95.12 346 PHE A N 1
ATOM 2653 C CA . PHE A 1 346 ? 4.759 -1.353 5.431 1.00 95.12 346 PHE A CA 1
ATOM 2654 C C . PHE A 1 346 ? 3.578 -2.291 5.692 1.00 95.12 346 PHE A C 1
ATOM 2656 O O . PHE A 1 346 ? 3.497 -2.889 6.763 1.00 95.12 346 PHE A O 1
ATOM 2663 N N . GLN A 1 347 ? 2.689 -2.474 4.713 1.00 92.44 347 GLN A N 1
ATOM 2664 C CA . GLN A 1 347 ? 1.546 -3.384 4.822 1.00 92.44 347 GLN A CA 1
ATOM 2665 C C . GLN A 1 347 ? 1.979 -4.837 5.044 1.00 92.44 347 GLN A C 1
ATOM 2667 O O . GLN A 1 347 ? 1.421 -5.509 5.911 1.00 92.44 347 GLN A O 1
ATOM 2672 N N . GLN A 1 348 ? 2.968 -5.334 4.294 1.00 93.00 348 GLN A N 1
ATOM 2673 C CA . GLN A 1 348 ? 3.482 -6.698 4.446 1.00 93.00 348 GLN A CA 1
ATOM 2674 C C . GLN A 1 348 ? 4.102 -6.902 5.828 1.00 93.00 348 GLN A C 1
ATOM 2676 O O . GLN A 1 348 ? 3.771 -7.880 6.505 1.00 93.00 348 GLN A O 1
ATOM 2681 N N . LYS A 1 349 ? 4.923 -5.952 6.286 1.00 94.06 349 LYS A N 1
ATOM 2682 C CA . LYS A 1 349 ? 5.568 -6.018 7.596 1.00 94.06 349 LYS A CA 1
ATOM 2683 C C . LYS A 1 349 ? 4.559 -5.979 8.741 1.00 94.06 349 LYS A C 1
ATOM 2685 O O . LYS A 1 349 ? 4.578 -6.857 9.608 1.00 94.06 349 LYS A O 1
ATOM 2690 N N . LEU A 1 350 ? 3.634 -5.019 8.694 1.00 91.25 350 LEU A N 1
ATOM 2691 C CA . LEU A 1 350 ? 2.530 -4.881 9.640 1.00 91.25 350 LEU A CA 1
ATOM 2692 C C . LEU A 1 350 ? 1.698 -6.170 9.696 1.00 91.25 350 LEU A C 1
ATOM 2694 O O . LEU A 1 350 ? 1.442 -6.719 10.766 1.00 91.25 350 LEU A O 1
ATOM 2698 N N . SER A 1 351 ? 1.333 -6.698 8.528 1.00 88.19 351 SER A N 1
ATOM 2699 C CA . SER A 1 351 ? 0.555 -7.927 8.373 1.00 88.19 351 SER A CA 1
ATOM 2700 C C . SER A 1 351 ? 1.251 -9.157 8.946 1.00 88.19 351 SER A C 1
ATOM 2702 O O . SER A 1 351 ? 0.618 -9.946 9.657 1.00 88.19 351 SER A O 1
ATOM 2704 N N . GLY A 1 352 ? 2.548 -9.312 8.676 1.00 90.62 352 GLY A N 1
ATOM 2705 C CA . GLY A 1 352 ? 3.356 -10.400 9.217 1.00 90.62 352 GLY A CA 1
ATOM 2706 C C . GLY A 1 352 ? 3.423 -10.357 10.744 1.00 90.62 352 GLY A C 1
ATOM 2707 O O . GLY A 1 352 ? 3.171 -11.368 11.398 1.00 90.62 352 GLY A O 1
ATOM 2708 N N . GLN A 1 353 ? 3.669 -9.179 11.322 1.00 89.69 353 GLN A N 1
ATOM 2709 C CA . GLN A 1 353 ? 3.758 -9.005 12.776 1.00 89.69 353 GLN A CA 1
ATOM 2710 C C . GLN A 1 353 ? 2.409 -9.167 13.490 1.00 89.69 353 GLN A C 1
ATOM 2712 O O . GLN A 1 353 ? 2.364 -9.748 14.575 1.00 89.69 353 GLN A O 1
ATOM 2717 N N . LEU A 1 354 ? 1.303 -8.720 12.886 1.00 84.44 354 LEU A N 1
ATOM 2718 C CA . LEU A 1 354 ? -0.046 -8.955 13.419 1.00 84.44 354 LEU A CA 1
ATOM 2719 C C . LEU A 1 354 ? -0.407 -10.445 13.417 1.00 84.44 354 LEU A C 1
ATOM 2721 O O . LEU A 1 354 ? -1.035 -10.937 14.349 1.00 84.44 354 LEU A O 1
ATOM 2725 N N . SER A 1 355 ? 0.029 -11.184 12.394 1.00 82.31 355 SER A N 1
ATOM 2726 C CA . SER A 1 355 ? -0.242 -12.624 12.285 1.00 82.31 355 SER A CA 1
ATOM 2727 C C . SER A 1 355 ? 0.572 -13.458 13.282 1.00 82.31 355 SER A C 1
ATOM 2729 O O . SER A 1 355 ? 0.149 -14.544 13.669 1.00 82.31 355 SER A O 1
ATOM 2731 N N . ALA A 1 356 ? 1.723 -12.957 13.735 1.00 82.69 356 ALA A N 1
ATOM 2732 C CA . ALA A 1 356 ? 2.660 -13.673 14.602 1.00 82.69 356 ALA A CA 1
ATOM 2733 C C . ALA A 1 356 ? 2.225 -13.791 16.085 1.00 82.69 356 ALA A C 1
ATOM 2735 O O . ALA A 1 356 ? 3.074 -13.987 16.950 1.00 82.69 356 ALA A O 1
ATOM 2736 N N . LYS A 1 357 ? 0.923 -13.679 16.407 1.00 63.81 357 LYS A N 1
ATOM 2737 C CA . LYS A 1 357 ? 0.401 -13.576 17.791 1.00 63.81 357 LYS A CA 1
ATOM 2738 C C . LYS A 1 357 ? 1.150 -12.519 18.620 1.00 63.81 357 LYS A C 1
ATOM 2740 O O . LYS A 1 357 ? 1.454 -12.739 19.792 1.00 63.81 357 LYS A O 1
ATOM 2745 N N . SER A 1 358 ? 1.484 -11.376 18.017 1.00 57.16 358 SER A N 1
ATOM 2746 C CA . SER A 1 358 ? 2.047 -10.272 18.790 1.00 57.16 358 SER A CA 1
ATOM 2747 C C . SER A 1 358 ? 0.983 -9.761 19.766 1.00 57.16 358 SER A C 1
ATOM 2749 O O . SER A 1 358 ? -0.128 -9.419 19.372 1.00 57.16 358 SER A O 1
ATOM 2751 N N . ASN A 1 359 ? 1.320 -9.722 21.057 1.00 63.19 359 ASN A N 1
ATOM 2752 C CA . ASN A 1 359 ? 0.464 -9.245 22.153 1.00 63.19 359 ASN A CA 1
ATOM 2753 C C . ASN A 1 359 ? 0.205 -7.728 22.102 1.00 63.19 359 ASN A C 1
ATOM 2755 O O . ASN A 1 359 ? -0.011 -7.100 23.141 1.00 63.19 359 ASN A O 1
ATOM 2759 N N . LEU A 1 360 ? 0.267 -7.096 20.928 1.00 65.81 360 LEU A N 1
ATOM 2760 C CA . LEU A 1 360 ? -0.022 -5.678 20.869 1.00 65.81 360 LEU A CA 1
ATOM 2761 C C . LEU A 1 360 ? -1.514 -5.458 21.094 1.00 65.81 360 LEU A C 1
ATOM 2763 O O . LEU A 1 360 ? -2.336 -5.996 20.350 1.00 65.81 360 LEU A O 1
ATOM 2767 N N . PRO A 1 361 ? -1.880 -4.639 22.092 1.00 78.31 361 PRO A N 1
ATOM 2768 C CA . PRO A 1 361 ? -3.273 -4.351 22.344 1.00 78.31 361 PRO A CA 1
ATOM 2769 C C . PRO A 1 361 ? -3.834 -3.618 21.127 1.00 78.31 361 PRO A C 1
ATOM 2771 O O . PRO A 1 361 ? -3.323 -2.558 20.760 1.00 78.31 361 PRO A O 1
ATOM 2774 N N . THR A 1 362 ? -4.906 -4.147 20.533 1.00 86.06 362 THR A N 1
ATOM 2775 C CA . THR A 1 362 ? -5.669 -3.548 19.421 1.00 86.06 362 THR A CA 1
ATOM 2776 C C . THR A 1 362 ? -5.890 -2.043 19.606 1.00 86.06 362 THR A C 1
ATOM 2778 O O . THR A 1 362 ? -5.821 -1.276 18.654 1.00 86.06 362 THR A O 1
ATOM 2781 N N . GLN A 1 363 ? -6.037 -1.586 20.849 1.00 86.19 363 GLN A N 1
ATOM 2782 C CA . GLN A 1 363 ? -6.147 -0.176 21.209 1.00 86.19 363 GLN A CA 1
ATOM 2783 C C . GLN A 1 363 ? -4.966 0.699 20.742 1.00 86.19 363 GLN A C 1
ATOM 2785 O O . GLN A 1 363 ? -5.194 1.811 20.273 1.00 86.19 363 GLN A O 1
ATOM 2790 N N . LYS A 1 364 ? -3.710 0.232 20.833 1.00 86.69 364 LYS A N 1
ATOM 2791 C CA . LYS A 1 364 ? -2.545 0.988 20.332 1.00 86.69 364 LYS A CA 1
ATOM 2792 C C . LYS A 1 364 ? -2.602 1.157 18.812 1.00 86.69 364 LYS A C 1
ATOM 2794 O O . LYS A 1 364 ? -2.285 2.230 18.310 1.00 86.69 364 LYS A O 1
ATOM 2799 N N . LEU A 1 365 ? -3.040 0.119 18.097 1.00 89.25 365 LEU A N 1
ATOM 2800 C CA . LEU A 1 365 ? -3.193 0.154 16.641 1.00 89.25 365 LEU A CA 1
ATOM 2801 C C . LEU A 1 365 ? -4.271 1.144 16.215 1.00 89.25 365 LEU A C 1
ATOM 2803 O O . LEU A 1 365 ? -4.019 1.973 15.347 1.00 89.25 365 LEU A O 1
ATOM 2807 N N . ILE A 1 366 ? -5.439 1.109 16.865 1.00 91.62 366 ILE A N 1
ATOM 2808 C CA . ILE A 1 366 ? -6.513 2.069 16.582 1.00 91.62 366 ILE A CA 1
ATOM 2809 C C . ILE A 1 366 ? -6.047 3.491 16.902 1.00 91.62 366 ILE A C 1
ATOM 2811 O O . ILE A 1 366 ? -6.310 4.394 16.120 1.00 91.62 366 ILE A O 1
ATOM 2815 N N . LYS A 1 367 ? -5.314 3.706 18.004 1.00 90.81 367 LYS A N 1
ATOM 2816 C CA . LYS A 1 367 ? -4.738 5.021 18.340 1.00 90.81 367 LYS A CA 1
ATOM 2817 C C . LYS A 1 367 ? -3.808 5.541 17.255 1.00 90.81 367 LYS A C 1
ATOM 2819 O O . LYS A 1 367 ? -3.960 6.683 16.837 1.00 90.81 367 LYS A O 1
ATOM 2824 N N . ALA A 1 368 ? -2.891 4.703 16.782 1.00 89.12 368 ALA A N 1
ATOM 2825 C CA . ALA A 1 368 ? -1.999 5.066 15.689 1.00 89.12 368 ALA A CA 1
ATOM 2826 C C . ALA A 1 368 ? -2.781 5.356 14.395 1.00 89.12 368 ALA A C 1
ATOM 2828 O O . ALA A 1 368 ? -2.458 6.291 13.671 1.00 89.12 368 ALA A O 1
ATOM 2829 N N . ALA A 1 369 ? -3.831 4.587 14.103 1.00 91.31 369 ALA A N 1
ATOM 2830 C CA . ALA A 1 369 ? -4.658 4.793 12.916 1.00 91.31 369 ALA A CA 1
ATOM 2831 C C . ALA A 1 369 ? -5.564 6.026 13.011 1.00 91.31 369 ALA A C 1
ATOM 2833 O O . ALA A 1 369 ? -5.815 6.684 12.007 1.00 91.31 369 ALA A O 1
ATOM 2834 N N . ALA A 1 370 ? -6.016 6.381 14.212 1.00 91.00 370 ALA A N 1
ATOM 2835 C CA . ALA A 1 370 ? -6.800 7.586 14.451 1.00 91.00 370 ALA A CA 1
ATOM 2836 C C . ALA A 1 370 ? -5.984 8.865 14.201 1.00 91.00 370 ALA A C 1
ATOM 2838 O O . ALA A 1 370 ? -6.562 9.899 13.877 1.00 91.00 370 ALA A O 1
ATOM 2839 N N . THR A 1 371 ? -4.653 8.800 14.319 1.00 88.19 371 THR A N 1
ATOM 2840 C CA . THR A 1 371 ? -3.745 9.919 14.025 1.00 88.19 371 THR A CA 1
ATOM 2841 C C . THR A 1 371 ? -3.081 9.826 12.648 1.00 88.19 371 THR A C 1
ATOM 2843 O O . THR A 1 371 ? -2.415 10.774 12.237 1.00 88.19 371 THR A O 1
ATOM 2846 N N . ASN A 1 372 ? -3.268 8.722 11.915 1.00 85.56 372 ASN A N 1
ATOM 2847 C CA . ASN A 1 372 ? -2.675 8.497 10.598 1.00 85.56 372 ASN A CA 1
ATOM 2848 C C . ASN A 1 372 ? -3.711 7.904 9.611 1.00 85.56 372 ASN A C 1
ATOM 2850 O O . ASN A 1 372 ? -3.985 6.699 9.655 1.00 85.56 372 ASN A O 1
ATOM 2854 N N . PRO A 1 373 ? -4.261 8.717 8.684 1.00 86.81 373 PRO A N 1
ATOM 2855 C CA . PRO A 1 373 ? -5.279 8.273 7.726 1.00 86.81 373 PRO A CA 1
ATOM 2856 C C . PRO A 1 373 ? -4.851 7.105 6.825 1.00 86.81 373 PRO A C 1
ATOM 2858 O O . PRO A 1 373 ? -5.665 6.230 6.528 1.00 86.81 373 PRO A O 1
ATOM 2861 N N . GLU A 1 374 ? -3.578 7.045 6.425 1.00 83.44 374 GLU A N 1
ATOM 2862 C CA . GLU A 1 374 ? -3.048 5.933 5.622 1.00 83.44 374 GLU A CA 1
ATOM 2863 C C . GLU A 1 374 ? -3.092 4.627 6.420 1.00 83.44 374 GLU A C 1
ATOM 2865 O O . GLU A 1 374 ? -3.541 3.596 5.917 1.00 83.44 374 GLU A O 1
ATOM 2870 N N . LEU A 1 375 ? -2.713 4.674 7.701 1.00 86.69 375 LEU A N 1
ATOM 2871 C CA . LEU A 1 375 ? -2.799 3.512 8.581 1.00 86.69 375 LEU A CA 1
ATOM 2872 C C . LEU A 1 375 ? -4.254 3.078 8.811 1.00 86.69 375 LEU A C 1
ATOM 2874 O O . LEU A 1 375 ? -4.518 1.880 8.866 1.00 86.69 375 LEU A O 1
ATOM 2878 N N . SER A 1 376 ? -5.201 4.016 8.887 1.00 87.31 376 SER A N 1
ATOM 2879 C CA . SER A 1 376 ? -6.635 3.697 8.952 1.00 87.31 376 SER A CA 1
ATOM 2880 C C . SER A 1 376 ? -7.102 2.890 7.734 1.00 87.31 376 SER A C 1
ATOM 2882 O O . SER A 1 376 ? -7.712 1.832 7.897 1.00 87.31 376 SER A O 1
ATOM 2884 N N . SER A 1 377 ? -6.731 3.317 6.521 1.00 86.19 377 SER A N 1
ATOM 2885 C CA . SER A 1 377 ? -7.025 2.585 5.277 1.00 86.19 377 SER A CA 1
ATOM 2886 C C . SER A 1 377 ? -6.415 1.177 5.279 1.00 86.19 377 SER A C 1
ATOM 2888 O O . SER A 1 377 ? -7.082 0.188 4.961 1.00 86.19 377 SER A O 1
ATOM 2890 N N . ILE A 1 378 ? -5.165 1.059 5.733 1.00 84.75 378 ILE A N 1
ATOM 2891 C CA . ILE A 1 378 ? -4.469 -0.227 5.850 1.00 84.75 378 ILE A CA 1
ATOM 2892 C C . ILE A 1 378 ? -5.176 -1.153 6.848 1.00 84.75 378 ILE A C 1
ATOM 2894 O O . ILE A 1 378 ? -5.455 -2.310 6.528 1.00 84.75 378 ILE A O 1
ATOM 2898 N N . LEU A 1 379 ? -5.504 -0.655 8.045 1.00 87.56 379 LEU A N 1
ATOM 2899 C CA . LEU A 1 379 ? -6.184 -1.446 9.070 1.00 87.56 379 LEU A CA 1
ATOM 2900 C C . LEU A 1 379 ? -7.601 -1.844 8.653 1.00 87.56 379 LEU A C 1
ATOM 2902 O O . LEU A 1 379 ? -8.028 -2.945 8.990 1.00 87.56 379 LEU A O 1
ATOM 2906 N N . ALA A 1 380 ? -8.310 -1.016 7.880 1.00 86.69 380 ALA A N 1
ATOM 2907 C CA . ALA A 1 380 ? -9.613 -1.377 7.326 1.00 86.69 380 ALA A CA 1
ATOM 2908 C C . ALA A 1 380 ? -9.521 -2.607 6.400 1.00 86.69 380 ALA A C 1
ATOM 2910 O O . ALA A 1 380 ? -10.380 -3.492 6.441 1.00 86.69 380 ALA A O 1
ATOM 2911 N N . GLY A 1 381 ? -8.445 -2.733 5.616 1.00 84.69 381 GLY A N 1
ATOM 2912 C CA . GLY A 1 381 ? -8.161 -3.948 4.841 1.00 84.69 381 GLY A CA 1
ATOM 2913 C C . GLY A 1 381 ? -7.926 -5.181 5.723 1.00 84.69 381 GLY A C 1
ATOM 2914 O O . GLY A 1 381 ? -8.306 -6.294 5.360 1.00 84.69 381 GLY A O 1
ATOM 2915 N N . MET A 1 382 ? -7.376 -4.972 6.918 1.00 85.12 382 MET A N 1
ATOM 2916 C CA . MET A 1 382 ? -6.958 -6.011 7.864 1.00 85.12 382 MET A CA 1
ATOM 2917 C C . MET A 1 382 ? -7.942 -6.267 9.012 1.00 85.12 382 MET A C 1
ATOM 2919 O O . MET A 1 382 ? -7.599 -6.984 9.954 1.00 85.12 382 MET A O 1
ATOM 2923 N N . VAL A 1 383 ? -9.142 -5.689 8.954 1.00 86.81 383 VAL A N 1
ATOM 2924 C CA . VAL A 1 383 ? -10.035 -5.585 10.114 1.00 86.81 383 VAL A CA 1
ATOM 2925 C C . VAL A 1 383 ? -10.413 -6.939 10.722 1.00 86.81 383 VAL A C 1
ATOM 2927 O O . VAL A 1 383 ? -10.511 -7.047 11.939 1.00 86.81 383 VAL A O 1
ATOM 2930 N N . ASP A 1 384 ? -10.510 -7.998 9.915 1.00 86.44 384 ASP A N 1
ATOM 2931 C CA . ASP A 1 384 ? -10.851 -9.360 10.366 1.00 86.44 384 ASP A CA 1
ATOM 2932 C C . ASP A 1 384 ? -9.791 -9.990 11.276 1.00 86.44 384 ASP A C 1
ATOM 2934 O O . ASP A 1 384 ? -10.039 -10.996 11.934 1.00 86.44 384 ASP A O 1
ATOM 2938 N N . ARG A 1 385 ? -8.583 -9.418 11.312 1.00 85.12 385 ARG A N 1
ATOM 2939 C CA . ARG A 1 385 ? -7.488 -9.889 12.170 1.00 85.12 385 ARG A CA 1
ATOM 2940 C C . ARG A 1 385 ? -7.452 -9.199 13.530 1.00 85.12 385 ARG A C 1
ATOM 2942 O O . ARG A 1 385 ? -6.618 -9.551 14.359 1.00 85.12 385 ARG A O 1
ATOM 2949 N N . LEU A 1 386 ? -8.294 -8.191 13.744 1.00 88.56 386 LEU A N 1
ATOM 2950 C CA . LEU A 1 386 ? -8.359 -7.456 15.002 1.00 88.56 386 LEU A CA 1
ATOM 2951 C C . LEU A 1 386 ? -9.308 -8.166 15.977 1.00 88.56 386 LEU A C 1
ATOM 2953 O O . LEU A 1 386 ? -10.367 -8.647 15.585 1.00 88.56 386 LEU A O 1
ATOM 2957 N N . ASP A 1 387 ? -8.949 -8.204 17.260 1.00 91.62 387 ASP A N 1
ATOM 2958 C CA . ASP A 1 387 ? -9.806 -8.789 18.294 1.00 91.62 387 ASP A CA 1
ATOM 2959 C C . ASP A 1 387 ? -11.084 -7.955 18.474 1.00 91.62 387 ASP A C 1
ATOM 2961 O O . ASP A 1 387 ? -11.030 -6.793 18.890 1.00 91.62 387 ASP A O 1
ATOM 2965 N N . THR A 1 388 ? -12.243 -8.552 18.185 1.00 95.06 388 THR A N 1
ATOM 2966 C CA . THR A 1 388 ? -13.558 -7.900 18.302 1.00 95.06 388 THR A CA 1
ATOM 2967 C C . THR A 1 388 ? -13.811 -7.384 19.721 1.00 95.06 388 THR A C 1
ATOM 2969 O O . THR A 1 388 ? -14.349 -6.291 19.896 1.00 95.06 388 THR A O 1
ATOM 2972 N N . GLY A 1 389 ? -13.376 -8.121 20.751 1.00 95.19 389 GLY A N 1
ATOM 2973 C CA . GLY A 1 389 ? -13.507 -7.706 22.151 1.00 95.19 389 GLY A CA 1
ATOM 2974 C C . GLY A 1 389 ? -12.695 -6.454 22.484 1.00 95.19 389 GLY A C 1
ATOM 2975 O O . GLY A 1 389 ? -13.176 -5.548 23.164 1.00 95.19 389 GLY A O 1
ATOM 2976 N N . ALA A 1 390 ? -11.460 -6.375 22.000 1.00 93.94 390 ALA A N 1
ATOM 2977 C CA . ALA A 1 390 ? -10.583 -5.230 22.177 1.00 93.94 390 ALA A CA 1
ATOM 2978 C C . ALA A 1 390 ? -11.040 -4.019 21.357 1.00 93.94 390 ALA A C 1
ATOM 2980 O O . ALA A 1 390 ? -10.977 -2.905 21.873 1.00 93.94 390 ALA A O 1
ATOM 2981 N N . LEU A 1 391 ? -11.550 -4.220 20.136 1.00 95.69 391 LEU A N 1
ATOM 2982 C CA . LEU A 1 391 ? -12.206 -3.160 19.365 1.00 95.69 391 LEU A CA 1
ATOM 2983 C C . LEU A 1 391 ? -13.421 -2.605 20.119 1.00 95.69 391 LEU A C 1
ATOM 2985 O O . LEU A 1 391 ? -13.545 -1.393 20.267 1.00 95.69 391 LEU A O 1
ATOM 2989 N N . ALA A 1 392 ? -14.286 -3.473 20.648 1.00 96.94 392 ALA A N 1
ATOM 2990 C CA . ALA A 1 392 ? -15.470 -3.051 21.390 1.00 96.94 392 ALA A CA 1
ATOM 2991 C C . ALA A 1 392 ? -15.102 -2.309 22.682 1.00 96.94 392 ALA A C 1
ATOM 2993 O O . ALA A 1 392 ? -15.623 -1.225 22.929 1.00 96.94 392 ALA A O 1
ATOM 2994 N N . ARG A 1 393 ? -14.124 -2.798 23.454 1.00 96.06 393 ARG A N 1
ATOM 2995 C CA . ARG A 1 393 ? -13.599 -2.048 24.608 1.00 96.06 393 ARG A CA 1
ATOM 2996 C C . ARG A 1 393 ? -13.006 -0.704 24.203 1.00 96.06 393 ARG A C 1
ATOM 2998 O O . ARG A 1 393 ? -13.299 0.288 24.851 1.00 96.06 393 ARG A O 1
ATOM 3005 N N . ALA A 1 394 ? -12.237 -0.629 23.116 1.00 95.94 394 ALA A N 1
ATOM 3006 C CA . ALA A 1 394 ? -11.721 0.648 22.625 1.00 95.94 394 ALA A CA 1
ATOM 3007 C C . ALA A 1 394 ? -12.851 1.601 22.200 1.00 95.94 394 ALA A C 1
ATOM 3009 O O . ALA A 1 394 ? -12.758 2.794 22.464 1.00 95.94 394 ALA A O 1
ATOM 3010 N N . MET A 1 395 ? -13.929 1.086 21.602 1.00 97.50 395 MET A N 1
ATOM 3011 C CA . MET A 1 395 ? -15.117 1.858 21.229 1.00 97.50 395 MET A CA 1
ATOM 3012 C C . MET A 1 395 ? -15.850 2.452 22.438 1.00 97.50 395 MET A C 1
ATOM 3014 O O . MET A 1 395 ? -16.374 3.555 22.325 1.00 97.50 395 MET A O 1
ATOM 3018 N N . PHE A 1 396 ? -15.891 1.756 23.576 1.00 97.19 396 PHE A N 1
ATOM 3019 C CA . PHE A 1 396 ? -16.581 2.222 24.784 1.00 97.19 396 PHE A CA 1
ATOM 3020 C C . PHE A 1 396 ? -15.663 3.022 25.726 1.00 97.19 396 PHE A C 1
ATOM 3022 O O . PHE A 1 396 ? -16.040 4.083 26.221 1.00 97.19 396 PHE A O 1
ATOM 3029 N N . GLU A 1 397 ? -14.444 2.549 25.962 1.00 96.12 397 GLU A N 1
ATOM 3030 C CA . GLU A 1 397 ? -13.622 2.955 27.106 1.00 96.12 397 GLU A CA 1
ATOM 3031 C C . GLU A 1 397 ? -12.482 3.925 26.759 1.00 96.12 397 GLU A C 1
ATOM 3033 O O . GLU A 1 397 ? -11.839 4.455 27.673 1.00 96.12 397 GLU A O 1
ATOM 3038 N N . ASP A 1 398 ? -12.186 4.162 25.473 1.00 96.06 398 ASP A N 1
ATOM 3039 C CA . ASP A 1 398 ? -11.076 5.044 25.103 1.00 96.06 398 ASP A CA 1
ATOM 3040 C C . ASP A 1 398 ? -11.414 6.529 25.351 1.00 96.06 398 ASP A C 1
ATOM 3042 O O . ASP A 1 398 ? -12.506 6.989 24.994 1.00 96.06 398 ASP A O 1
ATOM 3046 N N . PRO A 1 399 ? -10.498 7.315 25.952 1.00 95.00 399 PRO A N 1
ATOM 3047 C CA . PRO A 1 399 ? -10.728 8.740 26.174 1.00 95.00 399 PRO A CA 1
ATOM 3048 C C . PRO A 1 399 ? -10.779 9.564 24.877 1.00 95.00 399 PRO A C 1
ATOM 3050 O O . PRO A 1 399 ? -11.362 10.645 24.881 1.00 95.00 399 PRO A O 1
ATOM 3053 N N . SER A 1 400 ? -10.186 9.095 23.771 1.00 95.38 400 SER A N 1
ATOM 3054 C CA . SER A 1 400 ? -10.234 9.806 22.489 1.00 95.38 400 SER A CA 1
ATOM 3055 C C . SER A 1 400 ? -11.514 9.478 21.722 1.00 95.38 400 SER A C 1
ATOM 3057 O O . SER A 1 400 ? -11.754 8.335 21.332 1.00 95.38 400 SER A O 1
ATOM 3059 N N . GLN A 1 401 ? -12.299 10.513 21.411 1.00 95.62 401 GLN A N 1
ATOM 3060 C CA . GLN A 1 401 ? -13.485 10.387 20.563 1.00 95.62 401 GLN A CA 1
ATOM 3061 C C . GLN A 1 401 ? -13.148 9.797 19.182 1.00 95.62 401 GLN A C 1
ATOM 3063 O O . GLN A 1 401 ? -13.899 8.964 18.678 1.00 95.62 401 GLN A O 1
ATOM 3068 N N . GLN A 1 402 ? -12.013 10.184 18.588 1.00 94.75 402 GLN A N 1
ATOM 3069 C CA . GLN A 1 402 ? -11.567 9.683 17.285 1.00 94.75 402 GLN A CA 1
ATOM 3070 C C . GLN A 1 402 ? -11.285 8.176 17.324 1.00 94.75 402 GLN A C 1
ATOM 3072 O O . GLN A 1 402 ? -11.691 7.450 16.419 1.00 94.75 402 GLN A O 1
ATOM 3077 N N . VAL A 1 403 ? -10.641 7.688 18.392 1.00 95.38 403 VAL A N 1
ATOM 3078 C CA . VAL A 1 403 ? -10.376 6.252 18.587 1.00 95.38 403 VAL A CA 1
ATOM 3079 C C . VAL A 1 403 ? -11.681 5.479 18.709 1.00 95.38 403 VAL A C 1
ATOM 3081 O O . VAL A 1 403 ? -11.836 4.445 18.059 1.00 95.38 403 VAL A O 1
ATOM 3084 N N . ARG A 1 404 ? -12.639 5.992 19.489 1.00 96.81 404 ARG A N 1
ATOM 3085 C CA . ARG A 1 404 ? -13.942 5.339 19.652 1.00 96.81 404 ARG A CA 1
ATOM 3086 C C . ARG A 1 404 ? -14.732 5.275 18.348 1.00 96.81 404 ARG A C 1
ATOM 3088 O O . ARG A 1 404 ? -15.267 4.221 18.013 1.00 96.81 404 ARG A O 1
ATOM 3095 N N . GLN A 1 405 ? -14.762 6.372 17.591 1.00 96.12 405 GLN A N 1
ATOM 3096 C CA . GLN A 1 405 ? -15.425 6.428 16.288 1.00 96.12 405 GLN A CA 1
ATOM 3097 C C . GLN A 1 405 ? -14.787 5.454 15.288 1.00 96.12 405 GLN A C 1
ATOM 3099 O O . GLN A 1 405 ? -15.498 4.723 14.598 1.00 96.12 405 GLN A O 1
ATOM 3104 N N . LEU A 1 406 ? -13.452 5.409 15.226 1.00 95.75 406 LEU A N 1
ATOM 3105 C CA . LEU A 1 406 ? -12.735 4.489 14.347 1.00 95.75 406 LEU A CA 1
ATOM 3106 C C . LEU A 1 406 ? -12.985 3.027 14.737 1.00 95.75 406 LEU A C 1
ATOM 3108 O O . LEU A 1 406 ? -13.247 2.199 13.866 1.00 95.75 406 LEU A O 1
ATOM 3112 N N . ALA A 1 407 ? -12.973 2.716 16.036 1.00 96.62 407 ALA A N 1
ATOM 3113 C CA . ALA A 1 407 ? -13.291 1.386 16.542 1.00 96.62 407 ALA A CA 1
ATOM 3114 C C . ALA A 1 407 ? -14.723 0.957 16.174 1.00 96.62 407 ALA A C 1
ATOM 3116 O O . ALA A 1 407 ? -14.917 -0.168 15.714 1.00 96.62 407 ALA A O 1
ATOM 3117 N N . ALA A 1 408 ? -15.709 1.856 16.285 1.00 97.56 408 ALA A N 1
ATOM 3118 C CA . ALA A 1 408 ? -17.082 1.596 15.844 1.00 97.56 408 ALA A CA 1
ATOM 3119 C C . ALA A 1 408 ? -17.165 1.304 14.336 1.00 97.56 408 ALA A C 1
ATOM 3121 O O . ALA A 1 408 ? -17.832 0.354 13.922 1.00 97.56 408 ALA A O 1
ATOM 3122 N N . GLY A 1 409 ? -16.448 2.077 13.511 1.00 96.44 409 GLY A N 1
ATOM 3123 C CA . GLY A 1 409 ? -16.361 1.841 12.068 1.00 96.44 409 GLY A CA 1
ATOM 3124 C C . GLY A 1 409 ? -15.727 0.488 11.725 1.00 96.44 409 GLY A C 1
ATOM 3125 O O . GLY A 1 409 ? -16.251 -0.247 10.890 1.00 96.44 409 GLY A O 1
ATOM 3126 N N . MET A 1 410 ? -14.644 0.119 12.415 1.00 95.94 410 MET A N 1
ATOM 3127 C CA . MET A 1 410 ? -13.974 -1.176 12.249 1.00 95.94 410 MET A CA 1
ATOM 3128 C C . MET A 1 410 ? -14.868 -2.350 12.662 1.00 95.94 410 MET A C 1
ATOM 3130 O O . MET A 1 410 ? -14.938 -3.342 11.945 1.00 95.94 410 MET A O 1
ATOM 3134 N N . LEU A 1 411 ? -15.602 -2.230 13.767 1.00 97.12 411 LEU A N 1
ATOM 3135 C CA . LEU A 1 411 ? -16.589 -3.230 14.181 1.00 97.12 411 LEU A CA 1
ATOM 3136 C C . LEU A 1 411 ? -17.710 -3.392 13.145 1.00 97.12 411 LEU A C 1
ATOM 3138 O O . LEU A 1 411 ? -18.072 -4.516 12.812 1.00 97.12 411 LEU A O 1
ATOM 3142 N N . GLY A 1 412 ? -18.215 -2.293 12.575 1.00 96.56 412 GLY A N 1
ATOM 3143 C CA . GLY A 1 412 ? -19.165 -2.358 11.457 1.00 96.56 412 GLY A CA 1
ATOM 3144 C C . GLY A 1 412 ? -18.582 -3.089 10.240 1.00 96.56 412 GLY A C 1
ATOM 3145 O O . GLY A 1 412 ? -19.239 -3.940 9.642 1.00 96.56 412 GLY A O 1
ATOM 3146 N N . ALA A 1 413 ? -17.314 -2.828 9.910 1.00 95.38 413 ALA A N 1
ATOM 3147 C CA . ALA A 1 413 ? -16.621 -3.526 8.831 1.00 95.38 413 ALA A CA 1
ATOM 3148 C C . ALA A 1 413 ? -16.425 -5.030 9.113 1.00 95.38 413 ALA A C 1
ATOM 3150 O O . ALA A 1 413 ? -16.629 -5.828 8.200 1.00 95.38 413 ALA A O 1
ATOM 3151 N N . GLN A 1 414 ? -16.095 -5.429 10.351 1.00 95.38 414 GLN A N 1
ATOM 3152 C CA . GLN A 1 414 ? -16.019 -6.845 10.752 1.00 95.38 414 GLN A CA 1
ATOM 3153 C C . GLN A 1 414 ? -17.368 -7.552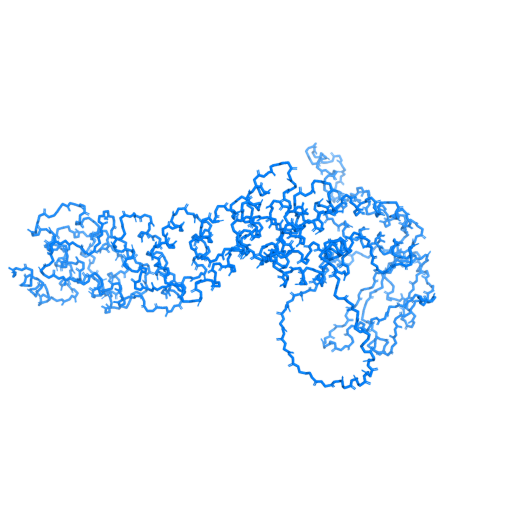 10.589 1.00 95.38 414 GLN A C 1
ATOM 3155 O O . GLN A 1 414 ? -17.433 -8.664 10.063 1.00 95.38 414 GLN A O 1
ATOM 3160 N N . ALA A 1 415 ? -18.454 -6.900 11.006 1.00 96.44 415 ALA A N 1
ATOM 3161 C CA . ALA A 1 415 ? -19.795 -7.458 10.892 1.00 96.44 415 ALA A CA 1
ATOM 3162 C C . ALA A 1 415 ? -20.216 -7.660 9.431 1.00 96.44 415 ALA A C 1
ATOM 3164 O O . ALA A 1 415 ? -20.719 -8.723 9.077 1.00 96.44 415 ALA A O 1
ATOM 3165 N N . ASN A 1 416 ? -19.918 -6.695 8.556 1.00 94.81 416 ASN A N 1
ATOM 3166 C CA . ASN A 1 416 ? -20.177 -6.817 7.116 1.00 94.81 416 ASN A CA 1
ATOM 3167 C C . ASN A 1 416 ? -19.385 -7.956 6.448 1.00 94.81 416 ASN A C 1
ATOM 3169 O O . ASN A 1 416 ? -19.750 -8.398 5.361 1.00 94.81 416 ASN A O 1
ATOM 3173 N N . ARG A 1 417 ? -18.313 -8.440 7.087 1.00 94.12 417 ARG A N 1
ATOM 3174 C CA . ARG A 1 417 ? -17.520 -9.599 6.649 1.00 94.12 417 ARG A CA 1
ATOM 3175 C C . ARG A 1 417 ? -17.910 -10.906 7.355 1.00 94.12 417 ARG A C 1
ATOM 3177 O O . ARG A 1 417 ? -17.246 -11.919 7.166 1.00 94.12 417 ARG A O 1
ATOM 3184 N N . GLY A 1 418 ? -18.994 -10.899 8.136 1.00 94.62 418 GLY A N 1
ATOM 3185 C CA . GLY A 1 418 ? -19.562 -12.086 8.782 1.00 94.62 418 GLY A CA 1
ATOM 3186 C C . GLY A 1 418 ? -19.049 -12.371 10.197 1.00 94.62 418 GLY A C 1
ATOM 3187 O O . GLY A 1 418 ? -19.302 -13.452 10.721 1.00 94.62 418 GLY A O 1
ATOM 3188 N N . THR A 1 419 ? -18.334 -11.437 10.831 1.00 95.44 419 THR A N 1
ATOM 3189 C CA . THR A 1 419 ? -17.913 -11.592 12.234 1.00 95.44 419 THR A CA 1
ATOM 3190 C C . THR A 1 419 ? -19.068 -11.267 13.189 1.00 95.44 419 THR A C 1
ATOM 3192 O O . THR A 1 419 ? -19.725 -10.234 13.057 1.00 95.44 419 THR A O 1
ATOM 3195 N N . GLU A 1 420 ? -19.280 -12.107 14.205 1.00 96.44 420 GLU A N 1
ATOM 3196 C CA . GLU A 1 420 ? -20.309 -11.919 15.241 1.00 96.44 420 GLU A CA 1
ATOM 3197 C C . GLU A 1 420 ? -19.953 -10.784 16.221 1.00 96.44 420 GLU A C 1
ATOM 3199 O O . GLU A 1 420 ? -19.366 -10.993 17.284 1.00 96.44 420 GLU A O 1
ATOM 3204 N N . VAL A 1 421 ? -20.319 -9.552 15.864 1.00 97.94 421 VAL A N 1
ATOM 3205 C CA . VAL A 1 421 ? -20.023 -8.341 16.651 1.00 97.94 421 VAL A CA 1
ATOM 3206 C C . VAL A 1 421 ? -21.104 -8.022 17.688 1.00 97.94 421 VAL A C 1
ATOM 3208 O O . VAL A 1 421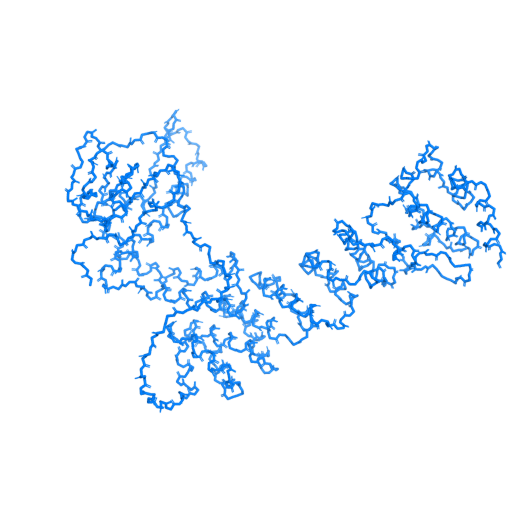 ? -20.793 -7.595 18.805 1.00 97.94 421 VAL A O 1
ATOM 3211 N N . ALA A 1 422 ? -22.377 -8.234 17.343 1.00 98.12 422 ALA A N 1
ATOM 3212 C CA . ALA A 1 422 ? -23.515 -7.822 18.166 1.00 98.12 422 ALA A CA 1
ATOM 3213 C C . ALA A 1 422 ? -23.471 -8.369 19.611 1.00 98.12 422 ALA A C 1
ATOM 3215 O O . ALA A 1 422 ? -23.655 -7.573 20.535 1.00 98.12 422 ALA A O 1
ATOM 3216 N N . PRO A 1 423 ? -23.155 -9.659 19.868 1.00 98.38 423 PRO A N 1
ATOM 3217 C CA . PRO A 1 423 ? -23.115 -10.186 21.235 1.00 98.38 423 PRO A CA 1
ATOM 3218 C C . PRO A 1 423 ? -22.077 -9.499 22.133 1.00 98.38 423 PRO A C 1
ATOM 3220 O O . PRO A 1 423 ? -22.293 -9.364 23.338 1.00 98.38 423 PRO A O 1
ATOM 3223 N N . VAL A 1 424 ? -20.951 -9.060 21.562 1.00 98.06 424 VAL A N 1
ATOM 3224 C CA . VAL A 1 424 ? -19.882 -8.374 22.302 1.00 98.06 424 VAL A CA 1
ATOM 3225 C C . VAL A 1 424 ? -20.326 -6.965 22.690 1.00 98.06 424 VAL A C 1
ATOM 3227 O O . VAL A 1 424 ? -20.180 -6.573 23.848 1.00 98.06 424 VAL A O 1
ATOM 3230 N N . VAL A 1 425 ? -20.918 -6.228 21.746 1.00 98.31 425 VAL A N 1
ATOM 3231 C CA . VAL A 1 425 ? -21.439 -4.870 21.980 1.00 98.31 425 VAL A CA 1
ATOM 3232 C C . VAL A 1 425 ? -22.560 -4.889 23.018 1.00 98.31 425 VAL A C 1
ATOM 3234 O O . VAL A 1 425 ? -22.516 -4.122 23.977 1.00 98.31 425 VAL A O 1
ATOM 3237 N N . LEU A 1 426 ? -23.524 -5.804 22.873 1.00 98.38 426 LEU A N 1
ATOM 3238 C CA . LEU A 1 426 ? -24.643 -5.955 23.807 1.00 98.38 426 LEU A CA 1
ATOM 3239 C C . LEU A 1 426 ? -24.170 -6.277 25.226 1.00 98.38 426 LEU A C 1
ATOM 3241 O O . LEU A 1 426 ? -24.712 -5.741 26.186 1.00 98.38 426 LEU A O 1
ATOM 3245 N N . ARG A 1 427 ? -23.140 -7.118 25.372 1.00 98.12 427 ARG A N 1
ATOM 3246 C CA . ARG A 1 427 ? -22.576 -7.455 26.684 1.00 98.12 427 ARG A CA 1
ATOM 3247 C C . ARG A 1 427 ? -21.936 -6.250 27.368 1.00 98.12 427 ARG A C 1
ATOM 3249 O O . ARG A 1 427 ? -22.107 -6.094 28.569 1.00 98.12 427 ARG A O 1
ATOM 3256 N N . LEU A 1 428 ? -21.198 -5.424 26.624 1.00 97.62 428 LEU A N 1
ATOM 3257 C CA . LEU A 1 428 ? -20.543 -4.234 27.178 1.00 97.62 428 LEU A CA 1
ATOM 3258 C C . LEU A 1 428 ? -21.542 -3.124 27.527 1.00 97.62 428 LEU A C 1
ATOM 3260 O O . LEU A 1 428 ? -21.323 -2.396 28.488 1.00 97.62 428 LEU A O 1
ATOM 3264 N N . LEU A 1 429 ? -22.642 -3.013 26.778 1.00 97.88 429 LEU A N 1
ATOM 3265 C CA . LEU A 1 429 ? -23.699 -2.032 27.035 1.00 97.88 429 LEU A CA 1
ATOM 3266 C C . LEU A 1 429 ? -24.787 -2.545 27.995 1.00 97.88 429 LEU A C 1
ATOM 3268 O O . LEU A 1 429 ? -25.705 -1.798 28.333 1.00 97.88 429 LEU A O 1
ATOM 3272 N N . ALA A 1 430 ? -24.704 -3.799 28.446 1.00 98.12 430 ALA A N 1
ATOM 3273 C CA . ALA A 1 430 ? -25.696 -4.396 29.331 1.00 98.12 430 ALA A CA 1
ATOM 3274 C C . ALA A 1 430 ? -25.885 -3.551 30.600 1.00 98.12 430 ALA A C 1
ATOM 3276 O O . ALA A 1 430 ? -24.924 -3.131 31.245 1.00 98.12 430 ALA A O 1
ATOM 3277 N N . PHE A 1 431 ? -27.144 -3.295 30.952 1.00 97.94 431 PHE A N 1
ATOM 3278 C CA . PHE A 1 431 ? -27.474 -2.499 32.129 1.00 97.94 431 PHE A CA 1
ATOM 3279 C C . PHE A 1 431 ? -27.116 -3.233 33.427 1.00 97.94 431 PHE A C 1
ATOM 3281 O O . PHE A 1 431 ? -27.484 -4.397 33.607 1.00 97.94 431 PHE A O 1
ATOM 3288 N N . ASN A 1 432 ? -26.470 -2.523 34.354 1.00 96.75 432 ASN A N 1
ATOM 3289 C CA . ASN A 1 432 ? -26.177 -2.998 35.702 1.00 96.75 432 ASN A CA 1
ATOM 3290 C C . ASN A 1 432 ? -26.799 -2.026 36.728 1.00 96.75 432 ASN A C 1
ATOM 3292 O O . ASN A 1 432 ? -26.383 -0.868 36.750 1.00 96.75 432 ASN A O 1
ATOM 3296 N N . PRO A 1 433 ? -27.761 -2.461 37.569 1.00 94.88 433 PRO A N 1
ATOM 3297 C CA . PRO A 1 433 ? -28.402 -1.588 38.559 1.00 94.88 433 PRO A CA 1
ATOM 3298 C C . PRO A 1 433 ? -27.425 -1.053 39.615 1.00 94.88 433 PRO A C 1
ATOM 3300 O O . PRO A 1 433 ? -27.635 0.039 40.129 1.00 94.88 433 PRO A O 1
ATOM 3303 N N . ASP A 1 434 ? -26.326 -1.767 39.877 1.00 96.00 434 ASP A N 1
ATOM 3304 C CA . ASP A 1 434 ? -25.298 -1.366 40.845 1.00 96.00 434 ASP A CA 1
ATOM 3305 C C . ASP A 1 434 ? -24.211 -0.462 40.226 1.00 96.00 434 ASP A C 1
ATOM 3307 O O . ASP A 1 434 ? -23.172 -0.190 40.839 1.00 96.00 434 ASP A O 1
ATOM 3311 N N . ALA A 1 435 ? -24.386 -0.033 38.971 1.00 95.38 435 ALA A N 1
ATOM 3312 C CA . ALA A 1 435 ? -23.410 0.804 38.293 1.00 95.38 435 ALA A CA 1
ATOM 3313 C C . ALA A 1 435 ? -23.364 2.221 38.876 1.00 95.38 435 ALA A C 1
ATOM 3315 O O . ALA A 1 435 ? -24.382 2.839 39.161 1.00 95.38 435 ALA A O 1
ATOM 3316 N N . LYS A 1 436 ? -22.148 2.764 38.982 1.00 96.38 436 LYS A N 1
ATOM 3317 C CA . LYS A 1 436 ? -21.901 4.160 39.392 1.00 96.38 436 LYS A CA 1
ATOM 3318 C C . LYS A 1 436 ? -21.682 5.104 38.211 1.00 96.38 436 LYS A C 1
ATOM 3320 O O . LYS A 1 436 ? -21.632 6.315 38.380 1.00 96.38 436 LYS A O 1
ATOM 3325 N N . GLN A 1 437 ? -21.473 4.538 37.029 1.00 96.38 437 GLN A N 1
ATOM 3326 C CA . GLN A 1 437 ? -21.181 5.250 35.795 1.00 96.38 437 GLN A CA 1
ATOM 3327 C C . GLN A 1 437 ? -21.677 4.420 34.613 1.00 96.38 437 GLN A C 1
ATOM 3329 O O . GLN A 1 437 ? -21.767 3.193 34.699 1.00 96.38 437 GLN A O 1
ATOM 3334 N N . VAL A 1 438 ? -21.944 5.094 33.500 1.00 96.88 438 VAL A N 1
ATOM 3335 C CA . VAL A 1 438 ? -22.250 4.441 32.227 1.00 96.88 438 VAL A CA 1
ATOM 3336 C C . VAL A 1 438 ? -21.037 3.670 31.673 1.00 96.88 438 VAL A C 1
ATOM 3338 O O . VAL A 1 438 ? -19.896 3.989 32.020 1.00 96.88 438 VAL A O 1
ATOM 3341 N N . PRO A 1 439 ? -21.240 2.666 30.797 1.00 96.56 439 PRO A N 1
ATOM 3342 C CA . PRO A 1 439 ? -20.151 1.830 30.291 1.00 96.56 439 PRO A CA 1
ATOM 3343 C C . PRO A 1 439 ? -19.289 2.500 29.206 1.00 96.56 439 PRO A C 1
ATOM 3345 O O . PRO A 1 439 ? -18.263 1.937 28.833 1.00 96.56 439 PRO A O 1
ATOM 3348 N N . TRP A 1 440 ? -19.660 3.683 28.695 1.00 96.00 440 TRP A N 1
ATOM 3349 C CA . TRP A 1 440 ? -18.821 4.464 27.774 1.00 96.00 440 TRP A CA 1
ATOM 3350 C C . TRP A 1 440 ? -18.174 5.671 28.462 1.00 96.00 440 TRP A C 1
ATOM 3352 O O . TRP A 1 440 ? -18.721 6.241 29.402 1.00 96.00 440 TRP A O 1
ATOM 3362 N N . LYS A 1 441 ? -17.010 6.114 27.978 1.00 94.06 441 LYS A N 1
ATOM 3363 C CA . LYS A 1 441 ? -16.281 7.243 28.575 1.00 94.06 441 LYS A CA 1
ATOM 3364 C C . LYS A 1 441 ? -16.510 8.575 27.871 1.00 94.06 441 LYS A C 1
ATOM 3366 O O . LYS A 1 441 ? -15.758 8.911 26.968 1.00 94.06 441 LYS A O 1
ATOM 3371 N N . GLY A 1 442 ? -17.436 9.393 28.367 1.00 87.00 442 GLY A N 1
ATOM 3372 C CA . GLY A 1 442 ? -17.600 10.804 27.971 1.00 87.00 442 GLY A CA 1
ATOM 3373 C C . GLY A 1 442 ? -17.986 11.019 26.501 1.00 87.00 442 GLY A C 1
ATOM 3374 O O . GLY A 1 442 ? -17.803 10.141 25.668 1.00 87.00 442 GLY A O 1
ATOM 3375 N N . GLY A 1 443 ? -18.507 12.196 26.147 1.00 92.38 443 GLY A N 1
ATOM 3376 C CA . GLY A 1 443 ? -18.882 12.529 24.764 1.00 92.38 443 GLY A CA 1
ATOM 3377 C C . GLY A 1 443 ? -19.918 11.572 24.137 1.00 92.38 443 GLY A C 1
ATOM 3378 O O . GLY A 1 443 ? -20.707 10.955 24.852 1.00 92.38 443 GLY A O 1
ATOM 3379 N N . PRO A 1 444 ? -19.938 11.429 22.797 1.00 96.12 444 PRO A N 1
ATOM 3380 C CA . PRO A 1 444 ? -20.901 10.568 22.116 1.00 96.12 444 PRO A CA 1
ATOM 3381 C C . PRO A 1 444 ? -20.713 9.080 22.443 1.00 96.12 444 PRO A C 1
ATOM 3383 O O . PRO A 1 444 ? -19.581 8.582 22.489 1.00 96.12 444 PRO A O 1
ATOM 3386 N N . LEU A 1 445 ? -21.841 8.380 22.582 1.00 97.56 445 LEU A N 1
ATOM 3387 C CA . LEU A 1 445 ? -21.951 6.926 22.569 1.00 97.56 445 LEU A CA 1
ATOM 3388 C C . LEU A 1 445 ? -21.923 6.472 21.108 1.00 97.56 445 LEU A C 1
ATOM 3390 O O . LEU A 1 445 ? -22.853 6.752 20.352 1.00 97.56 445 LEU A O 1
ATOM 3394 N N . PHE A 1 446 ? -20.848 5.797 20.714 1.00 97.88 446 PHE A N 1
ATOM 3395 C CA . PHE A 1 446 ? -20.732 5.212 19.385 1.00 97.88 446 PHE A CA 1
ATOM 3396 C C . PHE A 1 446 ? -21.267 3.785 19.395 1.00 97.88 446 PHE A C 1
ATOM 3398 O O . PHE A 1 446 ? -20.910 2.990 20.263 1.00 97.88 446 PHE A O 1
ATOM 3405 N N . LEU A 1 447 ? -22.084 3.460 18.398 1.00 97.81 447 LEU A N 1
ATOM 3406 C CA . LEU A 1 447 ? -22.504 2.100 18.091 1.00 97.81 447 LEU A CA 1
ATOM 3407 C C . LEU A 1 447 ? -22.002 1.736 16.689 1.00 97.81 447 LEU A C 1
ATOM 3409 O O . LEU A 1 447 ? -21.988 2.599 15.806 1.00 97.81 447 LEU A O 1
ATOM 3413 N N . PRO A 1 448 ? -21.581 0.483 16.453 1.00 97.56 448 PRO A N 1
ATOM 3414 C CA . PRO A 1 448 ? -21.204 0.060 15.118 1.00 97.56 448 PRO A CA 1
ATOM 3415 C C . PRO A 1 448 ? -22.445 -0.042 14.227 1.00 97.56 448 PRO A C 1
ATOM 3417 O O . PRO A 1 448 ? -23.530 -0.409 14.683 1.00 97.56 448 PRO A O 1
ATOM 3420 N N . GLY A 1 449 ? -22.280 0.259 12.940 1.00 96.12 449 GLY A N 1
ATOM 3421 C CA . GLY A 1 449 ? -23.327 0.044 11.943 1.00 96.12 449 GLY A CA 1
ATOM 3422 C C . GLY A 1 449 ? -23.504 -1.448 11.679 1.00 96.12 449 GLY A C 1
ATOM 3423 O O . GLY A 1 449 ? -22.768 -2.008 10.871 1.00 96.12 449 GLY A O 1
ATOM 3424 N N . LEU A 1 450 ? -24.442 -2.089 12.381 1.00 97.00 450 LEU A N 1
ATOM 3425 C CA . LEU A 1 450 ? -24.759 -3.513 12.241 1.00 97.00 450 LEU A CA 1
ATOM 3426 C C . LEU A 1 450 ? -26.127 -3.717 11.587 1.00 97.00 450 LEU A C 1
ATOM 3428 O O . LEU A 1 450 ? -27.022 -2.879 11.704 1.00 97.00 450 LEU A O 1
ATOM 3432 N N . GLN A 1 451 ? -26.315 -4.880 10.964 1.00 96.56 451 GLN A N 1
ATOM 3433 C CA . GLN A 1 451 ? -27.641 -5.403 10.635 1.00 96.56 451 GLN A CA 1
ATOM 3434 C C . GLN A 1 451 ? -28.183 -6.157 11.850 1.00 96.56 451 GLN A C 1
ATOM 3436 O O . GLN A 1 451 ? -27.931 -7.347 12.025 1.00 96.56 451 GLN A O 1
ATOM 3441 N N . TRP A 1 452 ? -28.866 -5.434 12.734 1.00 97.25 452 TRP A N 1
ATOM 3442 C CA . TRP A 1 452 ? -29.417 -6.002 13.960 1.00 97.25 452 TRP A CA 1
ATOM 3443 C C . TRP A 1 452 ? -30.553 -6.979 13.650 1.00 97.25 452 TRP A C 1
ATOM 3445 O O . TRP A 1 452 ? -31.444 -6.672 12.860 1.00 97.25 452 TRP A O 1
ATOM 3455 N N . THR A 1 453 ? -30.568 -8.138 14.306 1.00 97.56 453 THR A N 1
ATOM 3456 C CA . THR A 1 453 ? -31.783 -8.965 14.341 1.00 97.56 453 THR A CA 1
ATOM 3457 C C . THR A 1 453 ? -32.823 -8.328 15.265 1.00 97.56 453 THR A C 1
ATOM 3459 O O . THR A 1 453 ? -32.484 -7.498 16.111 1.00 97.56 453 THR A O 1
ATOM 3462 N N . LYS A 1 454 ? -34.094 -8.735 15.152 1.00 97.75 454 LYS A N 1
ATOM 3463 C CA . LYS A 1 454 ? -35.167 -8.247 16.036 1.00 97.75 454 LYS A CA 1
ATOM 3464 C C . LYS A 1 454 ? -34.820 -8.416 17.520 1.00 97.75 454 LYS A C 1
ATOM 3466 O O . LYS A 1 454 ? -34.976 -7.475 18.294 1.00 97.75 454 LYS A O 1
ATOM 3471 N N . ASP A 1 455 ? -34.287 -9.577 17.892 1.00 98.19 455 ASP A N 1
ATOM 3472 C CA . ASP A 1 455 ? -33.911 -9.873 19.277 1.00 98.19 455 ASP A CA 1
ATOM 3473 C C . ASP A 1 455 ? -32.735 -9.006 19.743 1.00 98.19 455 ASP A C 1
ATOM 3475 O O . ASP A 1 455 ? -32.767 -8.446 20.838 1.00 98.19 455 ASP A O 1
ATOM 3479 N N . GLN A 1 456 ? -31.711 -8.835 18.901 1.00 98.25 456 GLN A N 1
ATOM 3480 C CA . GLN A 1 456 ? -30.554 -8.002 19.235 1.00 98.25 456 GLN A CA 1
ATOM 3481 C C . GLN A 1 456 ? -30.929 -6.518 19.337 1.00 98.25 456 GLN A C 1
ATOM 3483 O O . GLN A 1 456 ? -30.506 -5.850 20.279 1.00 98.25 456 GLN A O 1
ATOM 3488 N N . ALA A 1 457 ? -31.748 -6.009 18.409 1.00 98.25 457 ALA A N 1
ATOM 3489 C CA . ALA A 1 457 ? -32.280 -4.649 18.463 1.00 98.25 457 ALA A CA 1
ATOM 3490 C C . ALA A 1 457 ? -33.105 -4.437 19.739 1.00 98.25 457 ALA A C 1
ATOM 3492 O O . ALA A 1 457 ? -32.964 -3.408 20.396 1.00 98.25 457 ALA A O 1
ATOM 3493 N N . GLY A 1 458 ? -33.905 -5.432 20.134 1.00 98.31 458 GLY A N 1
ATOM 3494 C CA . GLY A 1 458 ? -34.701 -5.381 21.357 1.00 98.31 458 GLY A CA 1
ATOM 3495 C C . GLY A 1 458 ? -33.837 -5.312 22.610 1.00 98.31 458 GLY A C 1
ATOM 3496 O O . GLY A 1 458 ? -34.064 -4.456 23.458 1.00 98.31 458 GLY A O 1
ATOM 3497 N N . LEU A 1 459 ? -32.800 -6.149 22.704 1.00 98.31 459 LEU A N 1
ATOM 3498 C CA . LEU A 1 459 ? -31.841 -6.111 23.814 1.00 98.31 459 LEU A CA 1
ATOM 3499 C C . LEU A 1 459 ? -31.066 -4.788 23.879 1.00 98.31 459 LEU A C 1
ATOM 3501 O O . LEU A 1 459 ? -30.807 -4.277 24.972 1.00 98.31 459 LEU A O 1
ATOM 3505 N N . LEU A 1 460 ? -30.703 -4.230 22.722 1.00 98.38 460 LEU A N 1
ATOM 3506 C CA . LEU A 1 460 ? -30.002 -2.955 22.625 1.00 98.38 460 LEU A CA 1
ATOM 3507 C C . LEU A 1 460 ? -30.883 -1.791 23.098 1.00 98.38 460 LEU A C 1
ATOM 3509 O O . LEU A 1 460 ? -30.457 -1.021 23.959 1.00 98.38 460 LEU A O 1
ATOM 3513 N N . VAL A 1 461 ? -32.111 -1.682 22.576 1.00 98.44 461 VAL A N 1
ATOM 3514 C CA . VAL A 1 461 ? -33.075 -0.641 22.974 1.00 98.44 461 VAL A CA 1
ATOM 3515 C C . VAL A 1 461 ? -33.426 -0.774 24.454 1.00 98.44 461 VAL A C 1
ATOM 3517 O O . VAL A 1 461 ? -33.339 0.214 25.178 1.00 98.44 461 VAL A O 1
ATOM 3520 N N . ASP A 1 462 ? -33.719 -1.985 24.935 1.00 98.62 462 ASP A N 1
ATOM 3521 C CA . ASP A 1 462 ? -34.011 -2.242 26.350 1.00 98.62 462 ASP A CA 1
ATOM 3522 C C . ASP A 1 462 ? -32.859 -1.787 27.261 1.00 98.62 462 ASP A C 1
ATOM 3524 O O . ASP A 1 462 ? -33.094 -1.111 28.263 1.00 98.62 462 ASP A O 1
ATOM 3528 N N . SER A 1 463 ? -31.608 -2.087 26.889 1.00 98.38 463 SER A N 1
ATOM 3529 C CA . SER A 1 463 ? -30.424 -1.658 27.646 1.00 98.38 463 SER A CA 1
ATOM 3530 C C . SER A 1 463 ? -30.262 -0.136 27.648 1.00 98.38 463 SER A C 1
ATOM 3532 O O . SER A 1 463 ? -30.020 0.446 28.704 1.00 98.38 463 SER A O 1
ATOM 3534 N N . MET A 1 464 ? -30.431 0.527 26.499 1.00 98.50 464 MET A N 1
ATOM 3535 C CA . MET A 1 464 ? -30.318 1.988 26.401 1.00 98.50 464 MET A CA 1
ATOM 3536 C C . MET A 1 464 ? -31.428 2.716 27.167 1.00 98.50 464 MET A C 1
ATOM 3538 O O . MET A 1 464 ? -31.135 3.687 27.857 1.00 98.50 464 MET A O 1
ATOM 3542 N N . VAL A 1 465 ? -32.675 2.232 27.116 1.00 98.50 465 VAL A N 1
ATOM 3543 C CA . VAL A 1 465 ? -33.791 2.794 27.899 1.00 98.50 465 VAL A CA 1
ATOM 3544 C C . VAL A 1 465 ? -33.522 2.655 29.397 1.00 98.50 465 VAL A C 1
ATOM 3546 O O . VAL A 1 465 ? -33.712 3.611 30.142 1.00 98.50 465 VAL A O 1
ATOM 3549 N N . ARG A 1 466 ? -33.012 1.505 29.856 1.00 98.56 466 ARG A N 1
ATOM 3550 C CA . ARG A 1 466 ? -32.634 1.317 31.268 1.00 98.56 466 ARG A CA 1
ATOM 3551 C C . ARG A 1 466 ? -31.541 2.286 31.709 1.00 98.56 466 ARG A C 1
ATOM 3553 O O . ARG A 1 466 ? -31.686 2.918 32.751 1.00 98.56 466 ARG A O 1
ATOM 3560 N N . TRP A 1 467 ? -30.483 2.435 30.907 1.00 98.25 467 TRP A N 1
ATOM 3561 C CA . TRP A 1 467 ? -29.433 3.421 31.171 1.00 98.25 467 TRP A CA 1
ATOM 3562 C C . TRP A 1 467 ? -29.974 4.850 31.194 1.00 98.25 467 TRP A C 1
ATOM 3564 O O . TRP A 1 467 ? -29.537 5.637 32.026 1.00 98.25 467 TRP A O 1
ATOM 3574 N N . TYR A 1 468 ? -30.937 5.176 30.330 1.00 98.25 468 TYR A N 1
ATOM 3575 C CA . TYR A 1 468 ? -31.555 6.499 30.278 1.00 98.25 468 TYR A CA 1
ATOM 3576 C C . TYR A 1 468 ? -32.357 6.803 31.549 1.00 98.25 468 TYR A C 1
ATOM 3578 O O . TYR A 1 468 ? -32.143 7.827 32.191 1.00 98.25 468 TYR A O 1
ATOM 3586 N N . VAL A 1 469 ? -33.237 5.881 31.953 1.00 98.06 469 VAL A N 1
ATOM 3587 C CA . VAL A 1 469 ? -34.056 6.010 33.171 1.00 98.06 469 VAL A CA 1
ATOM 3588 C C . VAL A 1 469 ? -33.172 6.108 34.416 1.00 98.06 469 VAL A C 1
ATOM 3590 O O . VAL A 1 469 ? -33.426 6.927 35.297 1.00 98.06 469 VAL A O 1
ATOM 3593 N N . TRP A 1 470 ? -32.114 5.295 34.482 1.00 97.81 470 TRP A N 1
ATOM 3594 C CA . TRP A 1 470 ? -31.123 5.369 35.552 1.00 97.81 470 TRP A CA 1
ATOM 3595 C C . TRP A 1 470 ? -30.401 6.723 35.564 1.00 97.81 470 TRP A C 1
ATOM 3597 O O . TRP A 1 470 ? -30.322 7.353 36.613 1.00 97.81 470 TRP A O 1
ATOM 3607 N N . ALA A 1 471 ? -29.942 7.212 34.408 1.00 97.19 471 ALA A N 1
ATOM 3608 C CA . ALA A 1 471 ? -29.228 8.482 34.313 1.00 97.19 471 ALA A CA 1
ATOM 3609 C C . ALA A 1 471 ? -30.083 9.670 34.783 1.00 97.19 471 ALA A C 1
ATOM 3611 O O . ALA A 1 471 ? -29.579 10.521 35.512 1.00 97.19 471 ALA A O 1
ATOM 3612 N N . GLU A 1 472 ? -31.374 9.709 34.436 1.00 97.06 472 GLU A N 1
ATOM 3613 C CA . GLU A 1 472 ? -32.282 10.746 34.944 1.00 97.06 472 GLU A CA 1
ATOM 3614 C C . GLU A 1 472 ? -32.530 10.633 36.451 1.00 97.06 472 GLU A C 1
ATOM 3616 O O . GLU A 1 472 ? -32.516 11.649 37.150 1.00 97.06 472 GLU A O 1
ATOM 3621 N N . ARG A 1 473 ? -32.717 9.415 36.980 1.00 96.50 473 ARG A N 1
ATOM 3622 C CA . ARG A 1 473 ? -32.889 9.190 38.428 1.00 96.50 473 ARG A CA 1
ATOM 3623 C C . ARG A 1 473 ? -31.681 9.690 39.215 1.00 96.50 473 ARG A C 1
ATOM 3625 O O . ARG A 1 473 ? -31.848 10.393 40.210 1.00 96.50 473 ARG A O 1
ATOM 3632 N N . GLU A 1 474 ? -30.484 9.351 38.747 1.00 96.88 474 GLU A N 1
ATOM 3633 C CA . GLU A 1 474 ? -29.215 9.774 39.344 1.00 96.88 474 GLU A CA 1
ATOM 3634 C C . GLU A 1 474 ? -28.870 11.243 39.028 1.00 96.88 474 GLU A C 1
ATOM 3636 O O . GLU A 1 474 ? -27.822 11.738 39.441 1.00 96.88 474 GLU A O 1
ATOM 3641 N N . LYS A 1 475 ? -29.758 11.966 38.324 1.00 96.62 475 LYS A N 1
ATOM 3642 C CA . LYS A 1 475 ? -29.605 13.376 37.931 1.00 96.62 475 LYS A CA 1
ATOM 3643 C C . LYS A 1 475 ? -28.303 13.641 37.174 1.00 96.62 475 LYS A C 1
ATOM 3645 O O . LYS A 1 475 ? -27.657 14.674 37.365 1.00 96.62 475 LYS A O 1
ATOM 3650 N N . LEU A 1 476 ? -27.910 12.703 36.317 1.00 95.75 476 LEU A N 1
ATOM 3651 C CA . LEU A 1 476 ? -26.790 12.897 35.407 1.00 95.75 476 LEU A CA 1
ATOM 3652 C C . LEU A 1 476 ? -27.184 13.908 34.326 1.00 95.75 476 LEU A C 1
ATOM 3654 O O . LEU A 1 476 ? -28.320 13.922 33.858 1.00 95.75 476 LEU A O 1
ATOM 3658 N N . GLY A 1 477 ? -26.242 14.772 33.949 1.00 94.75 477 GLY A N 1
ATOM 3659 C CA . GLY A 1 477 ? -26.491 15.831 32.973 1.00 94.75 477 GLY A CA 1
ATOM 3660 C C . GLY A 1 477 ? -26.635 15.335 31.531 1.00 94.75 477 GLY A C 1
ATOM 3661 O O . GLY A 1 477 ? -26.405 14.163 31.214 1.00 94.75 477 GLY A O 1
ATOM 3662 N N . ASP A 1 478 ? -26.927 16.284 30.640 1.00 95.81 478 ASP A N 1
ATOM 3663 C CA . ASP A 1 478 ? -27.127 16.069 29.198 1.00 95.81 478 ASP A CA 1
ATOM 3664 C C . ASP A 1 478 ? -25.955 15.370 28.500 1.00 95.81 478 ASP A C 1
ATOM 3666 O O . ASP A 1 478 ? -26.133 14.727 27.465 1.00 95.81 478 ASP A O 1
ATOM 3670 N N . ASP A 1 479 ? -24.753 15.452 29.068 1.00 94.62 479 ASP A N 1
ATOM 3671 C CA . ASP A 1 479 ? -23.567 14.762 28.562 1.00 94.62 479 ASP A CA 1
ATOM 3672 C C . ASP A 1 479 ? -23.717 13.230 28.567 1.00 94.62 479 ASP A C 1
ATOM 3674 O O . ASP A 1 479 ? -23.007 12.546 27.828 1.00 94.62 479 ASP A O 1
ATOM 3678 N N . ILE A 1 480 ? -24.647 12.689 29.364 1.00 96.44 480 ILE A N 1
ATOM 3679 C CA . ILE A 1 480 ? -24.964 11.257 29.442 1.00 96.44 480 ILE A CA 1
ATOM 3680 C C . ILE A 1 480 ? -26.291 10.925 28.755 1.00 96.44 480 ILE A C 1
ATOM 3682 O O . ILE A 1 480 ? -26.353 9.972 27.973 1.00 96.44 480 ILE A O 1
ATOM 3686 N N . THR A 1 481 ? -27.347 11.700 29.011 1.00 96.50 481 THR A N 1
ATOM 3687 C CA . THR A 1 481 ? -28.690 11.412 28.481 1.00 96.50 481 THR A CA 1
ATOM 3688 C C . THR A 1 481 ? -28.772 11.666 26.976 1.00 96.50 481 THR A C 1
ATOM 3690 O O . THR A 1 481 ? -29.289 10.824 26.243 1.00 96.50 481 THR A O 1
ATOM 3693 N N . ARG A 1 482 ? -28.177 12.750 26.458 1.00 97.25 482 ARG A N 1
ATOM 3694 C CA . ARG A 1 482 ? -28.245 13.096 25.027 1.00 97.25 482 ARG A CA 1
ATOM 3695 C C . ARG A 1 482 ? -27.591 12.053 24.107 1.00 97.25 482 ARG A C 1
ATOM 3697 O O . ARG A 1 482 ? -28.194 11.722 23.086 1.00 97.25 482 ARG A O 1
ATOM 3704 N N . PRO A 1 483 ? -26.408 11.479 24.410 1.00 97.19 483 PRO A N 1
ATOM 3705 C CA . PRO A 1 483 ? -25.878 10.351 23.643 1.00 97.19 483 PRO A CA 1
ATOM 3706 C C . PRO A 1 483 ? -26.814 9.139 23.563 1.00 97.19 483 PRO A C 1
ATOM 3708 O O . PRO A 1 483 ? -26.888 8.505 22.508 1.00 97.19 483 PRO A O 1
ATOM 3711 N N . LEU A 1 484 ? -27.531 8.824 24.645 1.00 97.88 484 LEU A N 1
ATOM 3712 C CA . LEU A 1 484 ? -28.531 7.758 24.647 1.00 97.88 484 LEU A CA 1
ATOM 3713 C C . LEU A 1 484 ? -29.720 8.125 23.759 1.00 97.88 484 LEU A C 1
ATOM 3715 O O . LEU A 1 484 ? -30.100 7.307 22.928 1.00 97.88 484 LEU A O 1
ATOM 3719 N N . GLU A 1 485 ? -30.254 9.350 23.855 1.00 97.50 485 GLU A N 1
ATOM 3720 C CA . GLU A 1 485 ? -31.344 9.798 22.972 1.00 97.50 485 GLU A CA 1
ATOM 3721 C C . GLU A 1 485 ? -30.956 9.717 21.504 1.00 97.50 485 GLU A C 1
ATOM 3723 O O . GLU A 1 485 ? -31.724 9.223 20.686 1.00 97.50 485 GLU A O 1
ATOM 3728 N N . ASN A 1 486 ? -29.755 10.183 21.161 1.00 97.12 486 ASN A N 1
ATOM 3729 C CA . ASN A 1 486 ? -29.280 10.180 19.783 1.00 97.12 486 ASN A CA 1
ATOM 3730 C C . ASN A 1 486 ? -29.269 8.760 19.200 1.00 97.12 486 ASN A C 1
ATOM 3732 O O . ASN A 1 486 ? -29.679 8.565 18.057 1.00 97.12 486 ASN A O 1
ATOM 3736 N N . ASN A 1 487 ? -28.852 7.762 19.987 1.00 97.94 487 ASN A N 1
ATOM 3737 C CA . ASN A 1 487 ? -28.855 6.363 19.558 1.00 97.94 487 ASN A CA 1
ATOM 3738 C C . ASN A 1 487 ? -30.259 5.738 19.598 1.00 97.94 487 ASN A C 1
ATOM 3740 O O . ASN A 1 487 ? -30.626 5.001 18.682 1.00 97.94 487 ASN A O 1
ATOM 3744 N N . LEU A 1 488 ? -31.076 6.073 20.601 1.00 98.06 488 LEU A N 1
ATOM 3745 C CA . LEU A 1 488 ? -32.483 5.675 20.674 1.00 98.06 488 LEU A CA 1
ATOM 3746 C C . LEU A 1 488 ? -33.305 6.270 19.528 1.00 98.06 488 LEU A C 1
ATOM 3748 O O . LEU A 1 488 ? -34.292 5.676 19.133 1.00 98.06 488 LEU A O 1
ATOM 3752 N N . ARG A 1 489 ? -32.897 7.378 18.909 1.00 97.56 489 ARG A N 1
ATOM 3753 C CA . ARG A 1 489 ? -33.540 7.924 17.701 1.00 97.56 489 ARG A CA 1
ATOM 3754 C C . ARG A 1 489 ? -33.131 7.214 16.404 1.00 97.56 489 ARG A C 1
ATOM 3756 O O . ARG A 1 489 ? -33.505 7.658 15.319 1.00 97.56 489 ARG A O 1
ATOM 3763 N N . SER A 1 490 ? -32.383 6.112 16.476 1.00 96.75 490 SER A N 1
ATOM 3764 C CA . SER A 1 490 ? -32.029 5.324 15.295 1.00 96.75 490 SER A CA 1
ATOM 3765 C C . SER A 1 490 ? -33.266 4.684 14.660 1.00 96.75 490 SER A C 1
ATOM 3767 O O . SER A 1 490 ? -33.820 3.709 15.167 1.00 96.75 490 SER A O 1
ATOM 3769 N N . TYR A 1 491 ? -33.662 5.197 13.492 1.00 96.31 491 TYR A N 1
ATOM 3770 C CA . TYR A 1 491 ? -34.780 4.665 12.706 1.00 96.31 491 TYR A CA 1
ATOM 3771 C C . TYR A 1 491 ? -34.634 3.166 12.402 1.00 96.31 491 TYR A C 1
ATOM 3773 O O . TYR A 1 491 ? -35.619 2.426 12.432 1.00 96.31 491 TYR A O 1
ATOM 3781 N N . GLN A 1 492 ? -33.406 2.700 12.155 1.00 95.75 492 GLN A N 1
ATOM 3782 C CA . GLN A 1 492 ? -33.125 1.295 11.859 1.00 95.75 492 GLN A CA 1
ATOM 3783 C C . GLN A 1 492 ? -33.508 0.373 13.028 1.00 95.75 492 GLN A C 1
ATOM 3785 O O . GLN A 1 492 ? -34.058 -0.700 12.794 1.00 95.75 492 GLN A O 1
ATOM 3790 N N . LEU A 1 493 ? -33.266 0.777 14.282 1.00 97.00 493 LEU A N 1
ATOM 3791 C CA . LEU A 1 493 ? -33.583 -0.056 15.450 1.00 97.00 493 LEU A CA 1
ATOM 3792 C C . LEU A 1 493 ? -35.094 -0.263 15.590 1.00 97.00 493 LEU A C 1
ATOM 3794 O O . LEU A 1 493 ? -35.561 -1.398 15.673 1.00 97.00 493 LEU A O 1
ATOM 3798 N N . TRP A 1 494 ? -35.865 0.822 15.543 1.00 97.12 494 TRP A N 1
ATOM 3799 C CA . TRP A 1 494 ? -37.318 0.766 15.717 1.00 97.12 494 TRP A CA 1
ATOM 3800 C C . TRP A 1 494 ? -38.036 0.079 14.557 1.00 97.12 494 TRP A C 1
ATOM 3802 O O . TRP A 1 494 ? -38.961 -0.703 14.775 1.00 97.12 494 TRP A O 1
ATOM 3812 N N . THR A 1 495 ? -37.577 0.288 13.322 1.00 95.19 495 THR A N 1
ATOM 3813 C CA . THR A 1 495 ? -38.128 -0.439 12.167 1.00 95.19 495 THR A CA 1
ATOM 3814 C C . THR A 1 495 ? -37.826 -1.931 12.216 1.00 95.19 495 THR A C 1
ATOM 3816 O O . THR A 1 495 ? -38.713 -2.730 11.927 1.00 95.19 495 THR A O 1
ATOM 3819 N N . THR A 1 496 ? -36.627 -2.324 12.658 1.00 97.00 496 THR A N 1
ATOM 3820 C CA . THR A 1 496 ? -36.261 -3.738 12.872 1.00 97.00 496 THR A CA 1
ATOM 3821 C C . THR A 1 496 ? -37.160 -4.403 13.921 1.00 97.00 496 THR A C 1
ATOM 3823 O O . THR A 1 496 ? -37.505 -5.580 13.808 1.00 97.00 496 THR A O 1
ATOM 3826 N N . LEU A 1 497 ? -37.591 -3.641 14.928 1.00 97.44 497 LEU A N 1
ATOM 3827 C CA . LEU A 1 497 ? -38.527 -4.101 15.955 1.00 97.44 497 LEU A CA 1
ATOM 3828 C C . LEU A 1 497 ? -39.978 -4.213 15.466 1.00 97.44 497 LEU A C 1
ATOM 3830 O O . LEU A 1 497 ? -40.787 -4.887 16.108 1.00 97.44 497 LEU A O 1
ATOM 3834 N N . GLY A 1 498 ? -40.290 -3.625 14.309 1.00 95.06 498 GLY A N 1
ATOM 3835 C CA . GLY A 1 498 ? -41.630 -3.591 13.734 1.00 95.06 498 GLY A CA 1
ATOM 3836 C C . GLY A 1 498 ? -42.515 -2.479 14.296 1.00 95.06 498 GLY A C 1
ATOM 3837 O O . GLY A 1 498 ? -43.737 -2.588 14.183 1.00 95.06 498 GLY A O 1
ATOM 3838 N N . ASP A 1 499 ? -41.930 -1.434 14.890 1.00 91.88 499 ASP A N 1
ATOM 3839 C CA . ASP A 1 499 ? -42.697 -0.295 15.389 1.00 91.88 499 ASP A CA 1
ATOM 3840 C C . ASP A 1 499 ? -43.392 0.472 14.257 1.00 91.88 499 ASP A C 1
ATOM 3842 O O . ASP A 1 499 ? -42.804 0.756 13.209 1.00 91.88 499 ASP A O 1
ATOM 3846 N N . ARG A 1 500 ? -44.650 0.839 14.501 1.00 88.38 500 ARG A N 1
ATOM 3847 C CA . ARG A 1 500 ? -45.482 1.631 13.590 1.00 88.38 500 ARG A CA 1
ATOM 3848 C C . ARG A 1 500 ? -46.018 2.910 14.225 1.00 88.38 500 ARG A C 1
ATOM 3850 O O . ARG A 1 500 ? -46.519 3.747 13.479 1.00 88.38 500 ARG A O 1
ATOM 3857 N N . SER A 1 501 ? -45.940 3.072 15.548 1.00 88.75 501 SER A N 1
ATOM 3858 C CA . SER A 1 501 ? -46.512 4.240 16.226 1.00 88.75 501 SER A CA 1
ATOM 3859 C C . SER A 1 501 ? -45.670 5.490 15.987 1.00 88.75 501 SER A C 1
ATOM 3861 O O . SER A 1 501 ? -46.204 6.591 15.857 1.00 88.75 501 SER A O 1
ATOM 3863 N N . GLY A 1 502 ? -44.344 5.324 15.899 1.00 91.50 502 GLY A N 1
ATOM 3864 C CA . GLY A 1 502 ? -43.413 6.441 15.823 1.00 91.50 502 GLY A CA 1
ATOM 3865 C C . GLY A 1 502 ? -43.302 7.234 17.128 1.00 91.50 502 GLY A C 1
ATOM 3866 O O . GLY A 1 502 ? -42.702 8.308 17.099 1.00 91.50 502 GLY A O 1
ATOM 3867 N N . ALA A 1 503 ? -43.826 6.727 18.254 1.00 94.12 503 ALA A N 1
ATOM 3868 C CA . ALA A 1 503 ? -43.801 7.403 19.557 1.00 94.12 503 ALA A CA 1
ATOM 3869 C C . ALA A 1 503 ? -42.374 7.793 19.992 1.00 94.12 503 ALA A C 1
ATOM 3871 O O . ALA A 1 503 ? -42.135 8.881 20.519 1.00 94.12 503 ALA A O 1
ATOM 3872 N N . TRP A 1 504 ? -41.387 6.956 19.664 1.00 96.38 504 TRP A N 1
ATOM 3873 C CA . TRP A 1 504 ? -39.963 7.206 19.909 1.00 96.38 504 TRP A CA 1
ATOM 3874 C C . TRP A 1 504 ? -39.408 8.456 19.204 1.00 96.38 504 TRP A C 1
ATOM 3876 O O . TRP A 1 504 ? -38.387 9.002 19.620 1.00 96.38 504 TRP A O 1
ATOM 3886 N N . ARG A 1 505 ? -40.051 8.951 18.137 1.00 96.12 505 ARG A N 1
ATOM 3887 C CA . ARG A 1 505 ? -39.574 10.133 17.393 1.00 96.12 505 ARG A CA 1
ATOM 3888 C C . ARG A 1 505 ? -39.743 11.423 18.180 1.00 96.12 505 ARG A C 1
ATOM 3890 O O . ARG A 1 505 ? -38.962 12.350 17.990 1.00 96.12 505 ARG A O 1
ATOM 3897 N N . SER A 1 506 ? -40.743 11.492 19.050 1.00 96.00 506 SER A N 1
ATOM 3898 C CA . SER A 1 506 ? -41.021 12.651 19.902 1.00 96.00 506 SER A CA 1
ATOM 3899 C C . SER A 1 506 ? -40.700 12.400 21.371 1.00 96.00 506 SER A C 1
ATOM 3901 O O . SER A 1 506 ? -40.843 13.318 22.171 1.00 96.00 506 SER A O 1
ATOM 3903 N N . ALA A 1 507 ? -40.265 11.189 21.734 1.00 97.06 507 ALA A N 1
ATOM 3904 C CA . ALA A 1 507 ? -39.919 10.861 23.108 1.00 97.06 507 ALA A CA 1
ATOM 3905 C C . ALA A 1 507 ? -38.823 11.798 23.639 1.00 97.06 507 ALA A C 1
ATOM 3907 O O . ALA A 1 507 ? -37.800 12.019 22.982 1.00 97.06 507 ALA A O 1
ATOM 3908 N N . GLN A 1 508 ? -39.080 12.372 24.811 1.00 96.19 508 GLN A N 1
ATOM 3909 C CA . GLN A 1 508 ? -38.171 13.218 25.578 1.00 96.19 508 GLN A CA 1
ATOM 3910 C C . GLN A 1 508 ? -38.369 12.882 27.056 1.00 96.19 508 GLN A C 1
ATOM 3912 O O . GLN A 1 508 ? -39.499 12.887 27.547 1.00 96.19 508 GLN A O 1
ATOM 3917 N N . GLY A 1 509 ? -37.280 12.567 27.750 1.00 96.94 509 GLY A N 1
ATOM 3918 C CA . GLY A 1 509 ? -37.314 12.152 29.148 1.00 96.94 509 GLY A CA 1
ATOM 3919 C C . GLY A 1 509 ? -37.657 10.676 29.378 1.00 96.94 509 GLY A C 1
ATOM 3920 O O . GLY A 1 509 ? -38.150 9.972 28.488 1.00 96.94 509 GLY A O 1
ATOM 3921 N N . ALA A 1 510 ? -37.384 10.183 30.591 1.00 97.12 510 ALA A N 1
ATOM 3922 C CA . ALA A 1 510 ? -37.422 8.754 30.906 1.00 97.12 510 ALA A CA 1
ATOM 3923 C C . ALA A 1 510 ? -38.815 8.148 30.734 1.00 97.12 510 ALA A C 1
ATOM 3925 O O . ALA A 1 510 ? -38.940 7.043 30.206 1.00 97.12 510 ALA A O 1
ATOM 3926 N N . THR A 1 511 ? -39.863 8.872 31.136 1.00 97.50 511 THR A N 1
ATOM 3927 C CA . THR A 1 511 ? -41.255 8.419 31.006 1.00 97.50 511 THR A CA 1
ATOM 3928 C C . THR A 1 511 ? -41.622 8.181 29.544 1.00 97.50 511 THR A C 1
ATOM 3930 O O . THR A 1 511 ? -42.094 7.101 29.205 1.00 97.50 511 THR A O 1
ATOM 3933 N N . ALA A 1 512 ? -41.330 9.141 28.661 1.00 97.81 512 ALA A N 1
ATOM 3934 C CA . ALA A 1 512 ? -41.680 9.027 27.249 1.00 97.81 512 ALA A CA 1
ATOM 3935 C C . ALA A 1 512 ? -40.897 7.904 26.548 1.00 97.81 512 ALA A C 1
ATOM 3937 O O . ALA A 1 512 ? -41.456 7.183 25.723 1.00 97.81 512 ALA A O 1
ATOM 3938 N N . TRP A 1 513 ? -39.617 7.715 26.893 1.00 98.12 513 TRP A N 1
ATOM 3939 C CA . TRP A 1 513 ? -38.821 6.599 26.371 1.00 98.12 513 TRP A CA 1
ATOM 3940 C C . TRP A 1 513 ? -39.297 5.234 26.886 1.00 98.12 513 TRP A C 1
ATOM 3942 O O . TRP A 1 513 ? -39.313 4.268 26.121 1.00 98.12 513 TRP A O 1
ATOM 3952 N N . LEU A 1 514 ? -39.717 5.143 28.152 1.00 97.81 514 LEU A N 1
ATOM 3953 C CA . LEU A 1 514 ? -40.318 3.932 28.717 1.00 97.81 514 LEU A CA 1
ATOM 3954 C C . LEU A 1 514 ? -41.647 3.585 28.049 1.00 97.81 514 LEU A C 1
ATOM 3956 O O . LEU A 1 514 ? -41.869 2.416 27.743 1.00 97.81 514 LEU A O 1
ATOM 3960 N N . ASP A 1 515 ? -42.506 4.577 27.820 1.00 97.50 515 ASP A N 1
ATOM 3961 C CA . ASP A 1 515 ? -43.799 4.386 27.161 1.00 97.50 515 ASP A CA 1
ATOM 3962 C C . ASP A 1 515 ? -43.612 3.933 25.710 1.00 97.50 515 ASP A C 1
ATOM 3964 O O . ASP A 1 515 ? -44.184 2.921 25.310 1.00 97.50 515 ASP A O 1
ATOM 3968 N N . ALA A 1 516 ? -42.717 4.587 24.959 1.00 97.31 516 ALA A N 1
ATOM 3969 C CA . ALA A 1 516 ? -42.378 4.172 23.598 1.00 97.31 516 ALA A CA 1
ATOM 3970 C C . ALA A 1 516 ? -41.841 2.728 23.547 1.00 97.31 516 ALA A C 1
ATOM 3972 O O . ALA A 1 516 ? -42.171 1.967 22.639 1.00 97.31 516 ALA A O 1
ATOM 3973 N N . TRP A 1 517 ? -41.033 2.312 24.529 1.00 97.94 517 TRP A N 1
ATOM 3974 C CA . TRP A 1 517 ? -40.557 0.928 24.607 1.00 97.94 517 TRP A CA 1
ATOM 3975 C C . TRP A 1 517 ? -41.659 -0.063 25.018 1.00 97.94 517 TRP A C 1
ATOM 3977 O O . TRP A 1 517 ? -41.694 -1.192 24.518 1.00 97.94 517 TRP A O 1
ATOM 3987 N N . ALA A 1 518 ? -42.585 0.345 25.891 1.00 97.38 518 ALA A N 1
ATOM 3988 C CA . ALA A 1 518 ? -43.692 -0.482 26.368 1.00 97.38 518 ALA A CA 1
ATOM 3989 C C . ALA A 1 518 ? -44.672 -0.874 25.254 1.00 97.38 518 ALA A C 1
ATOM 3991 O O . ALA A 1 518 ? -45.242 -1.963 25.313 1.00 97.38 518 ALA A O 1
ATOM 3992 N N . GLU A 1 519 ? -44.827 -0.049 24.218 1.00 96.38 519 GLU A N 1
ATOM 3993 C CA . GLU A 1 519 ? -45.655 -0.382 23.050 1.00 96.38 519 GLU A CA 1
ATOM 3994 C C . GLU A 1 519 ? -45.160 -1.632 22.304 1.00 96.38 519 GLU A C 1
ATOM 3996 O O . GLU A 1 519 ? -45.954 -2.356 21.704 1.00 96.38 519 GLU A O 1
ATOM 4001 N N . ILE A 1 520 ? -43.857 -1.924 22.381 1.00 96.69 520 ILE A N 1
ATOM 4002 C CA . ILE A 1 520 ? -43.231 -3.073 21.712 1.00 96.69 520 ILE A CA 1
ATOM 4003 C C . ILE A 1 520 ? -43.003 -4.222 22.691 1.00 96.69 520 ILE A C 1
ATOM 4005 O O . ILE A 1 520 ? -43.331 -5.371 22.400 1.00 96.69 520 ILE A O 1
ATOM 4009 N N . ALA A 1 521 ? -42.416 -3.928 23.853 1.00 97.06 521 ALA A N 1
ATOM 4010 C CA . ALA A 1 521 ? -42.014 -4.934 24.834 1.00 97.06 521 ALA A CA 1
ATOM 4011 C C . ALA A 1 521 ? -43.123 -5.303 25.837 1.00 97.06 521 ALA A C 1
ATOM 4013 O O . ALA A 1 521 ? -42.974 -6.254 26.611 1.00 97.06 521 ALA A O 1
ATOM 4014 N N . GLY A 1 522 ? -44.230 -4.559 25.826 1.00 97.44 522 GLY A N 1
ATOM 4015 C CA . GLY A 1 522 ? -45.368 -4.707 26.721 1.00 97.44 522 GLY A CA 1
ATOM 4016 C C . GLY A 1 522 ? -45.185 -4.010 28.072 1.00 97.44 522 GLY A C 1
ATOM 4017 O O . GLY A 1 522 ? -44.082 -3.892 28.613 1.00 97.44 522 GLY A O 1
ATOM 4018 N N . GLU A 1 523 ? -46.308 -3.630 28.685 1.00 97.56 523 GLU A N 1
ATOM 4019 C CA . GLU A 1 523 ? -46.340 -2.913 29.969 1.00 97.56 523 GLU A CA 1
ATOM 4020 C C . GLU A 1 523 ? -45.639 -3.688 31.099 1.00 97.56 523 GLU A C 1
ATOM 4022 O O . GLU A 1 523 ? -44.960 -3.113 31.949 1.00 97.56 523 GLU A O 1
ATOM 4027 N N . LYS A 1 524 ? -45.704 -5.026 31.068 1.00 97.88 524 LYS A N 1
ATOM 4028 C CA . LYS A 1 524 ? -44.988 -5.883 32.024 1.00 97.88 524 LYS A CA 1
ATOM 4029 C C . LYS A 1 524 ? -43.479 -5.613 32.016 1.00 97.88 524 LYS A C 1
ATOM 4031 O O . LYS A 1 524 ? -42.861 -5.630 33.080 1.00 97.88 524 LYS A O 1
ATOM 4036 N N . ARG A 1 525 ? -42.874 -5.365 30.847 1.00 97.69 525 ARG A N 1
ATOM 4037 C CA . ARG A 1 525 ? -41.436 -5.081 30.744 1.00 97.69 525 ARG A CA 1
ATOM 4038 C C . ARG A 1 525 ? -41.096 -3.700 31.295 1.00 97.69 525 ARG A C 1
ATOM 4040 O O . ARG A 1 525 ? -40.118 -3.583 32.029 1.00 97.69 525 ARG A O 1
ATOM 4047 N N . LYS A 1 526 ? -41.926 -2.690 31.028 1.00 97.69 526 LYS A N 1
ATOM 4048 C CA . LYS A 1 526 ? -41.797 -1.353 31.629 1.00 97.69 526 LYS A CA 1
ATOM 4049 C C . LYS A 1 526 ? -41.808 -1.419 33.158 1.00 97.69 526 LYS A C 1
ATOM 4051 O O . LYS A 1 526 ? -40.891 -0.905 33.794 1.00 97.69 526 LYS A O 1
ATOM 4056 N N . GLN A 1 527 ? -42.757 -2.150 33.746 1.00 97.75 527 GLN A N 1
ATOM 4057 C CA . GLN A 1 527 ? -42.810 -2.348 35.201 1.00 97.75 527 GLN A CA 1
ATOM 4058 C C . GLN A 1 527 ? -41.569 -3.076 35.745 1.00 97.75 527 GLN A C 1
ATOM 4060 O O . GLN A 1 527 ? -41.066 -2.738 36.814 1.00 97.75 527 GLN A O 1
ATOM 4065 N N . GLN A 1 528 ? -41.017 -4.046 35.006 1.00 97.56 528 GLN A N 1
ATOM 4066 C CA . GLN A 1 528 ? -39.752 -4.691 35.384 1.00 97.56 528 GLN A CA 1
ATOM 4067 C C . GLN A 1 528 ? -38.570 -3.715 35.391 1.00 97.56 528 GLN A C 1
ATOM 4069 O O . GLN A 1 528 ? -37.741 -3.797 36.295 1.00 97.56 528 GLN A O 1
ATOM 4074 N N . ILE A 1 529 ? -38.479 -2.818 34.403 1.00 97.50 529 ILE A N 1
ATOM 4075 C CA . ILE A 1 529 ? -37.417 -1.803 34.339 1.00 97.50 529 ILE A CA 1
ATOM 4076 C C . ILE A 1 529 ? -37.514 -0.867 35.545 1.00 97.50 529 ILE A C 1
ATOM 4078 O O . ILE A 1 529 ? -36.522 -0.691 36.249 1.00 97.50 529 ILE A O 1
ATOM 4082 N N . LEU A 1 530 ? -38.711 -0.343 35.830 1.00 96.94 530 LEU A N 1
ATOM 4083 C CA . LEU A 1 530 ? -38.953 0.525 36.985 1.00 96.94 530 LEU A CA 1
ATOM 4084 C C . LEU A 1 530 ? -38.563 -0.169 38.295 1.00 96.94 530 LEU A C 1
ATOM 4086 O O . LEU A 1 530 ? -37.758 0.363 39.052 1.00 96.94 530 LEU A O 1
ATOM 4090 N N . ASN A 1 531 ? -39.033 -1.399 38.516 1.00 96.25 531 ASN A N 1
ATOM 4091 C CA . ASN A 1 531 ? -38.719 -2.164 39.725 1.00 96.25 531 ASN A CA 1
ATOM 4092 C C . ASN A 1 531 ? -37.227 -2.477 39.881 1.00 96.25 531 ASN A C 1
ATOM 4094 O O . ASN A 1 531 ? -36.734 -2.550 41.004 1.00 96.25 531 ASN A O 1
ATOM 4098 N N . GLN A 1 532 ? -36.512 -2.707 38.778 1.00 95.06 532 GLN A N 1
ATOM 4099 C CA . GLN A 1 532 ? -35.080 -2.986 38.821 1.00 95.06 532 GLN A CA 1
ATOM 4100 C C . GLN A 1 532 ? -34.258 -1.735 39.124 1.00 95.06 532 GLN A C 1
ATOM 4102 O O . GLN A 1 532 ? -33.252 -1.848 39.811 1.00 95.06 532 GLN A O 1
ATOM 4107 N N . ILE A 1 533 ? -34.677 -0.574 38.619 1.00 93.56 533 ILE A N 1
ATOM 4108 C CA . ILE A 1 533 ? -33.990 0.700 38.851 1.00 93.56 533 ILE A CA 1
ATOM 4109 C C . ILE A 1 533 ? -34.384 1.298 40.206 1.00 93.56 533 ILE A C 1
ATOM 4111 O O . ILE A 1 533 ? -33.606 2.039 40.773 1.00 93.56 533 ILE A O 1
ATOM 4115 N N . SER A 1 534 ? -35.565 1.004 40.760 1.00 88.50 534 SER A N 1
ATOM 4116 C CA . SER A 1 534 ? -35.961 1.505 42.089 1.00 88.50 534 SER A CA 1
ATOM 4117 C C . SER A 1 534 ? -35.250 0.823 43.261 1.00 88.50 534 SER A C 1
ATOM 4119 O O . SER A 1 534 ? -35.236 1.396 44.352 1.00 88.50 534 SER A O 1
ATOM 4121 N N . ARG A 1 535 ? -34.707 -0.380 43.051 1.00 77.31 535 ARG A N 1
ATOM 4122 C CA . ARG A 1 535 ? -33.826 -1.057 44.012 1.00 77.31 535 ARG A CA 1
ATOM 4123 C C . ARG A 1 535 ? -32.468 -0.373 44.045 1.00 77.31 535 ARG A C 1
ATOM 4125 O O . ARG A 1 535 ? -31.886 -0.375 45.147 1.00 77.31 535 ARG A O 1
#

Foldseek 3Di:
DDPFDWAQALQCLPDPDFRKDKDKDKFLAAKDWPPDDPVQFQAKDALQVVLCLQQPQADDDDPPDDPVPDDPVRVVCSSVVRDSCVACVVVLLVVLVVQLCVVVVHPADPLRLVLLLLVVLCVLLLFDDPQLVVLSCVVSVVVSCVSRVVRSVCSNSIMIIMGIDRDPSCVSVPDTTGMDHDDDPPVSNDDDPPDPPCPRPPPCPDPPPDDDDDDDDDDDPDPDPPPPDPDDDLVVLLVQQVPSVRVVVSLVVLLVVQPRNLVVLLCQLVDPPPDPSSNSSSLSSLLSSADDVSLVSLVCQLPPPVDRPSSNLSSLSSQCSNDPALVSLLVSLVVCVVRVSSLSSSLVSNVVRLVVPPPDQLLVQLVSCLVHVSSLVSCLVVLLSHDLLSLLLQLAEPPDPSSNQSSLASLLSNQVVPDDNLVSNLVLLADDLPDPDGSHDWAARRHHPHQDALVSLLSVLLSLLLQLQLCVVVPPDCRRNVNSLVVLCPPSSCVNLVDDPCQSVPQDGSVSSLVSSCVRVNPVSSVVSVVSNVD

Sequence (535 aa):
PSKELVVPMRLSAFNAGELHNVVYLLADQPMKIKGLPETFVKRQLPGVEVYRNLTEPLPLKILGGTIDDLSAAQRAQLPAQRNPDPKNGIARELFASDLLAVGQDALIHDFEKKEKALLEIGERLDLRGPEINELNEQYLSKSREAALKPVLARVKQMTLTVIEGDFPRDLLARDNIRFEPYAMPDAANRPVHEGLALVGLALLGGLWAGRRRLTLAGLLLATSLTVWAAAPSVDALLAALADPERASSAADQLIERRQQSTPGLLKLAAAQGADLSQRGFAIACLARIGGSQVDTRLQRLHRDESESLLLRTWAAAARIESSASLEQTLEHAQLVTMFPATRRTFQQKLSGQLSAKSNLPTQKLIKAAATNPELSSILAGMVDRLDTGALARAMFEDPSQQVRQLAAGMLGAQANRGTEVAPVVLRLLAFNPDAKQVPWKGGPLFLPGLQWTKDQAGLLVDSMVRWYVWAEREKLGDDITRPLENNLRSYQLWTTLGDRSGAWRSAQGATAWLDAWAEIAGEKRKQQILNQISR

pLDDT: mean 88.32, std 17.1, range [24.2, 98.81]

Secondary structure (DSSP, 8-state):
--SS-EE----STTSSS--EEEEEEEESS-EEETTS-GGGEEEEEEHHHHHHHHHSPPPP--SSS-GGGS-HHHHHHHHHHT-SHHHHHHHHHHHHHHHHHHHHT-SS-HHHHHHHHHHHHHHHTT--SHHHHHHHHHHHHHHHHHHHHHHHGGGGGSEEEEEEEE--HHHHHHS-EEEEE-PPPTTT-----S----------------------------------PPPPPHHHHHHHTT-TTTHHHHHHHHHHHGGGTHHHHHHHHT-TTS-HHHHHHHHHHHHHH--HHHHHHHHHHHH-TTS-HHHHHHHHHHHHHH--SHHHHHHTHHHHHH-GGGHHHHHHHHHHHHHTT----HHHHHHHHHH-HHHHHHHHHTGGGS-HHHHHHHHHH-S-HHHHHHHHHHHHHHHHTT---HHHHHHHH---TT-SS-SS-SS----------HHHHHHHHHHHHHHHHHHHHTT--HHHHHHHHHHHT-HHHHHHHT--S-GGGT--HHHHHHHHHHHHH-HHHHHHHHHHHH-

Radius of gyration: 34.77 Å; chains: 1; bounding box: 84×68×100 Å